Protein AF-0000000079723483 (afdb_homodimer)

Secondary structure (DSSP, 8-state):
--------GGGSHHHHTT----S----S---SS---HHHHHHHHHHHHHHH-HHHH-SSEEEEEETTEEEEEEETTEEEEEESSEEEEEE-S-EEEE-TTS-EEEEEE--HHHHHHHTTS--SSHHHHHTTS---HHHH---SSS-S---GGGGGGS-HHHHHHHHHTS-HHHHHHHHHHHTHHHHHHHHHHS-HHHHHHHHHHHHHHHHS---SS--TT-GGGGGGGHHHHHHHHHHHHHHHHHHHHHHHH-/--------TTSGGGSSTT----S--------SS---HHHHHHHHHHHHHHH-HHHH-SSEEEEEETTEEEEEEETTEEEEEESSEEEEEE-S-EEEE-TTS-EEEEEE--HHHHHHHTTS--SSHHHHHTTS---HHHH---SSS-S---GGGGGGS-HHHHHHHHHTS-HHHHHHHHHHHTHHHHHHHHHHS-HHHHHHHHHHHHHHHHS---S---TT-GGGGGGGHHHHHHHHHHHHHHHHHHHHHHHH-

Structure (mmCIF, N/CA/C/O backbone):
data_AF-0000000079723483-model_v1
#
loop_
_entity.id
_entity.type
_entity.pdbx_description
1 polymer 'Uncharacterized protein'
#
loop_
_atom_site.group_PDB
_atom_site.id
_atom_site.type_symbol
_atom_site.label_atom_id
_atom_site.label_alt_id
_atom_site.label_comp_id
_atom_site.label_asym_id
_atom_site.label_entity_id
_atom_site.label_seq_id
_atom_site.pdbx_PDB_ins_code
_atom_site.Cartn_x
_atom_site.Cartn_y
_atom_site.Cartn_z
_atom_site.occupancy
_atom_site.B_iso_or_equiv
_atom_site.auth_seq_id
_atom_site.auth_comp_id
_atom_site.auth_asym_id
_atom_site.auth_atom_id
_atom_site.pdbx_PDB_model_num
ATOM 1 N N . MET A 1 1 ? -31.719 51.281 62.531 1 18.84 1 MET A N 1
ATOM 2 C CA . MET A 1 1 ? -30.734 51.625 61.5 1 18.84 1 MET A CA 1
ATOM 3 C C . MET A 1 1 ? -30.438 50.438 60.625 1 18.84 1 MET A C 1
ATOM 5 O O . MET A 1 1 ? -29.953 49.406 61.125 1 18.84 1 MET A O 1
ATOM 9 N N . ALA A 1 2 ? -31.172 50.281 59.594 1 23.98 2 ALA A N 1
ATOM 10 C CA . ALA A 1 2 ? -31.516 49.156 58.719 1 23.98 2 ALA A CA 1
ATOM 11 C C . ALA A 1 2 ? -30.297 48.656 57.969 1 23.98 2 ALA A C 1
ATOM 13 O O . ALA A 1 2 ? -29.547 49.438 57.375 1 23.98 2 ALA A O 1
ATOM 14 N N . LYS A 1 3 ? -29.719 47.531 58.562 1 29.3 3 LYS A N 1
ATOM 15 C CA . LYS A 1 3 ? -28.5 46.812 58.188 1 29.3 3 LYS A CA 1
ATOM 16 C C . LYS A 1 3 ? -28.422 46.625 56.656 1 29.3 3 LYS A C 1
ATOM 18 O O . LYS A 1 3 ? -29.344 46.094 56.062 1 29.3 3 LYS A O 1
ATOM 23 N N . LYS A 1 4 ? -27.594 47.5 55.938 1 31.12 4 LYS A N 1
ATOM 24 C CA . LYS A 1 4 ? -27.219 47.688 54.531 1 31.12 4 LYS A CA 1
ATOM 25 C C . LYS A 1 4 ? -26.828 46.344 53.906 1 31.12 4 LYS A C 1
ATOM 27 O O . LYS A 1 4 ? -26.016 45.625 54.438 1 31.12 4 LYS A O 1
ATOM 32 N N . ASN A 1 5 ? -27.75 45.781 53.125 1 28.86 5 ASN A N 1
ATOM 33 C CA . ASN A 1 5 ? -27.859 44.562 52.344 1 28.86 5 ASN A CA 1
ATOM 34 C C . ASN A 1 5 ? -26.688 44.406 51.375 1 28.86 5 ASN A C 1
ATOM 36 O O . ASN A 1 5 ? -26.562 45.219 50.438 1 28.86 5 ASN A O 1
ATOM 40 N N . LYS A 1 6 ? -25.531 44.219 51.906 1 35.59 6 LYS A N 1
ATOM 41 C CA . LYS A 1 6 ? -24.312 44.25 51.125 1 35.59 6 LYS A CA 1
ATOM 42 C C . LYS A 1 6 ? -24.422 43.312 49.906 1 35.59 6 LYS A C 1
ATOM 44 O O . LYS A 1 6 ? -24.797 42.156 50.062 1 35.59 6 LYS A O 1
ATOM 49 N N . PRO A 1 7 ? -24.625 43.906 48.688 1 33.22 7 PRO A N 1
ATOM 50 C CA . PRO A 1 7 ? -24.859 43.219 47.438 1 33.22 7 PRO A CA 1
ATOM 51 C C . PRO A 1 7 ? -23.812 42.125 47.156 1 33.22 7 PRO A C 1
ATOM 53 O O . PRO A 1 7 ? -22.625 42.344 47.438 1 33.22 7 PRO A O 1
ATOM 56 N N . SER A 1 8 ? -24.156 40.875 47.406 1 30.83 8 SER A N 1
ATOM 57 C CA . SER A 1 8 ? -23.391 39.625 47.406 1 30.83 8 SER A CA 1
ATOM 58 C C . SER A 1 8 ? -22.516 39.5 46.156 1 30.83 8 SER A C 1
ATOM 60 O O . SER A 1 8 ? -22.906 39.969 45.062 1 30.83 8 SER A O 1
ATOM 62 N N . LEU A 1 9 ? -21.141 39.281 46.312 1 30.22 9 LEU A N 1
ATOM 63 C CA . LEU A 1 9 ? -19.922 39.062 45.562 1 30.22 9 LEU A CA 1
ATOM 64 C C . LEU A 1 9 ? -20.141 38.094 44.438 1 30.22 9 LEU A C 1
ATOM 66 O O . LEU A 1 9 ? -19.203 37.719 43.719 1 30.22 9 LEU A O 1
ATOM 70 N N . TRP A 1 10 ? -21.344 37.438 44.375 1 31.14 10 TRP A N 1
ATOM 71 C CA . TRP A 1 10 ? -21.594 36.406 43.344 1 31.14 10 TRP A CA 1
ATOM 72 C C . TRP A 1 10 ? -21.516 37 41.938 1 31.14 10 TRP A C 1
ATOM 74 O O . TRP A 1 10 ? -21.328 36.281 40.969 1 31.14 10 TRP A O 1
ATOM 84 N N . ASN A 1 11 ? -21.984 38.25 41.75 1 27.88 11 ASN A N 1
ATOM 85 C CA . ASN A 1 11 ? -22.125 38.812 40.438 1 27.88 11 ASN A CA 1
ATOM 86 C C . ASN A 1 11 ? -20.781 38.875 39.719 1 27.88 11 ASN A C 1
ATOM 88 O O . ASN A 1 11 ? -20.734 39.031 38.469 1 27.88 11 ASN A O 1
ATOM 92 N N . ARG A 1 12 ? -19.703 39.125 40.344 1 28.64 12 ARG A N 1
ATOM 93 C CA . ARG A 1 12 ? -18.469 39.531 39.688 1 28.64 12 ARG A CA 1
ATOM 94 C C . ARG A 1 12 ? -17.875 38.406 38.875 1 28.64 12 ARG A C 1
ATOM 96 O O . ARG A 1 12 ? -17.062 38.625 37.969 1 28.64 12 ARG A O 1
ATOM 103 N N . ILE A 1 13 ? -17.922 37.094 39.438 1 29.98 13 ILE A N 1
ATOM 104 C CA . ILE A 1 13 ? -17.016 36.094 38.875 1 29.98 13 ILE A CA 1
ATOM 105 C C . ILE A 1 13 ? -17.484 35.719 37.438 1 29.98 13 ILE A C 1
ATOM 107 O O . ILE A 1 13 ? -16.719 35.156 36.688 1 29.98 13 ILE A O 1
ATOM 111 N N . LEU A 1 14 ? -18.812 35.875 37.031 1 28.14 14 LEU A N 1
ATOM 112 C CA . LEU A 1 14 ? -19.312 35.531 35.688 1 28.14 14 LEU A CA 1
ATOM 113 C C . LEU A 1 14 ? -18.625 36.375 34.625 1 28.14 14 LEU A C 1
ATOM 115 O O . LEU A 1 14 ? -18.672 36.031 33.438 1 28.14 14 LEU A O 1
ATOM 119 N N . SER A 1 15 ? -18.281 37.625 34.875 1 28.95 15 SER A N 1
ATOM 120 C CA . SER A 1 15 ? -17.875 38.562 33.844 1 28.95 15 SER A CA 1
ATOM 121 C C . SER A 1 15 ? -16.547 38.156 33.188 1 28.95 15 SER A C 1
ATOM 123 O O . SER A 1 15 ? -16.25 38.531 32.062 1 28.95 15 SER A O 1
ATOM 125 N N . PHE A 1 16 ? -15.57 37.812 34 1 28.61 16 PHE A N 1
ATOM 126 C CA . PHE A 1 16 ? -14.195 37.781 33.5 1 28.61 16 PHE A CA 1
ATOM 127 C C . PHE A 1 16 ? -14.023 36.656 32.469 1 28.61 16 PHE A C 1
ATOM 129 O O . PHE A 1 16 ? -13.055 36.688 31.703 1 28.61 16 PHE A O 1
ATOM 136 N N . LEU A 1 17 ? -14.586 35.406 32.656 1 28.12 17 LEU A N 1
ATOM 137 C CA . LEU A 1 17 ? -14.25 34.281 31.844 1 28.12 17 LEU A CA 1
ATOM 138 C C . LEU A 1 17 ? -14.68 34.5 30.391 1 28.12 17 LEU A C 1
ATOM 140 O O . LEU A 1 17 ? -14.391 33.656 29.516 1 28.12 17 LEU A O 1
ATOM 144 N N . PHE A 1 18 ? -15.812 35.219 29.984 1 31.52 18 PHE A N 1
ATOM 145 C CA . PHE A 1 18 ? -16.359 35.656 28.703 1 31.52 18 PHE A CA 1
ATOM 146 C C . PHE A 1 18 ? -15.406 36.594 28 1 31.52 18 PHE A C 1
ATOM 148 O O . PHE A 1 18 ? -15.773 37.219 26.984 1 31.52 18 PHE A O 1
ATOM 155 N N . GLY A 1 19 ? -14.547 37.281 28.656 1 25.88 19 GLY A N 1
ATOM 156 C CA . GLY A 1 19 ? -14.148 38.531 28.031 1 25.88 19 GLY A CA 1
ATOM 157 C C . GLY A 1 19 ? -13.523 38.344 26.656 1 25.88 19 GLY A C 1
ATOM 158 O O . GLY A 1 19 ? -13.852 39.062 25.703 1 25.88 19 GLY A O 1
ATOM 159 N N . SER A 1 20 ? -12.227 37.938 26.578 1 29.53 20 SER A N 1
ATOM 160 C CA . SER A 1 20 ? -11.344 38.406 25.516 1 29.53 20 SER A CA 1
ATOM 161 C C . SER A 1 20 ? -11.672 37.719 24.188 1 29.53 20 SER A C 1
ATOM 163 O O . SER A 1 20 ? -11.867 36.5 24.141 1 29.53 20 SER A O 1
ATOM 165 N N . GLY A 1 21 ? -12.297 38.438 23.156 1 30.94 21 GLY A N 1
ATOM 166 C CA . GLY A 1 21 ? -12.688 38.312 21.75 1 30.94 21 GLY A CA 1
ATOM 167 C C . GLY A 1 21 ? -11.641 37.625 20.906 1 30.94 21 GLY A C 1
ATOM 168 O O . GLY A 1 21 ? -10.703 38.25 20.422 1 30.94 21 GLY A O 1
ATOM 169 N N . SER A 1 22 ? -11.086 36.594 21.219 1 31.42 22 SER A N 1
ATOM 170 C CA . SER A 1 22 ? -9.93 36.062 20.5 1 31.42 22 SER A CA 1
ATOM 171 C C . SER A 1 22 ? -10.148 36.094 19 1 31.42 22 SER A C 1
ATOM 173 O O . SER A 1 22 ? -11.281 36.062 18.531 1 31.42 22 SER A O 1
ATOM 175 N N . GLU A 1 23 ? -9.016 36.406 18.078 1 31.94 23 GLU A N 1
ATOM 176 C CA . GLU A 1 23 ? -8.742 36.688 16.688 1 31.94 23 GLU A CA 1
ATOM 177 C C . GLU A 1 23 ? -9.383 35.656 15.766 1 31.94 23 GLU A C 1
ATOM 179 O O . GLU A 1 23 ? -8.727 34.688 15.359 1 31.94 23 GLU A O 1
ATOM 184 N N . SER A 1 24 ? -10.336 35 16.094 1 33.84 24 SER A N 1
ATOM 185 C CA . SER A 1 24 ? -11.086 34.25 15.102 1 33.84 24 SER A CA 1
ATOM 186 C C . SER A 1 24 ? -11.477 35.125 13.922 1 33.84 24 SER A C 1
ATOM 188 O O . SER A 1 24 ? -12.25 34.719 13.055 1 33.84 24 SER A O 1
ATOM 190 N N . GLU A 1 25 ? -11.5 36.469 14.094 1 35.16 25 GLU A N 1
ATOM 191 C CA . GLU A 1 25 ? -11.984 37.406 13.109 1 35.16 25 GLU A CA 1
ATOM 192 C C . GLU A 1 25 ? -11.25 37.281 11.781 1 35.16 25 GLU A C 1
ATOM 194 O O . GLU A 1 25 ? -11.57 37.938 10.805 1 35.16 25 GLU A O 1
ATOM 199 N N . ILE A 1 26 ? -10.039 36.844 11.898 1 33.84 26 ILE A N 1
ATOM 200 C CA . ILE A 1 26 ? -9.289 37 10.656 1 33.84 26 ILE A CA 1
ATOM 201 C C . ILE A 1 26 ? -9.898 36.125 9.562 1 33.84 26 ILE A C 1
ATOM 203 O O . ILE A 1 26 ? -9.172 35.469 8.805 1 33.84 26 ILE A O 1
ATOM 207 N N . VAL A 1 27 ? -10.875 35.344 9.906 1 36.47 27 VAL A N 1
ATOM 208 C CA . VAL A 1 27 ? -11.375 34.812 8.633 1 36.47 27 VAL A CA 1
ATOM 209 C C . VAL A 1 27 ? -11.859 36 7.77 1 36.47 27 VAL A C 1
ATOM 211 O O . VAL A 1 27 ? -13.039 36.312 7.777 1 36.47 27 VAL A O 1
ATOM 214 N N . LYS A 1 28 ? -11.422 37.188 8.016 1 35.41 28 LYS A N 1
ATOM 215 C CA . LYS A 1 28 ? -11.656 38.219 7.02 1 35.41 28 LYS A CA 1
ATOM 216 C C . LYS A 1 28 ? -11.688 37.656 5.613 1 35.41 28 LYS A C 1
ATOM 218 O O . LYS A 1 28 ? -11.109 36.594 5.363 1 35.41 28 LYS A O 1
ATOM 223 N N . THR A 1 29 ? -12.578 38.094 4.781 1 40.25 29 THR A N 1
ATOM 224 C CA . THR A 1 29 ? -12.602 37.969 3.33 1 40.25 29 THR A CA 1
ATOM 225 C C . THR A 1 29 ? -11.188 37.844 2.777 1 40.25 29 THR A C 1
ATOM 227 O O . THR A 1 29 ? -10.43 38.812 2.758 1 40.25 29 THR A O 1
ATOM 230 N N . ARG A 1 30 ? -10.477 36.781 3.219 1 48.25 30 ARG A N 1
ATOM 231 C CA . ARG A 1 30 ? -9.125 36.688 2.691 1 48.25 30 ARG A CA 1
ATOM 232 C C . ARG A 1 30 ? -9.016 37.375 1.331 1 48.25 30 ARG A C 1
ATOM 234 O O . ARG A 1 30 ? -9.844 37.125 0.446 1 48.25 30 ARG A O 1
ATOM 241 N N . LYS A 1 31 ? -8.266 38.344 1.315 1 55.62 31 LYS A N 1
ATOM 242 C CA . LYS A 1 31 ? -7.902 39.125 0.132 1 55.62 31 LYS A CA 1
ATOM 243 C C . LYS A 1 31 ? -7.613 38.219 -1.056 1 55.62 31 LYS A C 1
ATOM 245 O O . LYS A 1 31 ? -7.203 37.062 -0.875 1 55.62 31 LYS A O 1
ATOM 250 N N . LYS A 1 32 ? -8.117 38.594 -2.262 1 68.06 32 LYS A N 1
ATOM 251 C CA . LYS A 1 32 ? -8.07 38.031 -3.611 1 68.06 32 LYS A CA 1
ATOM 252 C C . LYS A 1 32 ? -6.633 37.75 -4.039 1 68.06 32 LYS A C 1
ATOM 254 O O . LYS A 1 32 ? -6.395 37.188 -5.105 1 68.06 32 LYS A O 1
ATOM 259 N N . GLU A 1 33 ? -5.609 38.156 -3.053 1 81.69 33 GLU A N 1
ATOM 260 C CA . GLU A 1 33 ? -4.25 37.969 -3.543 1 81.69 33 GLU A CA 1
ATOM 261 C C . GLU A 1 33 ? -3.406 37.188 -2.525 1 81.69 33 GLU A C 1
ATOM 263 O O . GLU A 1 33 ? -3.602 37.344 -1.317 1 81.69 33 GLU A O 1
ATOM 268 N N . PRO A 1 34 ? -2.465 36.375 -2.824 1 86.19 34 PRO A N 1
ATOM 269 C CA . PRO A 1 34 ? -1.569 35.656 -1.927 1 86.19 34 PRO A CA 1
ATOM 270 C C . PRO A 1 34 ? -0.72 36.594 -1.057 1 86.19 34 PRO A C 1
ATOM 272 O O . PRO A 1 34 ? -0.29 37.656 -1.514 1 86.19 34 PRO A O 1
ATOM 275 N N . GLN A 1 35 ? -0.58 36.156 0.182 1 90.38 35 GLN A N 1
ATOM 276 C CA . GLN A 1 35 ? 0.289 36.875 1.117 1 90.38 35 GLN A CA 1
ATOM 277 C C . GLN A 1 35 ? 1.699 36.281 1.105 1 90.38 35 GLN A C 1
ATOM 279 O O . GLN A 1 35 ? 2.057 35.531 0.202 1 90.38 35 GLN A O 1
ATOM 284 N N . HIS A 1 36 ? 2.518 36.75 2.053 1 92.38 36 HIS A N 1
ATOM 285 C CA . HIS A 1 36 ? 3.881 36.25 2.123 1 92.38 36 HIS A CA 1
ATOM 286 C C . HIS A 1 36 ? 3.896 34.781 2.486 1 92.38 36 HIS A C 1
ATOM 288 O O . HIS A 1 36 ? 2.957 34.281 3.109 1 92.38 36 HIS A O 1
ATOM 294 N N . PHE A 1 37 ? 4.941 34.125 2.18 1 95.25 37 PHE A N 1
ATOM 295 C CA . PHE A 1 37 ? 5.098 32.688 2.285 1 95.25 37 PHE A CA 1
ATOM 296 C C . PHE A 1 37 ? 4.789 32.219 3.699 1 95.25 37 PHE A C 1
ATOM 298 O O . PHE A 1 37 ? 3.977 31.297 3.893 1 95.25 37 PHE A O 1
ATOM 305 N N . ASN A 1 38 ? 5.402 32.812 4.652 1 93.94 38 ASN A N 1
ATOM 306 C CA . ASN A 1 38 ? 5.277 32.375 6.043 1 93.94 38 ASN A CA 1
ATOM 307 C C . ASN A 1 38 ? 3.838 32.469 6.535 1 93.94 38 ASN A C 1
ATOM 309 O O . ASN A 1 38 ? 3.359 31.609 7.258 1 93.94 38 ASN A O 1
ATOM 313 N N . LEU A 1 39 ? 3.205 33.531 6.164 1 93.75 39 LEU A N 1
ATOM 314 C CA . LEU A 1 39 ? 1.824 33.719 6.598 1 93.75 39 LEU A CA 1
ATOM 315 C C . LEU A 1 39 ? 0.905 32.688 5.949 1 93.75 39 LEU A C 1
ATOM 317 O O . LEU A 1 39 ? 0.051 32.094 6.617 1 93.75 39 LEU A O 1
ATOM 321 N N . GLU A 1 40 ? 1.114 32.5 4.684 1 94.94 40 GLU A N 1
ATOM 322 C CA . GLU A 1 40 ? 0.303 31.516 3.996 1 94.94 40 GLU A CA 1
ATOM 323 C C . GLU A 1 40 ? 0.525 30.125 4.582 1 94.94 40 GLU A C 1
ATOM 325 O O . GLU A 1 40 ? -0.42 29.344 4.727 1 94.94 40 GLU A O 1
ATOM 330 N N . TRP A 1 41 ? 1.728 29.812 4.922 1 96.25 41 TRP A N 1
ATOM 331 C CA . TRP A 1 41 ? 2.059 28.531 5.527 1 96.25 41 TRP A CA 1
ATOM 332 C C . TRP A 1 41 ? 1.377 28.375 6.883 1 96.25 41 TRP A C 1
ATOM 334 O O . TRP A 1 41 ? 0.806 27.328 7.18 1 96.25 41 TRP A O 1
ATOM 344 N N . LYS A 1 42 ? 1.437 29.406 7.664 1 95 42 LYS A N 1
ATOM 345 C CA . LYS A 1 42 ? 0.859 29.344 9.008 1 95 42 LYS A CA 1
ATOM 346 C C . LYS A 1 42 ? -0.642 29.078 8.945 1 95 42 LYS A C 1
ATOM 348 O O . LYS A 1 42 ? -1.159 28.25 9.695 1 95 42 LYS A O 1
ATOM 353 N N . ILE A 1 43 ? -1.323 29.781 8.102 1 93.12 43 ILE A N 1
ATOM 354 C CA . ILE A 1 43 ? -2.764 29.609 7.949 1 93.12 43 ILE A CA 1
ATOM 355 C C . ILE A 1 43 ? -3.064 28.188 7.48 1 93.12 43 ILE A C 1
ATOM 357 O O . ILE A 1 43 ? -3.938 27.516 8.039 1 93.12 43 ILE A O 1
ATOM 361 N N . ALA A 1 44 ? -2.332 27.781 6.543 1 92.06 44 ALA A N 1
ATOM 362 C CA . ALA A 1 44 ? -2.533 26.438 6.004 1 92.06 44 ALA A CA 1
ATOM 363 C C . ALA A 1 44 ? -2.227 25.375 7.059 1 92.06 44 ALA A C 1
ATOM 365 O O . ALA A 1 44 ? -2.91 24.344 7.137 1 92.06 44 ALA A O 1
ATOM 366 N N . ARG A 1 45 ? -1.185 25.609 7.777 1 92.56 45 ARG A N 1
ATOM 367 C CA . ARG A 1 45 ? -0.78 24.656 8.812 1 92.56 45 ARG A CA 1
ATOM 368 C C . ARG A 1 45 ? -1.855 24.531 9.891 1 92.56 45 ARG A C 1
ATOM 370 O O . ARG A 1 45 ? -2.139 23.438 10.359 1 92.56 45 ARG A O 1
ATOM 377 N N . ASP A 1 46 ? -2.418 25.625 10.25 1 89.75 46 ASP A N 1
ATOM 378 C CA . ASP A 1 46 ? -3.502 25.594 11.227 1 89.75 46 ASP A CA 1
ATOM 379 C C . ASP A 1 46 ? -4.695 24.812 10.703 1 89.75 46 ASP A C 1
ATOM 381 O O . ASP A 1 46 ? -5.285 24 11.43 1 89.75 46 ASP A O 1
ATOM 385 N N . LYS A 1 47 ? -4.977 25.047 9.555 1 87.56 47 LYS A N 1
ATOM 386 C CA . LYS A 1 47 ? -6.051 24.297 8.914 1 87.56 47 LYS A CA 1
ATOM 387 C C . LYS A 1 47 ? -5.727 22.797 8.867 1 87.56 47 LYS A C 1
ATOM 389 O O . LYS A 1 47 ? -6.59 21.969 9.133 1 87.56 47 LYS A O 1
ATOM 394 N N . TYR A 1 48 ? -4.547 22.516 8.484 1 87.56 48 TYR A N 1
ATOM 395 C CA . TYR A 1 48 ? -4.031 21.156 8.43 1 87.56 48 TYR A CA 1
ATOM 396 C C . TYR A 1 48 ? -4.18 20.469 9.781 1 87.56 48 TYR A C 1
ATOM 398 O O . TYR A 1 48 ? -4.691 19.344 9.867 1 87.56 48 TYR A O 1
ATOM 406 N N . LYS A 1 49 ? -3.826 21.094 10.734 1 85.31 49 LYS A N 1
ATOM 407 C CA . LYS A 1 49 ? -3.9 20.531 12.078 1 85.31 49 LYS A CA 1
ATOM 408 C C . LYS A 1 49 ? -5.348 20.297 12.492 1 85.31 49 LYS A C 1
ATOM 410 O O . LYS A 1 49 ? -5.656 19.281 13.125 1 85.31 49 LYS A O 1
ATOM 415 N N . ASP A 1 50 ? -6.184 21.172 12.086 1 85.38 50 ASP A N 1
ATOM 416 C CA . ASP A 1 50 ? -7.59 21.078 12.469 1 85.38 50 ASP A CA 1
ATOM 417 C C . ASP A 1 50 ? -8.273 19.922 11.742 1 85.38 50 ASP A C 1
ATOM 419 O O . ASP A 1 50 ? -9.156 19.266 12.305 1 85.38 50 ASP A O 1
ATOM 423 N N . LEU A 1 51 ? -7.844 19.703 10.609 1 84.81 51 LEU A N 1
ATOM 424 C CA . LEU A 1 51 ? -8.539 18.734 9.758 1 84.81 51 LEU A CA 1
ATOM 425 C C . LEU A 1 51 ? -7.996 17.328 9.984 1 84.81 51 LEU A C 1
ATOM 427 O O . LEU A 1 51 ? -8.688 16.344 9.719 1 84.81 51 LEU A O 1
ATOM 431 N N . LEU A 1 52 ? -6.789 17.219 10.43 1 87.69 52 LEU A N 1
ATOM 432 C CA . LEU A 1 52 ? -6.176 15.906 10.609 1 87.69 52 LEU A CA 1
ATOM 433 C C . LEU A 1 52 ? -6.371 15.406 12.039 1 87.69 52 LEU A C 1
ATOM 435 O O . LEU A 1 52 ? -5.441 15.445 12.844 1 87.69 52 LEU A O 1
ATOM 439 N N . LEU A 1 53 ? -7.438 14.836 12.242 1 90.25 53 LEU A N 1
ATOM 440 C CA . LEU A 1 53 ? -7.84 14.391 13.57 1 90.25 53 LEU A CA 1
ATOM 441 C C . LEU A 1 53 ? -6.902 13.305 14.094 1 90.25 53 LEU A C 1
ATOM 443 O O . LEU A 1 53 ? -6.609 13.25 15.289 1 90.25 53 LEU A O 1
ATOM 447 N N . THR A 1 54 ? -6.395 12.477 13.195 1 91.06 54 THR A N 1
ATOM 448 C CA . THR A 1 54 ? -5.551 11.352 13.578 1 91.06 54 THR A CA 1
ATOM 449 C C . THR A 1 54 ? -4.207 11.844 14.109 1 91.06 54 THR A C 1
ATOM 451 O O . THR A 1 54 ? -3.496 11.102 14.789 1 91.06 54 THR A O 1
ATOM 454 N N . LYS A 1 55 ? -3.896 13.062 13.805 1 85.19 55 LYS A N 1
ATOM 455 C CA . LYS A 1 55 ? -2.6 13.586 14.219 1 85.19 55 LYS A CA 1
ATOM 456 C C . LYS A 1 55 ? -2.721 14.398 15.508 1 85.19 55 LYS A C 1
ATOM 458 O O . LYS A 1 55 ? -1.712 14.766 16.109 1 85.19 55 LYS A O 1
ATOM 463 N N . GLN A 1 56 ? -3.9 14.641 15.945 1 86 56 GLN A N 1
ATOM 464 C CA . GLN A 1 56 ? -4.137 15.508 17.094 1 86 56 GLN A CA 1
ATOM 465 C C . GLN A 1 56 ? -3.984 14.734 18.406 1 86 56 GLN A C 1
ATOM 467 O O . GLN A 1 56 ? -3.84 15.336 19.469 1 86 56 GLN A O 1
ATOM 472 N N . ILE A 1 57 ? -4.027 13.469 18.281 1 87.5 57 ILE A N 1
ATOM 473 C CA . ILE A 1 57 ? -3.922 12.648 19.469 1 87.5 57 ILE A CA 1
ATOM 474 C C . ILE A 1 57 ? -2.84 11.586 19.281 1 87.5 57 ILE A C 1
ATOM 476 O O . ILE A 1 57 ? -2.619 11.109 18.156 1 87.5 57 ILE A O 1
ATOM 480 N N . GLU A 1 58 ? -2.221 11.258 20.344 1 85.69 58 GLU A N 1
ATOM 481 C CA . GLU A 1 58 ? -1.201 10.219 20.266 1 85.69 58 GLU A CA 1
ATOM 482 C C . GLU A 1 58 ? -1.825 8.828 20.359 1 85.69 58 GLU A C 1
ATOM 484 O O . GLU A 1 58 ? -1.428 7.914 19.625 1 85.69 58 GLU A O 1
ATOM 489 N N . THR A 1 59 ? -2.756 8.672 21.234 1 91 59 THR A N 1
ATOM 490 C CA . THR A 1 59 ? -3.48 7.418 21.422 1 91 59 THR A CA 1
ATOM 491 C C . THR A 1 59 ? -4.859 7.672 22.016 1 91 59 THR A C 1
ATOM 493 O O . THR A 1 59 ? -5.078 8.688 22.672 1 91 59 THR A O 1
ATOM 496 N N . GLY A 1 60 ? -5.797 6.781 21.609 1 94.81 60 GLY A N 1
ATOM 497 C CA . GLY A 1 60 ? -7.129 6.91 22.188 1 94.81 60 GLY A CA 1
ATOM 498 C C . GLY A 1 60 ? -8.188 7.25 21.156 1 94.81 60 GLY A C 1
ATOM 499 O O . GLY A 1 60 ? -8.055 6.906 19.984 1 94.81 60 GLY A O 1
ATOM 500 N N . LEU A 1 61 ? -9.289 7.82 21.656 1 96.69 61 LEU A N 1
ATOM 501 C CA . LEU A 1 61 ? -10.43 8.125 20.797 1 96.69 61 LEU A CA 1
ATOM 502 C C . LEU A 1 61 ? -10.117 9.297 19.875 1 96.69 61 LEU A C 1
ATOM 504 O O . LEU A 1 61 ? -9.82 10.398 20.328 1 96.69 61 LEU A O 1
ATOM 508 N N . VAL A 1 62 ? -10.18 9 18.609 1 95.94 62 VAL A N 1
ATOM 509 C CA . VAL A 1 62 ? -9.938 10.047 17.625 1 95.94 62 VAL A CA 1
ATOM 510 C C . VAL A 1 62 ? -11.227 10.812 17.344 1 95.94 62 VAL A C 1
ATOM 512 O O . VAL A 1 62 ? -11.242 12.047 17.375 1 95.94 62 VAL A O 1
ATOM 515 N N . VAL A 1 63 ? -12.312 10.086 17.078 1 95.56 63 VAL A N 1
ATOM 516 C CA . VAL A 1 63 ? -13.602 10.703 16.781 1 95.56 63 VAL A CA 1
ATOM 517 C C . VAL A 1 63 ? -14.727 9.703 17.047 1 95.56 63 VAL A C 1
ATOM 519 O O . VAL A 1 63 ? -14.516 8.492 16.953 1 95.56 63 VAL A O 1
ATOM 522 N N . GLU A 1 64 ? -15.781 10.203 17.547 1 95.88 64 GLU A N 1
ATOM 523 C CA . GLU A 1 64 ? -17.031 9.461 17.656 1 95.88 64 GLU A CA 1
ATOM 524 C C . GLU A 1 64 ? -18.125 10.094 16.797 1 95.88 64 GLU A C 1
ATOM 526 O O . GLU A 1 64 ? -18.469 11.266 16.984 1 95.88 64 GLU A O 1
ATOM 531 N N . ARG A 1 65 ? -18.516 9.352 15.773 1 94.12 65 ARG A N 1
ATOM 532 C CA . ARG A 1 65 ? -19.562 9.812 14.867 1 94.12 65 ARG A CA 1
ATOM 533 C C . ARG A 1 65 ? -20.797 8.922 14.969 1 94.12 65 ARG A C 1
ATOM 535 O O . ARG A 1 65 ? -20.812 7.941 15.719 1 94.12 65 ARG A O 1
ATOM 542 N N . LYS A 1 66 ? -21.812 9.43 14.25 1 92.69 66 LYS A N 1
ATOM 543 C CA . LYS A 1 66 ? -22.984 8.562 14.188 1 92.69 66 LYS A CA 1
ATOM 544 C C . LYS A 1 66 ? -22.672 7.262 13.453 1 92.69 66 LYS A C 1
ATOM 546 O O . LYS A 1 66 ? -22.359 7.273 12.258 1 92.69 66 LYS A O 1
ATOM 551 N N . GLY A 1 67 ? -22.594 6.137 14.219 1 94.44 67 GLY A N 1
ATOM 552 C CA . GLY A 1 67 ? -22.453 4.836 13.586 1 94.44 67 GLY A CA 1
ATOM 553 C C . GLY A 1 67 ? -21.109 4.188 13.844 1 94.44 67 GLY A C 1
ATOM 554 O O . GLY A 1 67 ? -20.953 2.977 13.664 1 94.44 67 GLY A O 1
ATOM 555 N N . TYR A 1 68 ? -20.109 5.051 14.242 1 97.19 68 TYR A N 1
ATOM 556 C CA . TYR A 1 68 ? -18.812 4.406 14.43 1 97.19 68 TYR A CA 1
ATOM 557 C C . TYR A 1 68 ? -17.922 5.234 15.344 1 97.19 68 TYR A C 1
ATOM 559 O O . TYR A 1 68 ? -18.219 6.387 15.648 1 97.19 68 TYR A O 1
ATOM 567 N N . LYS A 1 69 ? -16.906 4.625 15.812 1 97.88 69 LYS A N 1
ATOM 568 C CA . LYS A 1 69 ? -15.812 5.246 16.547 1 97.88 69 LYS A CA 1
ATOM 569 C C . LYS A 1 69 ? -14.469 4.875 15.945 1 97.88 69 LYS A C 1
ATOM 571 O O . LYS A 1 69 ? -14.273 3.748 15.477 1 97.88 69 LYS A O 1
ATOM 576 N N . LEU A 1 70 ? -13.578 5.84 15.977 1 97.75 70 LEU A N 1
ATOM 577 C CA . LEU A 1 70 ? -12.195 5.598 15.57 1 97.75 70 LEU A CA 1
ATOM 578 C C . LEU A 1 70 ? -11.242 5.793 16.734 1 97.75 70 LEU A C 1
ATOM 580 O O . LEU A 1 70 ? -11.234 6.855 17.359 1 97.75 70 LEU A O 1
ATOM 584 N N . HIS A 1 71 ? -10.484 4.75 17 1 97.88 71 HIS A N 1
ATOM 585 C CA . HIS A 1 71 ? -9.484 4.801 18.047 1 97.88 71 HIS A CA 1
ATOM 586 C C . HIS A 1 71 ? -8.07 4.676 17.484 1 97.88 71 HIS A C 1
ATOM 588 O O . HIS A 1 71 ? -7.836 3.873 16.578 1 97.88 71 HIS A O 1
ATOM 594 N N . LYS A 1 72 ? -7.277 5.484 18.016 1 94.94 72 LYS A N 1
ATOM 595 C CA . LYS A 1 72 ? -5.859 5.352 17.688 1 94.94 72 LYS A CA 1
ATOM 596 C C . LYS A 1 72 ? -5.141 4.496 18.719 1 94.94 72 LYS A C 1
ATOM 598 O O . LYS A 1 72 ? -5.102 4.844 19.906 1 94.94 72 LYS A O 1
ATOM 603 N N . THR A 1 73 ? -4.598 3.369 18.234 1 88.75 73 THR A N 1
ATOM 604 C CA . THR A 1 73 ? -3.934 2.441 19.141 1 88.75 73 THR A CA 1
ATOM 605 C C . THR A 1 73 ? -2.438 2.734 19.219 1 88.75 73 THR A C 1
ATOM 607 O O . THR A 1 73 ? -1.826 2.604 20.281 1 88.75 73 THR A O 1
ATOM 610 N N . ASN A 1 74 ? -1.828 2.992 18.172 1 83.19 74 ASN A N 1
ATOM 611 C CA . ASN A 1 74 ? -0.428 3.369 18 1 83.19 74 ASN A CA 1
ATOM 612 C C . ASN A 1 74 ? -0.225 4.258 16.781 1 83.19 74 ASN A C 1
ATOM 614 O O . ASN A 1 74 ? -1.182 4.566 16.062 1 83.19 74 ASN A O 1
ATOM 618 N N . ASP A 1 75 ? 1.058 4.574 16.672 1 81.25 75 ASP A N 1
ATOM 619 C CA . ASP A 1 75 ? 1.324 5.406 15.508 1 81.25 75 ASP A CA 1
ATOM 620 C C . ASP A 1 75 ? 0.915 4.695 14.219 1 81.25 75 ASP A C 1
ATOM 622 O O . ASP A 1 75 ? 1.324 3.559 13.969 1 81.25 75 ASP A O 1
ATOM 626 N N . LYS A 1 76 ? 0.01 5.082 13.5 1 89.06 76 LYS A N 1
ATOM 627 C CA . LYS A 1 76 ? -0.423 4.613 12.188 1 89.06 76 LYS A CA 1
ATOM 628 C C . LYS A 1 76 ? -1.391 3.441 12.312 1 89.06 76 LYS A C 1
ATOM 630 O O . LYS A 1 76 ? -1.671 2.754 11.328 1 89.06 76 LYS A O 1
ATOM 635 N N . LEU A 1 77 ? -1.691 3.092 13.578 1 91.81 77 LEU A N 1
ATOM 636 C CA . LEU A 1 77 ? -2.605 1.984 13.836 1 91.81 77 LEU A CA 1
ATOM 637 C C . LEU A 1 77 ? -3.906 2.486 14.453 1 91.81 77 LEU A C 1
ATOM 639 O O . LEU A 1 77 ? -3.887 3.16 15.484 1 91.81 77 LEU A O 1
ATOM 643 N N . PHE A 1 78 ? -5 2.066 13.797 1 95.81 78 PHE A N 1
ATOM 644 C CA . PHE A 1 78 ? -6.305 2.547 14.242 1 95.81 78 PHE A CA 1
ATOM 645 C C . PHE A 1 78 ? -7.312 1.404 14.289 1 95.81 78 PHE A C 1
ATOM 647 O O . PHE A 1 78 ? -7.145 0.388 13.617 1 95.81 78 PHE A O 1
ATOM 654 N N . ARG A 1 79 ? -8.25 1.598 15.102 1 97.06 79 ARG A N 1
ATOM 655 C CA . ARG A 1 79 ? -9.391 0.689 15.164 1 97.06 79 ARG A CA 1
ATOM 656 C C . ARG A 1 79 ? -10.695 1.416 14.836 1 97.06 79 ARG A C 1
ATOM 658 O O . ARG A 1 79 ? -11.039 2.402 15.484 1 97.06 79 ARG A O 1
ATOM 665 N N . LEU A 1 80 ? -11.297 0.978 13.797 1 97.38 80 LEU A N 1
ATOM 666 C CA . LEU A 1 80 ? -12.609 1.479 13.406 1 97.38 80 LEU A CA 1
ATOM 667 C C . LEU A 1 80 ? -13.719 0.542 13.875 1 97.38 80 LEU A C 1
ATOM 669 O O . LEU A 1 80 ? -13.797 -0.605 13.43 1 97.38 80 LEU A O 1
ATOM 673 N N . GLU A 1 81 ? -14.523 1.113 14.734 1 97.25 81 GLU A N 1
ATOM 674 C CA . GLU A 1 81 ? -15.531 0.259 15.359 1 97.25 81 GLU A CA 1
ATOM 675 C C . GLU A 1 81 ? -16.938 0.795 15.117 1 97.25 81 GLU A C 1
ATOM 677 O O . GLU A 1 81 ? -17.203 1.976 15.344 1 97.25 81 GLU A O 1
ATOM 682 N N . GLY A 1 82 ? -17.766 -0.038 14.625 1 95.94 82 GLY A N 1
ATOM 683 C CA . GLY A 1 82 ? -19.188 0.209 14.492 1 95.94 82 GLY A CA 1
ATOM 684 C C . GLY A 1 82 ? -20.047 -0.912 15.055 1 95.94 82 GLY A C 1
ATOM 685 O O . GLY A 1 82 ? -19.547 -1.772 15.781 1 95.94 82 GLY A O 1
ATOM 686 N N . GLU A 1 83 ? -21.312 -0.782 14.781 1 94.31 83 GLU A N 1
ATOM 687 C CA . GLU A 1 83 ? -22.234 -1.787 15.305 1 94.31 83 GLU A CA 1
ATOM 688 C C . GLU A 1 83 ? -21.938 -3.166 14.719 1 94.31 83 GLU A C 1
ATOM 690 O O . GLU A 1 83 ? -21.938 -4.164 15.445 1 94.31 83 GLU A O 1
ATOM 695 N N . SER A 1 84 ? -21.609 -3.244 13.422 1 94.31 84 SER A N 1
ATOM 696 C CA . SER A 1 84 ? -21.484 -4.523 12.734 1 94.31 84 SER A CA 1
ATOM 697 C C . SER A 1 84 ? -20.047 -4.777 12.297 1 94.31 84 SER A C 1
ATOM 699 O O . SER A 1 84 ? -19.766 -5.73 11.562 1 94.31 84 SER A O 1
ATOM 701 N N . PHE A 1 85 ? -19.125 -3.943 12.766 1 94.88 85 PHE A N 1
ATOM 702 C CA . PHE A 1 85 ? -17.766 -4.129 12.305 1 94.88 85 PHE A CA 1
ATOM 703 C C . PHE A 1 85 ? -16.766 -3.611 13.328 1 94.88 85 PHE A C 1
ATOM 705 O O . PHE A 1 85 ? -17.109 -2.764 14.156 1 94.88 85 PHE A O 1
ATOM 712 N N . SER A 1 86 ? -15.656 -4.203 13.398 1 95.62 86 SER A N 1
ATOM 713 C CA . SER A 1 86 ? -14.461 -3.805 14.141 1 95.62 86 SER A CA 1
ATOM 714 C C . SER A 1 86 ? -13.195 -4.137 13.359 1 95.62 86 SER A C 1
ATOM 716 O O . SER A 1 86 ? -12.711 -5.27 13.406 1 95.62 86 SER A O 1
ATOM 718 N N . ILE A 1 87 ? -12.625 -3.098 12.734 1 94.69 87 ILE A N 1
ATOM 719 C CA . ILE A 1 87 ? -11.539 -3.371 11.797 1 94.69 87 ILE A CA 1
ATOM 720 C C . ILE A 1 87 ? -10.297 -2.582 12.203 1 94.69 87 ILE A C 1
ATOM 722 O O . ILE A 1 87 ? -10.406 -1.507 12.797 1 94.69 87 ILE A O 1
ATOM 726 N N . VAL A 1 88 ? -9.188 -3.16 11.914 1 93.38 88 VAL A N 1
ATOM 72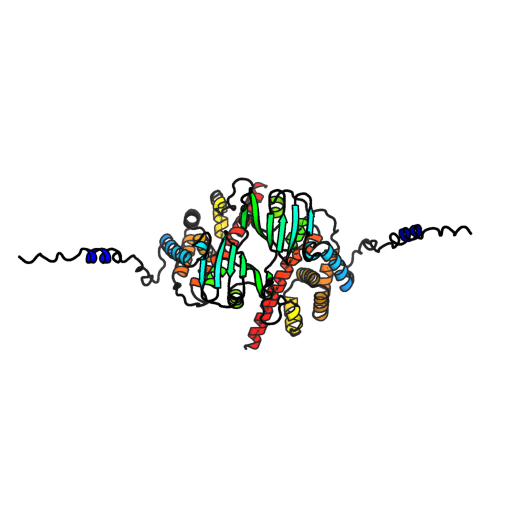7 C CA . VAL A 1 88 ? -7.914 -2.486 12.133 1 93.38 88 VAL A CA 1
ATOM 728 C C . VAL A 1 88 ? -7.504 -1.734 10.875 1 93.38 88 VAL A C 1
ATOM 730 O O . VAL A 1 88 ? -7.516 -2.297 9.773 1 93.38 88 VAL A O 1
ATOM 733 N N . ILE A 1 89 ? -7.223 -0.513 11.078 1 95.44 89 ILE A N 1
ATOM 734 C CA . ILE A 1 89 ? -6.75 0.319 9.977 1 95.44 89 ILE A CA 1
ATOM 735 C C . ILE A 1 89 ? -5.27 0.646 10.172 1 95.44 89 ILE A C 1
ATOM 737 O O . ILE A 1 89 ? -4.871 1.143 11.227 1 95.44 89 ILE A O 1
ATOM 741 N N . VAL A 1 90 ? -4.57 0.307 9.125 1 92 90 VAL A N 1
ATOM 742 C CA . VAL A 1 90 ? -3.141 0.601 9.133 1 92 90 VAL A CA 1
ATOM 743 C C . VAL A 1 90 ? -2.822 1.655 8.078 1 92 90 VAL A C 1
ATOM 745 O O . VAL A 1 90 ? -3.182 1.498 6.906 1 92 90 VAL A O 1
ATOM 748 N N . THR A 1 91 ? -2.152 2.697 8.492 1 91.56 91 THR A N 1
ATOM 749 C CA . THR A 1 91 ? -1.925 3.793 7.555 1 91.56 91 THR A CA 1
ATOM 750 C C . THR A 1 91 ? -0.469 3.818 7.098 1 91.56 91 THR A C 1
ATOM 752 O O . THR A 1 91 ? -0.077 4.684 6.309 1 91.56 91 THR A O 1
ATOM 755 N N . GLY A 1 92 ? 0.276 2.943 7.555 1 88 92 GLY A N 1
ATOM 756 C CA . GLY A 1 92 ? 1.672 2.84 7.16 1 88 92 GLY A CA 1
ATOM 757 C C . GLY A 1 92 ? 2.43 1.774 7.93 1 88 92 GLY A C 1
ATOM 758 O O . GLY A 1 92 ? 1.902 1.19 8.875 1 88 92 GLY A O 1
ATOM 759 N N . ASN A 1 93 ? 3.613 1.524 7.422 1 87.75 93 ASN A N 1
ATOM 760 C CA . ASN A 1 93 ? 4.484 0.588 8.125 1 87.75 93 ASN A CA 1
ATOM 761 C C . ASN A 1 93 ? 4.957 1.153 9.461 1 87.75 93 ASN A C 1
ATOM 763 O O . ASN A 1 93 ? 5.23 2.35 9.57 1 87.75 93 ASN A O 1
ATOM 767 N N . SER A 1 94 ? 4.973 0.297 10.453 1 82.44 94 SER A N 1
ATOM 768 C CA . SER A 1 94 ? 5.391 0.757 11.773 1 82.44 94 SER A CA 1
ATOM 769 C C . SER A 1 94 ? 6.152 -0.332 12.523 1 82.44 94 SER A C 1
ATOM 771 O O . SER A 1 94 ? 5.672 -1.462 12.641 1 82.44 94 SER A O 1
ATOM 773 N N . LEU A 1 95 ? 7.328 0.033 12.93 1 86.81 95 LEU A N 1
ATOM 774 C CA . LEU A 1 95 ? 8.141 -0.828 13.789 1 86.81 95 LEU A CA 1
ATOM 775 C C . LEU A 1 95 ? 8.516 -0.111 15.078 1 86.81 95 LEU A C 1
ATOM 777 O O . LEU A 1 95 ? 8.82 1.082 15.07 1 86.81 95 LEU A O 1
ATOM 781 N N . TYR A 1 96 ? 8.344 -0.785 16.203 1 82 96 TYR A N 1
ATOM 782 C CA . TYR A 1 96 ? 8.68 -0.195 17.5 1 82 96 TYR A CA 1
ATOM 783 C C . TYR A 1 96 ? 9.109 -1.266 18.484 1 82 96 TYR A C 1
ATOM 785 O O . TYR A 1 96 ? 8.766 -2.439 18.328 1 82 96 TYR A O 1
ATOM 793 N N . PRO A 1 97 ? 9.914 -0.88 19.438 1 86.88 97 PRO A N 1
ATOM 794 C CA . PRO A 1 97 ? 10.297 -1.85 20.453 1 86.88 97 PRO A CA 1
ATOM 795 C C . PRO A 1 97 ? 9.172 -2.146 21.453 1 86.88 97 PRO A C 1
ATOM 797 O O . PRO A 1 97 ? 8.438 -1.238 21.844 1 86.88 97 PRO A O 1
ATOM 800 N N . ASN A 1 98 ? 9.023 -3.422 21.75 1 84.81 98 ASN A N 1
ATOM 801 C CA . ASN A 1 98 ? 8.07 -3.764 22.797 1 84.81 98 ASN A CA 1
ATOM 802 C C . ASN A 1 98 ? 8.695 -3.666 24.188 1 84.81 98 ASN A C 1
ATOM 804 O O . ASN A 1 98 ? 9.828 -3.201 24.328 1 84.81 98 ASN A O 1
ATOM 808 N N . LYS A 1 99 ? 7.926 -4.02 25.172 1 84.94 99 LYS A N 1
ATOM 809 C CA . LYS A 1 99 ? 8.367 -3.889 26.547 1 84.94 99 LYS A CA 1
ATOM 810 C C . LYS A 1 99 ? 9.602 -4.738 26.812 1 84.94 99 LYS A C 1
ATOM 812 O O . LYS A 1 99 ? 10.43 -4.395 27.672 1 84.94 99 LYS A O 1
ATOM 817 N N . GLU A 1 100 ? 9.773 -5.828 26.062 1 88.94 100 GLU A N 1
ATOM 818 C CA . GLU A 1 100 ? 10.891 -6.746 26.25 1 88.94 100 GLU A CA 1
ATOM 819 C C . GLU A 1 100 ? 12.078 -6.367 25.375 1 88.94 100 GLU A C 1
ATOM 821 O O . GLU A 1 100 ? 13.094 -7.062 25.359 1 88.94 100 GLU A O 1
ATOM 826 N N . GLY A 1 101 ? 11.945 -5.332 24.594 1 86.19 101 GLY A N 1
ATOM 827 C CA . GLY A 1 101 ? 13.031 -4.879 23.734 1 86.19 101 GLY A CA 1
ATOM 828 C C . GLY A 1 101 ? 13.016 -5.516 22.359 1 86.19 101 GLY A C 1
ATOM 829 O O . GLY A 1 101 ? 13.898 -5.258 21.547 1 86.19 101 GLY A O 1
ATOM 830 N N . LYS A 1 102 ? 12.055 -6.27 22.188 1 89.81 102 LYS A N 1
ATOM 831 C CA . LYS A 1 102 ? 11.922 -6.902 20.875 1 89.81 102 LYS A CA 1
ATOM 832 C C . LYS A 1 102 ? 11.203 -5.98 19.891 1 89.81 102 LYS A C 1
ATOM 834 O O . LYS A 1 102 ? 10.258 -5.281 20.266 1 89.81 102 LYS A O 1
ATOM 839 N N . THR A 1 103 ? 11.734 -6.023 18.609 1 91.25 103 THR A N 1
ATOM 840 C CA . THR A 1 103 ? 11.07 -5.211 17.594 1 91.25 103 THR A CA 1
ATOM 841 C C . THR A 1 103 ? 9.727 -5.812 17.219 1 91.25 103 THR A C 1
ATOM 843 O O . THR A 1 103 ? 9.633 -7.004 16.922 1 91.25 103 THR A O 1
ATOM 846 N N . THR A 1 104 ? 8.758 -4.984 17.359 1 90.5 104 THR A N 1
ATOM 847 C CA . THR A 1 104 ? 7.41 -5.391 16.969 1 90.5 104 THR A CA 1
ATOM 848 C C . THR A 1 104 ? 6.789 -4.355 16.031 1 90.5 104 THR A C 1
ATOM 850 O O . THR A 1 104 ? 7.426 -3.355 15.688 1 90.5 104 THR A O 1
ATOM 853 N N . GLY A 1 105 ? 5.551 -4.695 15.414 1 89.88 105 GLY A N 1
ATOM 854 C CA . GLY A 1 105 ? 4.867 -3.764 14.523 1 89.88 105 GLY A CA 1
ATOM 855 C C . GLY A 1 105 ? 4.25 -4.438 13.312 1 89.88 105 GLY A C 1
ATOM 856 O O . GLY A 1 105 ? 3.986 -5.645 13.336 1 89.88 105 GLY A O 1
ATOM 857 N N . ILE A 1 106 ? 3.879 -3.602 12.391 1 90.25 106 ILE A N 1
ATOM 858 C CA . ILE A 1 106 ? 3.15 -4.098 11.227 1 90.25 106 ILE A CA 1
ATOM 859 C C . ILE A 1 106 ? 3.824 -3.604 9.945 1 90.25 106 ILE A C 1
ATOM 861 O O . ILE A 1 106 ? 4.18 -2.428 9.836 1 90.25 106 ILE A O 1
ATOM 865 N N . LEU A 1 107 ? 4.035 -4.559 9.078 1 92.44 107 LEU A N 1
ATOM 866 C CA . LEU A 1 107 ? 4.578 -4.242 7.766 1 92.44 107 LEU A CA 1
ATOM 867 C C . LEU A 1 107 ? 3.639 -4.711 6.66 1 92.44 107 LEU A C 1
ATOM 869 O O . LEU A 1 107 ? 3.068 -5.801 6.746 1 92.44 107 LEU A O 1
ATOM 873 N N . PHE A 1 108 ? 3.48 -3.846 5.738 1 90.69 108 PHE A N 1
ATOM 874 C CA . PHE A 1 108 ? 2.812 -4.25 4.508 1 90.69 108 PHE A CA 1
ATOM 875 C C . PHE A 1 108 ? 3.828 -4.707 3.467 1 90.69 108 PHE A C 1
ATOM 877 O O . PHE A 1 108 ? 4.707 -3.941 3.068 1 90.69 108 PHE A O 1
ATOM 884 N N . VAL A 1 109 ? 3.66 -5.957 3.098 1 92.25 109 VAL A N 1
ATOM 885 C CA . VAL A 1 109 ? 4.613 -6.543 2.162 1 92.25 109 VAL A CA 1
ATOM 886 C C . VAL A 1 109 ? 3.865 -7.277 1.054 1 92.25 109 VAL A C 1
ATOM 888 O O . VAL A 1 109 ? 2.906 -8.008 1.321 1 92.25 109 VAL A O 1
ATOM 891 N N . ASP A 1 110 ? 4.332 -7.02 -0.142 1 89.69 110 ASP A N 1
ATOM 892 C CA . ASP A 1 110 ? 3.795 -7.816 -1.242 1 89.69 110 ASP A CA 1
ATOM 893 C C . ASP A 1 110 ? 4.004 -9.305 -0.993 1 89.69 110 ASP A C 1
ATOM 895 O O . ASP A 1 110 ? 5.074 -9.727 -0.543 1 89.69 110 ASP A O 1
ATOM 899 N N . GLU A 1 111 ? 2.99 -10.016 -1.343 1 88.75 111 GLU A N 1
ATOM 900 C CA . GLU A 1 111 ? 3.084 -11.438 -1.022 1 88.75 111 GLU A CA 1
ATOM 901 C C . GLU A 1 111 ? 4.188 -12.117 -1.832 1 88.75 111 GLU A C 1
ATOM 903 O O . GLU A 1 111 ? 4.84 -13.047 -1.349 1 88.75 111 GLU A O 1
ATOM 908 N N . GLY A 1 112 ? 4.293 -11.734 -3.086 1 88.38 112 GLY A N 1
ATOM 909 C CA . GLY A 1 112 ? 5.395 -12.258 -3.881 1 88.38 112 GLY A CA 1
ATOM 910 C C . GLY A 1 112 ? 6.754 -11.969 -3.279 1 88.38 112 GLY A C 1
ATOM 911 O O . GLY A 1 112 ? 7.609 -12.852 -3.211 1 88.38 112 GLY A O 1
ATOM 912 N N . GLU A 1 113 ? 6.891 -10.773 -2.795 1 91.12 113 GLU A N 1
ATOM 913 C CA . GLU A 1 113 ? 8.141 -10.375 -2.16 1 91.12 113 GLU A CA 1
ATOM 914 C C . GLU A 1 113 ? 8.383 -11.156 -0.871 1 91.12 113 GLU A C 1
ATOM 916 O O . GLU A 1 113 ? 9.516 -11.516 -0.556 1 91.12 113 GLU A O 1
ATOM 921 N N . LEU A 1 114 ? 7.305 -11.32 -0.179 1 93.94 114 LEU A N 1
ATOM 922 C CA . LEU A 1 114 ? 7.422 -12.117 1.038 1 93.94 114 LEU A CA 1
ATOM 923 C C . LEU A 1 114 ? 7.941 -13.516 0.726 1 93.94 114 LEU A C 1
ATOM 925 O O . LEU A 1 114 ? 8.875 -14 1.374 1 93.94 114 LEU A O 1
ATOM 929 N N . ASN A 1 115 ? 7.379 -14.148 -0.26 1 91.44 115 ASN A N 1
ATOM 930 C CA . ASN A 1 115 ? 7.801 -15.492 -0.649 1 91.44 115 ASN A CA 1
ATOM 931 C C . ASN A 1 115 ? 9.258 -15.508 -1.109 1 91.44 115 ASN A C 1
ATOM 933 O O . ASN A 1 115 ? 9.984 -16.469 -0.843 1 91.44 115 ASN A O 1
ATOM 937 N N . GLN A 1 116 ? 9.617 -14.5 -1.755 1 90.19 116 GLN A N 1
ATOM 938 C CA . GLN A 1 116 ? 11.008 -14.391 -2.18 1 90.19 116 GLN A CA 1
ATOM 939 C C . GLN A 1 116 ? 11.938 -14.203 -0.981 1 90.19 116 GLN A C 1
ATOM 941 O O . GLN A 1 116 ? 12.992 -14.844 -0.896 1 90.19 116 GLN A O 1
ATOM 946 N N . ALA A 1 117 ? 11.555 -13.375 -0.106 1 92 117 ALA A N 1
ATOM 947 C CA . ALA A 1 117 ? 12.383 -13.039 1.052 1 92 117 ALA A CA 1
ATOM 948 C C . ALA A 1 117 ? 12.625 -14.273 1.924 1 92 117 ALA A C 1
ATOM 950 O O . ALA A 1 117 ? 13.719 -14.453 2.463 1 92 117 ALA A O 1
ATOM 951 N N . ILE A 1 118 ? 11.664 -15.141 2.002 1 92.69 118 ILE A N 1
ATOM 952 C CA . ILE A 1 118 ? 11.75 -16.234 2.963 1 92.69 118 ILE A CA 1
ATOM 953 C C . ILE A 1 118 ? 12.453 -17.438 2.328 1 92.69 118 ILE A C 1
ATOM 955 O O . ILE A 1 118 ? 12.516 -18.516 2.918 1 92.69 118 ILE A O 1
ATOM 959 N N . GLN A 1 119 ? 12.953 -17.219 1.073 1 87.69 119 GLN A N 1
ATOM 960 C CA . GLN A 1 119 ? 13.812 -18.234 0.469 1 87.69 119 GLN A CA 1
ATOM 961 C C . GLN A 1 119 ? 15.203 -18.219 1.09 1 87.69 119 GLN A C 1
ATOM 963 O O . GLN A 1 119 ? 15.977 -19.156 0.923 1 87.69 119 GLN A O 1
ATOM 968 N N . ALA A 1 120 ? 15.555 -17.172 1.789 1 88.75 120 ALA A N 1
ATOM 969 C CA . ALA A 1 120 ? 16.891 -16.984 2.35 1 88.75 120 ALA A CA 1
ATOM 970 C C . ALA A 1 120 ? 16.859 -17.047 3.875 1 88.75 120 ALA A C 1
ATOM 972 O O . ALA A 1 120 ? 15.797 -16.906 4.484 1 88.75 120 ALA A O 1
ATOM 973 N N . ASP A 1 121 ? 18.094 -17.234 4.371 1 92.25 121 ASP A N 1
ATOM 974 C CA . ASP A 1 121 ? 18.266 -17.188 5.82 1 92.25 121 ASP A CA 1
ATOM 975 C C . ASP A 1 121 ? 18.688 -15.789 6.281 1 92.25 121 ASP A C 1
ATOM 977 O O . ASP A 1 121 ? 19.422 -15.094 5.57 1 92.25 121 ASP A O 1
ATOM 981 N N . PHE A 1 122 ? 18.141 -15.391 7.441 1 91.88 122 PHE A N 1
ATOM 982 C CA . PHE A 1 122 ? 18.578 -14.18 8.109 1 91.88 122 PHE A CA 1
ATOM 983 C C . PHE A 1 122 ? 18.328 -14.266 9.609 1 91.88 122 PHE A C 1
ATOM 985 O O . PHE A 1 122 ? 17.344 -14.844 10.047 1 91.88 122 PHE A O 1
ATOM 992 N N . SER A 1 123 ? 19.188 -13.648 10.328 1 90.75 123 SER A N 1
ATOM 993 C CA . SER A 1 123 ? 19.094 -13.758 11.773 1 90.75 123 SER A CA 1
ATOM 994 C C . SER A 1 123 ? 18.516 -12.484 12.391 1 90.75 123 SER A C 1
ATOM 996 O O . SER A 1 123 ? 18.047 -12.492 13.531 1 90.75 123 SER A O 1
ATOM 998 N N . GLN A 1 124 ? 18.656 -11.406 11.641 1 91.5 124 GLN A N 1
ATOM 999 C CA . GLN A 1 124 ? 18.156 -10.125 12.125 1 91.5 124 GLN A CA 1
ATOM 1000 C C . GLN A 1 124 ? 17.062 -9.57 11.203 1 91.5 124 GLN A C 1
ATOM 1002 O O . GLN A 1 124 ? 17.031 -9.898 10.016 1 91.5 124 GLN A O 1
ATOM 1007 N N . LEU A 1 125 ? 16.25 -8.742 11.727 1 91.06 125 LEU A N 1
ATOM 1008 C CA . LEU A 1 125 ? 15.141 -8.172 10.969 1 91.06 125 LEU A CA 1
ATOM 1009 C C . LEU A 1 125 ? 15.656 -7.418 9.742 1 91.06 125 LEU A C 1
ATOM 1011 O O . LEU A 1 125 ? 15 -7.402 8.703 1 91.06 125 LEU A O 1
ATOM 1015 N N . GLU A 1 126 ? 16.797 -6.859 9.875 1 87.44 126 GLU A N 1
ATOM 1016 C CA . GLU A 1 126 ? 17.391 -6.102 8.781 1 87.44 126 GLU A CA 1
ATOM 1017 C C . GLU A 1 126 ? 17.578 -6.973 7.543 1 87.44 126 GLU A C 1
ATOM 1019 O O . GLU A 1 126 ? 17.453 -6.492 6.414 1 87.44 126 GLU A O 1
ATOM 1024 N N . GLY A 1 127 ? 17.922 -8.164 7.801 1 88.62 127 GLY A N 1
ATOM 1025 C CA . GLY A 1 127 ? 18.047 -9.086 6.688 1 88.62 127 GLY A CA 1
ATOM 1026 C C . GLY A 1 127 ? 16.766 -9.258 5.895 1 88.62 127 GLY A C 1
ATOM 1027 O O . GLY A 1 127 ? 16.797 -9.391 4.668 1 88.62 127 GLY A O 1
ATOM 1028 N N . PHE A 1 128 ? 15.648 -9.219 6.574 1 92 128 PHE A N 1
ATOM 1029 C CA . PHE A 1 128 ? 14.352 -9.289 5.914 1 92 128 PHE A CA 1
ATOM 1030 C C . PHE A 1 128 ? 14.039 -7.988 5.184 1 92 128 PHE A C 1
ATOM 1032 O O . PHE A 1 128 ? 13.625 -8.008 4.023 1 92 128 PHE A O 1
ATOM 1039 N N . LEU A 1 129 ? 14.281 -6.926 5.848 1 89.75 129 LEU A N 1
ATOM 1040 C CA . LEU A 1 129 ? 13.938 -5.605 5.328 1 89.75 129 LEU A CA 1
ATOM 1041 C C . LEU A 1 129 ? 14.742 -5.293 4.066 1 89.75 129 LEU A C 1
ATOM 1043 O O . LEU A 1 129 ? 14.266 -4.562 3.193 1 89.75 129 LEU A O 1
ATOM 1047 N N . ASP A 1 130 ? 15.852 -5.902 3.918 1 85.19 130 ASP A N 1
ATOM 1048 C CA . ASP A 1 130 ? 16.688 -5.703 2.742 1 85.19 130 ASP A CA 1
ATOM 1049 C C . ASP A 1 130 ? 16.141 -6.453 1.535 1 85.19 130 ASP A C 1
ATOM 1051 O O . ASP A 1 130 ? 16.547 -6.207 0.4 1 85.19 130 ASP A O 1
ATOM 1055 N N . ARG A 1 131 ? 15.188 -7.258 1.826 1 87.81 131 ARG A N 1
ATOM 1056 C CA . ARG A 1 131 ? 14.727 -8.148 0.764 1 87.81 131 ARG A CA 1
ATOM 1057 C C . ARG A 1 131 ? 13.328 -7.762 0.3 1 87.81 131 ARG A C 1
ATOM 1059 O O . ARG A 1 131 ? 12.773 -8.383 -0.605 1 87.81 131 ARG A O 1
ATOM 1066 N N . VAL A 1 132 ? 12.781 -6.789 0.954 1 88.44 132 VAL A N 1
ATOM 1067 C CA . VAL A 1 132 ? 11.453 -6.34 0.57 1 88.44 132 VAL A CA 1
ATOM 1068 C C . VAL A 1 132 ? 11.5 -4.863 0.174 1 88.44 132 VAL A C 1
ATOM 1070 O O . VAL A 1 132 ? 12.43 -4.148 0.537 1 88.44 132 VAL A O 1
ATOM 1073 N N . SER A 1 133 ? 10.469 -4.516 -0.635 1 80.06 133 SER A N 1
ATOM 1074 C CA . SER A 1 133 ? 10.453 -3.17 -1.196 1 80.06 133 SER A CA 1
ATOM 1075 C C . SER A 1 133 ? 9.797 -2.18 -0.241 1 80.06 133 SER A C 1
ATOM 1077 O O . SER A 1 133 ? 8.82 -1.519 -0.599 1 80.06 133 SER A O 1
ATOM 1079 N N . ILE A 1 134 ? 10.203 -2.107 0.926 1 80.38 134 ILE A N 1
ATOM 1080 C CA . ILE A 1 134 ? 9.711 -1.127 1.89 1 80.38 134 ILE A CA 1
ATOM 1081 C C . ILE A 1 134 ? 10.727 0.004 2.037 1 80.38 134 ILE A C 1
ATOM 1083 O O . ILE A 1 134 ? 11.906 -0.243 2.285 1 80.38 134 ILE A O 1
ATOM 1087 N N . PRO A 1 135 ? 10.188 1.202 1.794 1 69.5 135 PRO A N 1
ATOM 1088 C CA . PRO A 1 135 ? 11.133 2.307 1.976 1 69.5 135 PRO A CA 1
ATOM 1089 C C . PRO A 1 135 ? 11.766 2.32 3.365 1 69.5 135 PRO A C 1
ATOM 1091 O O . PRO A 1 135 ? 11.07 2.102 4.363 1 69.5 135 PRO A O 1
ATOM 1094 N N . LYS A 1 136 ? 12.969 2.502 3.359 1 64.25 136 LYS A N 1
ATOM 1095 C CA . LYS A 1 136 ? 13.703 2.512 4.617 1 64.25 136 LYS A CA 1
ATOM 1096 C C . LYS A 1 136 ? 13.172 3.586 5.559 1 64.25 136 LYS A C 1
ATOM 1098 O O . LYS A 1 136 ? 13.242 3.436 6.781 1 64.25 136 LYS A O 1
ATOM 1103 N N . THR A 1 137 ? 12.641 4.602 5.027 1 63.12 137 THR A N 1
ATOM 1104 C CA . THR A 1 137 ? 12.094 5.688 5.824 1 63.12 137 THR A CA 1
ATOM 1105 C C . THR A 1 137 ? 10.891 5.215 6.629 1 63.12 137 THR A C 1
ATOM 1107 O O . THR A 1 137 ? 10.547 5.809 7.656 1 63.12 137 THR A O 1
ATOM 1110 N N . ASP A 1 138 ? 10.336 4.145 6.172 1 63.5 138 ASP A N 1
ATOM 1111 C CA . ASP A 1 138 ? 9.117 3.66 6.816 1 63.5 138 ASP A CA 1
ATOM 1112 C C . ASP A 1 138 ? 9.445 2.766 8.008 1 63.5 138 ASP A C 1
ATOM 1114 O O . ASP A 1 138 ? 8.594 2.52 8.859 1 63.5 138 ASP A O 1
ATOM 1118 N N . THR A 1 139 ? 10.617 2.166 8 1 58.66 139 THR A N 1
ATOM 1119 C CA . THR A 1 139 ? 10.875 1.097 8.961 1 58.66 139 THR A CA 1
ATOM 1120 C C . THR A 1 139 ? 11.734 1.604 10.117 1 58.66 139 THR A C 1
ATOM 1122 O O . THR A 1 139 ? 11.891 0.914 11.133 1 58.66 139 THR A O 1
ATOM 1125 N N . GLY A 1 140 ? 11.961 2.703 10.25 1 52.41 140 GLY A N 1
ATOM 1126 C CA . GLY A 1 140 ? 12.789 3.24 11.32 1 52.41 140 GLY A CA 1
ATOM 1127 C C . GLY A 1 140 ? 14.047 2.432 11.57 1 52.41 140 GLY A C 1
ATOM 1128 O O . GLY A 1 140 ? 14.758 2.66 12.547 1 52.41 140 GLY A O 1
ATOM 1129 N N . VAL A 1 141 ? 14.242 1.113 11.109 1 45.81 141 VAL A N 1
ATOM 1130 C CA . VAL A 1 141 ? 15.297 0.181 11.5 1 45.81 141 VAL A CA 1
ATOM 1131 C C . VAL A 1 141 ? 16.656 0.7 11.023 1 45.81 141 VAL A C 1
ATOM 1133 O O . VAL A 1 141 ? 17.609 -0.069 10.883 1 45.81 141 VAL A O 1
ATOM 1136 N N . LEU A 1 142 ? 17.016 1.716 10.555 1 39.09 142 LEU A N 1
ATOM 1137 C CA . LEU A 1 142 ? 18.484 1.802 10.484 1 39.09 142 LEU A CA 1
ATOM 1138 C C . LEU A 1 142 ? 19.109 1.363 11.797 1 39.09 142 LEU A C 1
ATOM 1140 O O . LEU A 1 142 ? 18.484 1.454 12.859 1 39.09 142 LEU A O 1
ATOM 1144 N N . SER A 1 143 ? 20.203 0.516 11.773 1 34.97 143 SER A N 1
ATOM 1145 C CA . SER A 1 143 ? 21.062 0.05 12.859 1 34.97 143 SER A CA 1
ATOM 1146 C C . SER A 1 143 ? 20.922 0.924 14.102 1 34.97 143 SER A C 1
ATOM 1148 O O . SER A 1 143 ? 20.734 0.413 15.203 1 34.97 143 SER A O 1
ATOM 1150 N N . ASP A 1 144 ? 21.953 1.883 14.273 1 35.19 144 ASP A N 1
ATOM 1151 C CA . ASP A 1 144 ? 22.172 2.49 15.578 1 35.19 144 ASP A CA 1
ATOM 1152 C C . ASP A 1 144 ? 20.891 3.08 16.141 1 35.19 144 ASP A C 1
ATOM 1154 O O . ASP A 1 144 ? 20.5 2.793 17.281 1 35.19 144 ASP A O 1
ATOM 1158 N N . SER A 1 145 ? 20.797 4.484 16.156 1 32.62 145 SER A N 1
ATOM 1159 C CA . SER A 1 145 ? 19.828 5.262 16.922 1 32.62 145 SER A CA 1
ATOM 1160 C C . SER A 1 145 ? 18.406 5.012 16.406 1 32.62 145 SER A C 1
ATOM 1162 O O . SER A 1 145 ? 18.188 4.824 15.211 1 32.62 145 SER A O 1
ATOM 1164 N N . SER A 1 146 ? 17.281 4.512 17.172 1 34.78 146 SER A N 1
ATOM 1165 C CA . SER A 1 146 ? 15.875 4.18 17.344 1 34.78 146 SER A CA 1
ATOM 1166 C C . SER A 1 146 ? 15.008 4.879 16.297 1 34.78 146 SER A C 1
ATOM 1168 O O . SER A 1 146 ? 13.797 4.652 16.234 1 34.78 146 SER A O 1
ATOM 1170 N N . LYS A 1 147 ? 15.125 6.125 15.906 1 39.06 147 LYS A N 1
ATOM 1171 C CA . LYS A 1 147 ? 14.078 6.996 15.375 1 39.06 147 LYS A CA 1
ATOM 1172 C C . LYS A 1 147 ? 13.844 6.73 13.891 1 39.06 147 LYS A C 1
ATOM 1174 O O . LYS A 1 147 ? 14.789 6.461 13.148 1 39.06 147 LYS A O 1
ATOM 1179 N N . PRO A 1 148 ? 12.742 6.113 13.336 1 42.69 148 PRO A N 1
ATOM 1180 C CA . PRO A 1 148 ? 12.328 6.094 11.938 1 42.69 148 PRO A CA 1
ATOM 1181 C C . PRO A 1 148 ? 13.18 7.004 11.055 1 42.69 148 PRO A C 1
ATOM 1183 O O . PRO A 1 148 ? 13.531 8.117 11.469 1 42.69 148 PRO A O 1
ATOM 1186 N N . LYS A 1 149 ? 14.172 6.523 10.266 1 47.28 149 LYS A N 1
ATOM 1187 C CA . LYS A 1 149 ? 14.977 7.379 9.406 1 47.28 149 LYS A CA 1
ATOM 1188 C C . LYS A 1 149 ? 14.172 8.57 8.898 1 47.28 149 LYS A C 1
ATOM 1190 O O . LYS A 1 149 ? 13.289 8.414 8.055 1 47.28 149 LYS A O 1
ATOM 1195 N N . ASP A 1 150 ? 13.969 9.555 9.727 1 61.78 150 ASP A N 1
ATOM 1196 C CA . ASP A 1 150 ? 13.453 10.922 9.82 1 61.78 150 ASP A CA 1
ATOM 1197 C C . ASP A 1 150 ? 13.891 11.758 8.625 1 61.78 150 ASP A C 1
ATOM 1199 O O . ASP A 1 150 ? 14.984 11.562 8.094 1 61.78 150 ASP A O 1
ATOM 1203 N N . TRP A 1 151 ? 13.062 11.977 7.715 1 80.69 151 TRP A N 1
ATOM 1204 C CA . TRP A 1 151 ? 13.383 12.953 6.676 1 80.69 151 TRP A CA 1
ATOM 1205 C C . TRP A 1 151 ? 14.5 13.883 7.125 1 80.69 151 TRP A C 1
ATOM 1207 O O . TRP A 1 151 ? 15.117 14.562 6.305 1 80.69 151 TRP A O 1
ATOM 1217 N N . LYS A 1 152 ? 14.93 13.703 8.312 1 83.94 152 LYS A N 1
ATOM 1218 C CA . LYS A 1 152 ? 15.891 14.641 8.883 1 83.94 152 LYS A CA 1
ATOM 1219 C C . LYS A 1 152 ? 17.312 14.328 8.406 1 83.94 152 LYS A C 1
ATOM 1221 O O . LYS A 1 152 ? 18.203 15.18 8.492 1 83.94 152 LYS A O 1
ATOM 1226 N N . MET A 1 153 ? 17.484 13.109 7.941 1 84.06 153 MET A N 1
ATOM 1227 C CA . MET A 1 153 ? 18.781 12.797 7.355 1 84.06 153 MET A CA 1
ATOM 1228 C C . MET A 1 153 ? 19.094 13.727 6.188 1 84.06 153 MET A C 1
ATOM 1230 O O . MET A 1 153 ? 20.25 13.992 5.895 1 84.06 153 MET A O 1
ATOM 1234 N N . VAL A 1 154 ? 18.078 14.18 5.602 1 90.75 154 VAL A N 1
ATOM 1235 C CA . VAL A 1 154 ? 18.219 15.086 4.465 1 90.75 154 VAL A CA 1
ATOM 1236 C C . VAL A 1 154 ? 18.891 16.375 4.906 1 90.75 154 VAL A C 1
ATOM 1238 O O . VAL A 1 154 ? 19.625 17 4.133 1 90.75 154 VAL A O 1
ATOM 1241 N N . LEU A 1 155 ? 18.703 16.734 6.117 1 91.62 155 LEU A N 1
ATOM 1242 C CA . LEU A 1 155 ? 19.234 17.984 6.641 1 91.62 155 LEU A CA 1
ATOM 1243 C C . LEU A 1 155 ? 20.766 17.953 6.645 1 91.62 155 LEU A C 1
ATOM 1245 O O . LEU A 1 155 ? 21.406 19 6.605 1 91.62 155 LEU A O 1
ATOM 1249 N N . ALA A 1 156 ? 21.281 16.75 6.586 1 90.69 156 ALA A N 1
ATOM 1250 C CA . ALA A 1 156 ? 22.734 16.609 6.648 1 90.69 156 ALA A CA 1
ATOM 1251 C C . ALA A 1 156 ? 23.328 16.531 5.246 1 90.69 156 ALA A C 1
ATOM 1253 O O . ALA A 1 156 ? 24.562 16.516 5.09 1 90.69 156 ALA A O 1
ATOM 1254 N N . TRP A 1 157 ? 22.5 16.469 4.332 1 93.62 157 TRP A N 1
ATOM 1255 C CA . TRP A 1 157 ? 22.984 16.359 2.957 1 93.62 157 TRP A CA 1
ATOM 1256 C C . TRP A 1 157 ? 23.641 17.641 2.49 1 93.62 157 TRP A C 1
ATOM 1258 O O . TRP A 1 157 ? 23.344 18.719 3.02 1 93.62 157 TRP A O 1
ATOM 1268 N N . ASP A 1 158 ? 24.469 17.422 1.502 1 94.62 158 ASP A N 1
ATOM 1269 C CA . ASP A 1 158 ? 24.969 18.609 0.8 1 94.62 158 ASP A CA 1
ATOM 1270 C C . ASP A 1 158 ? 23.844 19.328 0.062 1 94.62 158 ASP A C 1
ATOM 1272 O O . ASP A 1 158 ? 22.859 18.703 -0.337 1 94.62 158 ASP A O 1
ATOM 1276 N N . ARG A 1 159 ? 24.125 20.672 -0.065 1 94.69 159 ARG A N 1
ATOM 1277 C CA . ARG A 1 159 ? 23.109 21.531 -0.66 1 94.69 159 ARG A CA 1
ATOM 1278 C C . ARG A 1 159 ? 22.703 21.016 -2.039 1 94.69 159 ARG A C 1
ATOM 1280 O O . ARG A 1 159 ? 21.531 21.078 -2.402 1 94.69 159 ARG A O 1
ATOM 1287 N N . PHE A 1 160 ? 23.609 20.531 -2.748 1 95.62 160 PHE A N 1
ATOM 1288 C CA . PHE A 1 160 ? 23.328 20.031 -4.094 1 95.62 160 PHE A CA 1
ATOM 1289 C C . PHE A 1 160 ? 22.25 18.969 -4.062 1 95.62 160 PHE A C 1
ATOM 1291 O O . PHE A 1 160 ? 21.297 19.016 -4.848 1 95.62 160 PHE A O 1
ATOM 1298 N N . TRP A 1 161 ? 22.344 18.062 -3.182 1 96.12 161 TRP A N 1
ATOM 1299 C CA . TRP A 1 161 ? 21.406 16.938 -3.104 1 96.12 161 TRP A CA 1
ATOM 1300 C C . TRP A 1 161 ? 20.062 17.391 -2.561 1 96.12 161 TRP A C 1
ATOM 1302 O O . TRP A 1 161 ? 19.016 16.875 -2.965 1 96.12 161 TRP A O 1
ATOM 1312 N N . LYS A 1 162 ? 20.125 18.328 -1.684 1 96.62 162 LYS A N 1
ATOM 1313 C CA . LYS A 1 162 ? 18.875 18.922 -1.187 1 96.62 162 LYS A CA 1
ATOM 1314 C C . LYS A 1 162 ? 18.094 19.578 -2.316 1 96.62 162 LYS A C 1
ATOM 1316 O O . LYS A 1 162 ? 16.875 19.391 -2.418 1 96.62 162 LYS A O 1
ATOM 1321 N N . GLU A 1 163 ? 18.797 20.281 -3.152 1 96.44 163 GLU A N 1
ATOM 1322 C CA . GLU A 1 163 ? 18.156 20.938 -4.281 1 96.44 163 GLU A CA 1
ATOM 1323 C C . GLU A 1 163 ? 17.594 19.938 -5.281 1 96.44 163 GLU A C 1
ATOM 1325 O O . GLU A 1 163 ? 16.516 20.141 -5.84 1 96.44 163 GLU A O 1
ATOM 1330 N N . GLN A 1 164 ? 18.344 18.828 -5.488 1 96.31 164 GLN A N 1
ATOM 1331 C CA . GLN A 1 164 ? 17.875 17.781 -6.379 1 96.31 164 GLN A CA 1
ATOM 1332 C C . GLN A 1 164 ? 16.578 17.156 -5.867 1 96.31 164 GLN A C 1
ATOM 1334 O O . GLN A 1 164 ? 15.68 16.844 -6.656 1 96.31 164 GLN A O 1
ATOM 1339 N N . LEU A 1 165 ? 16.484 17.031 -4.621 1 96.12 165 LEU A N 1
ATOM 1340 C CA . LEU A 1 165 ? 15.273 16.484 -4 1 96.12 165 LEU A CA 1
ATOM 1341 C C . LEU A 1 165 ? 14.078 17.406 -4.242 1 96.12 165 LEU A C 1
ATOM 1343 O O . LEU A 1 165 ? 13.016 16.938 -4.668 1 96.12 165 LEU A O 1
ATOM 1347 N N . LEU A 1 166 ? 14.258 18.688 -4.043 1 96.75 166 LEU A N 1
ATOM 1348 C CA . LEU A 1 166 ? 13.164 19.641 -4.191 1 96.75 166 LEU A CA 1
ATOM 1349 C C . LEU A 1 166 ? 12.688 19.703 -5.641 1 96.75 166 LEU A C 1
ATOM 1351 O O . LEU A 1 166 ? 11.5 19.891 -5.898 1 96.75 166 LEU A O 1
ATOM 1355 N N . LEU A 1 167 ? 13.57 19.484 -6.539 1 95.88 167 LEU A N 1
ATOM 1356 C CA . LEU A 1 167 ? 13.258 19.578 -7.961 1 95.88 167 LEU A CA 1
ATOM 1357 C C . LEU A 1 167 ? 12.367 18.422 -8.398 1 95.88 167 LEU A C 1
ATOM 1359 O O . LEU A 1 167 ? 11.68 18.516 -9.422 1 95.88 167 LEU A O 1
ATOM 1363 N N . GLN A 1 168 ? 12.391 17.406 -7.625 1 95.38 168 GLN A N 1
ATOM 1364 C CA . GLN A 1 168 ? 11.672 16.203 -8.008 1 95.38 168 GLN A CA 1
ATOM 1365 C C . GLN A 1 168 ? 10.227 16.234 -7.512 1 95.38 168 GLN A C 1
ATOM 1367 O O . GLN A 1 168 ? 9.422 15.367 -7.852 1 95.38 168 GLN A O 1
ATOM 1372 N N . ILE A 1 169 ? 9.906 17.219 -6.781 1 96.31 169 ILE A N 1
ATOM 1373 C CA . ILE A 1 169 ? 8.594 17.25 -6.133 1 96.31 169 ILE A CA 1
ATOM 1374 C C . ILE A 1 169 ? 7.77 18.391 -6.699 1 96.31 169 ILE A C 1
ATOM 1376 O O . ILE A 1 169 ? 8.25 19.531 -6.793 1 96.31 169 ILE A O 1
ATOM 1380 N N . SER A 1 170 ? 6.574 18.094 -7.086 1 95.81 170 SER A N 1
ATOM 1381 C CA . SER A 1 170 ? 5.691 19.141 -7.586 1 95.81 170 SER A CA 1
ATOM 1382 C C . SER A 1 170 ? 5.344 20.141 -6.488 1 95.81 170 SER A C 1
ATOM 1384 O O . SER A 1 170 ? 5.344 19.797 -5.305 1 95.81 170 SER A O 1
ATOM 1386 N N . PRO A 1 171 ? 5.004 21.359 -6.902 1 95.69 171 PRO A N 1
ATOM 1387 C CA . PRO A 1 171 ? 4.688 22.391 -5.902 1 95.69 171 PRO A CA 1
ATOM 1388 C C . PRO A 1 171 ? 3.523 21.984 -5 1 95.69 171 PRO A C 1
ATOM 1390 O O . PRO A 1 171 ? 3.553 22.266 -3.795 1 95.69 171 PRO A O 1
ATOM 1393 N N . ASN A 1 172 ? 2.562 21.438 -5.559 1 94.44 172 ASN A N 1
ATOM 1394 C CA . ASN A 1 172 ? 1.407 21.031 -4.766 1 94.44 172 ASN A CA 1
ATOM 1395 C C . ASN A 1 172 ? 1.784 20 -3.717 1 94.44 172 ASN A C 1
ATOM 1397 O O . ASN A 1 172 ? 1.404 20.109 -2.551 1 94.44 172 ASN A O 1
ATOM 1401 N N . ASN A 1 173 ? 2.525 19.031 -4.184 1 95.12 173 ASN A N 1
ATOM 1402 C CA . ASN A 1 173 ? 2.982 18.016 -3.23 1 95.12 173 ASN A CA 1
ATOM 1403 C C . ASN A 1 173 ? 3.939 18.609 -2.201 1 95.12 173 ASN A C 1
ATOM 1405 O O . ASN A 1 173 ? 3.896 18.25 -1.024 1 95.12 173 ASN A O 1
ATOM 1409 N N . MET A 1 174 ? 4.758 19.5 -2.643 1 96.44 174 MET A N 1
ATOM 1410 C CA . MET A 1 174 ? 5.695 20.141 -1.723 1 96.44 174 MET A CA 1
ATOM 1411 C C . MET A 1 174 ? 4.953 20.891 -0.625 1 96.44 174 MET A C 1
ATOM 1413 O O . MET A 1 174 ? 5.336 20.828 0.545 1 96.44 174 MET A O 1
ATOM 1417 N N . ALA A 1 175 ? 3.912 21.547 -1.032 1 96 175 ALA A N 1
ATOM 1418 C CA . ALA A 1 175 ? 3.109 22.266 -0.043 1 96 175 ALA A CA 1
ATOM 1419 C C . ALA A 1 175 ? 2.574 21.312 1.022 1 96 175 ALA A C 1
ATOM 1421 O O . ALA A 1 175 ? 2.688 21.578 2.221 1 96 175 ALA A O 1
ATOM 1422 N N . LEU A 1 176 ? 2.053 20.234 0.601 1 93.75 176 LEU A N 1
ATOM 1423 C CA . LEU A 1 176 ? 1.488 19.25 1.517 1 93.75 176 LEU A CA 1
ATOM 1424 C C . LEU A 1 176 ? 2.572 18.656 2.408 1 93.75 176 LEU A C 1
ATOM 1426 O O . LEU A 1 176 ? 2.357 18.453 3.607 1 93.75 176 LEU A O 1
ATOM 1430 N N . ILE A 1 177 ? 3.689 18.359 1.856 1 93.69 177 ILE A N 1
ATOM 1431 C CA . ILE A 1 177 ? 4.82 17.797 2.59 1 93.69 177 ILE A CA 1
ATOM 1432 C C . ILE A 1 177 ? 5.266 18.781 3.676 1 93.69 177 ILE A C 1
ATOM 1434 O O . ILE A 1 177 ? 5.48 18.391 4.824 1 93.69 177 ILE A O 1
ATOM 1438 N N . LEU A 1 178 ? 5.344 20.047 3.346 1 94.81 178 LEU A N 1
ATOM 1439 C CA . LEU A 1 178 ? 5.789 21.047 4.305 1 94.81 178 LEU A CA 1
ATOM 1440 C C . LEU A 1 178 ? 4.805 21.172 5.461 1 94.81 178 LEU A C 1
ATOM 1442 O O . LEU A 1 178 ? 5.207 21.391 6.605 1 94.81 178 LEU A O 1
ATOM 1446 N N . LEU A 1 179 ? 3.604 21.047 5.121 1 92.81 179 LEU A N 1
ATOM 1447 C CA . LEU A 1 179 ? 2.604 21.078 6.184 1 92.81 179 LEU A CA 1
ATOM 1448 C C . LEU A 1 179 ? 2.764 19.875 7.113 1 92.81 179 LEU A C 1
ATOM 1450 O O . LEU A 1 179 ? 2.637 20.016 8.336 1 92.81 179 LEU A O 1
ATOM 1454 N N . ALA A 1 180 ? 3.045 18.781 6.551 1 89.06 180 ALA A N 1
ATOM 1455 C CA . ALA A 1 180 ? 3.201 17.562 7.324 1 89.06 180 ALA A CA 1
ATOM 1456 C C . ALA A 1 180 ? 4.473 17.609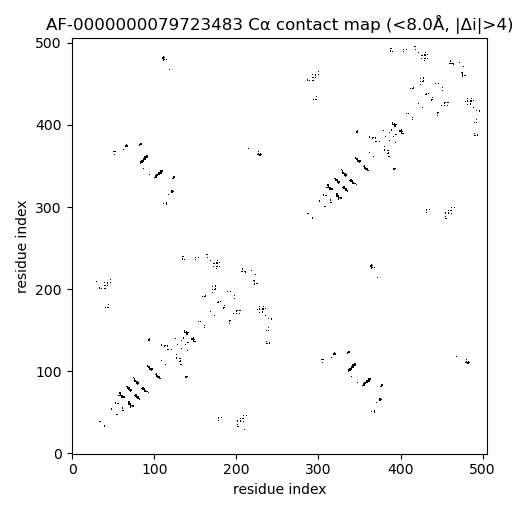 8.172 1 89.06 180 ALA A C 1
ATOM 1458 O O . ALA A 1 180 ? 4.496 17.109 9.297 1 89.06 180 ALA A O 1
ATOM 1459 N N . LEU A 1 181 ? 5.5 18.203 7.703 1 89.94 181 LEU A N 1
ATOM 1460 C CA . LEU A 1 181 ? 6.793 18.234 8.391 1 89.94 181 LEU A CA 1
ATOM 1461 C C . LEU A 1 181 ? 6.812 19.297 9.477 1 89.94 181 LEU A C 1
ATOM 1463 O O . LEU A 1 181 ? 7.633 19.25 10.391 1 89.94 181 LEU A O 1
ATOM 1467 N N . GLY A 1 182 ? 6.047 20.297 9.297 1 91.25 182 GLY A N 1
ATOM 1468 C CA . GLY A 1 182 ? 5.973 21.344 10.305 1 91.25 182 GLY A CA 1
ATOM 1469 C C . GLY A 1 182 ? 7.066 22.391 10.164 1 91.25 182 GLY A C 1
ATOM 1470 O O . GLY A 1 182 ? 7.512 22.688 9.047 1 91.25 182 GLY A O 1
ATOM 1471 N N . GLU A 1 183 ? 7.398 22.953 11.219 1 92.69 183 GLU A N 1
ATOM 1472 C CA . GLU A 1 183 ? 8.305 24.109 11.25 1 92.69 183 GLU A CA 1
ATOM 1473 C C . GLU A 1 183 ? 9.68 23.734 10.711 1 92.69 183 GLU A C 1
ATOM 1475 O O . GLU A 1 183 ? 10.289 24.5 9.961 1 92.69 183 GLU A O 1
ATOM 1480 N N . GLU A 1 184 ? 10.078 22.547 11.023 1 91.31 184 GLU A N 1
ATOM 1481 C CA . GLU A 1 184 ? 11.398 22.125 10.562 1 91.31 184 GLU A CA 1
ATOM 1482 C C . GLU A 1 184 ? 11.422 21.969 9.039 1 91.31 184 GLU A C 1
ATOM 1484 O O . GLU A 1 184 ? 12.406 22.328 8.391 1 91.31 184 GLU A O 1
ATOM 1489 N N . GLY A 1 185 ? 10.383 21.453 8.531 1 93.81 185 GLY A N 1
ATOM 1490 C CA . GLY A 1 185 ? 10.281 21.328 7.086 1 93.81 185 GLY A CA 1
ATOM 1491 C C . GLY A 1 185 ? 10.211 22.656 6.371 1 93.81 185 GLY A C 1
ATOM 1492 O O . GLY A 1 185 ? 10.852 22.844 5.336 1 93.81 185 GLY A O 1
ATOM 1493 N N . ARG A 1 186 ? 9.461 23.5 6.98 1 95.62 186 ARG A N 1
ATOM 1494 C CA . ARG A 1 186 ? 9.344 24.828 6.41 1 95.62 186 ARG A CA 1
ATOM 1495 C C . ARG A 1 186 ? 10.695 25.531 6.34 1 95.62 186 ARG A C 1
ATOM 1497 O O . ARG A 1 186 ? 11.062 26.094 5.309 1 95.62 186 ARG A O 1
ATOM 1504 N N . GLN A 1 187 ? 11.422 25.484 7.387 1 95.12 187 GLN A N 1
ATOM 1505 C CA . GLN A 1 187 ? 12.727 26.125 7.449 1 95.12 187 GLN A CA 1
ATOM 1506 C C . GLN A 1 187 ? 13.695 25.516 6.441 1 95.12 187 GLN A C 1
ATOM 1508 O O . GLN A 1 187 ? 14.43 26.219 5.758 1 95.12 187 GLN A O 1
ATOM 1513 N N . PHE A 1 188 ? 13.641 24.25 6.41 1 96.12 188 PHE A N 1
ATOM 1514 C CA . PHE A 1 188 ? 14.453 23.531 5.434 1 96.12 188 PHE A CA 1
ATOM 1515 C C . PHE A 1 188 ? 14.156 24.031 4.02 1 96.12 188 PHE A C 1
ATOM 1517 O O . PHE A 1 188 ? 15.07 24.406 3.283 1 96.12 188 PHE A O 1
ATOM 1524 N N . PHE A 1 189 ? 12.945 24.047 3.691 1 97.69 189 PHE A N 1
ATOM 1525 C CA . PHE A 1 189 ? 12.531 24.453 2.352 1 97.69 189 PHE A CA 1
ATOM 1526 C C . PHE A 1 189 ? 12.945 25.891 2.064 1 97.69 189 PHE A C 1
ATOM 1528 O O . PHE A 1 189 ? 13.492 26.188 0.996 1 97.69 189 PHE A O 1
ATOM 1535 N N . GLU A 1 190 ? 12.734 26.766 3.008 1 96.25 190 GLU A N 1
ATOM 1536 C CA . GLU A 1 190 ? 13.047 28.188 2.824 1 96.25 190 GLU A CA 1
ATOM 1537 C C . GLU A 1 190 ? 14.547 28.391 2.625 1 96.25 190 GLU A C 1
ATOM 1539 O O . GLU A 1 190 ? 14.961 29.312 1.91 1 96.25 190 GLU A O 1
ATOM 1544 N N . THR A 1 191 ? 15.305 27.531 3.172 1 95.31 191 THR A N 1
ATOM 1545 C CA . THR A 1 191 ? 16.75 27.688 3.109 1 95.31 191 THR A CA 1
ATOM 1546 C C . THR A 1 191 ? 17.297 27.156 1.785 1 95.31 191 THR A C 1
ATOM 1548 O O . THR A 1 191 ? 18.281 27.688 1.256 1 95.31 191 THR A O 1
ATOM 1551 N N . VAL A 1 192 ? 16.625 26.234 1.254 1 96.75 192 VAL A N 1
ATOM 1552 C CA . VAL A 1 192 ? 17.203 25.5 0.13 1 96.75 192 VAL A CA 1
ATOM 1553 C C . VAL A 1 192 ? 16.531 25.938 -1.169 1 96.75 192 VAL A C 1
ATOM 1555 O O . VAL A 1 192 ? 17.172 26 -2.219 1 96.75 192 VAL A O 1
ATOM 1558 N N . ALA A 1 193 ? 15.305 26.219 -1.157 1 97.25 193 ALA A N 1
ATOM 1559 C CA . ALA A 1 193 ? 14.5 26.438 -2.352 1 97.25 193 ALA A CA 1
ATOM 1560 C C . ALA A 1 193 ? 14.875 27.75 -3.037 1 97.25 193 ALA A C 1
ATOM 1562 O O . ALA A 1 193 ? 15.281 28.703 -2.379 1 97.25 193 ALA A O 1
ATOM 1563 N N . THR A 1 194 ? 14.695 27.797 -4.309 1 95.94 194 THR A N 1
ATOM 1564 C CA . THR A 1 194 ? 14.82 29.047 -5.066 1 95.94 194 THR A CA 1
ATOM 1565 C C . THR A 1 194 ? 13.617 29.953 -4.832 1 95.94 194 THR A C 1
ATOM 1567 O O . THR A 1 194 ? 12.594 29.5 -4.316 1 95.94 194 THR A O 1
ATOM 1570 N N . ASP A 1 195 ? 13.812 31.203 -5.254 1 95.19 195 ASP A N 1
ATOM 1571 C CA . ASP A 1 195 ? 12.719 32.156 -5.113 1 95.19 195 ASP A CA 1
ATOM 1572 C C . ASP A 1 195 ? 11.5 31.719 -5.914 1 95.19 195 ASP A C 1
ATOM 1574 O O . ASP A 1 195 ? 10.359 31.875 -5.465 1 95.19 195 ASP A O 1
ATOM 1578 N N . ARG A 1 196 ? 11.75 31.203 -7 1 95.81 196 ARG A N 1
ATOM 1579 C CA . ARG A 1 196 ? 10.648 30.734 -7.832 1 95.81 196 ARG A CA 1
ATOM 1580 C C . ARG A 1 196 ? 9.898 29.578 -7.164 1 95.81 196 ARG A C 1
ATOM 1582 O O . ARG A 1 196 ? 8.664 29.562 -7.156 1 95.81 196 ARG A O 1
ATOM 1589 N N . GLN A 1 197 ? 10.602 28.641 -6.57 1 96.62 197 GLN A N 1
ATOM 1590 C CA . GLN A 1 197 ? 9.992 27.516 -5.867 1 96.62 197 GLN A CA 1
ATOM 1591 C C . GLN A 1 197 ? 9.164 28 -4.676 1 96.62 197 GLN A C 1
ATOM 1593 O O . GLN A 1 197 ? 8.055 27.516 -4.445 1 96.62 197 GLN A O 1
ATOM 1598 N N . LYS A 1 198 ? 9.688 28.938 -4.004 1 97.19 198 LYS A N 1
ATOM 1599 C CA . LYS A 1 198 ? 8.977 29.5 -2.854 1 97.19 198 LYS A CA 1
ATOM 1600 C C . LYS A 1 198 ? 7.664 30.141 -3.277 1 97.19 198 LYS A C 1
ATOM 1602 O O . LYS A 1 198 ? 6.641 29.984 -2.607 1 97.19 198 LYS A O 1
ATOM 1607 N N . LYS A 1 199 ? 7.742 30.797 -4.371 1 96.12 199 LYS A N 1
ATOM 1608 C CA . LYS A 1 199 ? 6.543 31.453 -4.879 1 96.12 199 LYS A CA 1
ATOM 1609 C C . LYS A 1 199 ? 5.48 30.422 -5.273 1 96.12 199 LYS A C 1
ATOM 1611 O O . LYS A 1 199 ? 4.301 30.594 -4.969 1 96.12 199 LYS A O 1
ATOM 1616 N N . LEU A 1 200 ? 5.879 29.438 -5.914 1 96.88 200 LEU A N 1
ATOM 1617 C CA . LEU A 1 200 ? 4.949 28.406 -6.359 1 96.88 200 LEU A CA 1
ATOM 1618 C C . LEU A 1 200 ? 4.297 27.703 -5.172 1 96.88 200 LEU A C 1
ATOM 1620 O O . LEU A 1 200 ? 3.084 27.484 -5.168 1 96.88 200 LEU A O 1
ATOM 1624 N N . VAL A 1 201 ? 5.082 27.391 -4.223 1 97.25 201 VAL A N 1
ATOM 1625 C CA . VAL A 1 201 ? 4.562 26.672 -3.055 1 97.25 201 VAL A CA 1
ATOM 1626 C C . VAL A 1 201 ? 3.672 27.609 -2.238 1 97.25 201 VAL A C 1
ATOM 1628 O O . VAL A 1 201 ? 2.646 27.188 -1.7 1 97.25 201 VAL A O 1
ATOM 1631 N N . ARG A 1 202 ? 4.035 28.875 -2.176 1 96.31 202 ARG A N 1
ATOM 1632 C CA . ARG A 1 202 ? 3.188 29.875 -1.535 1 96.31 202 ARG A CA 1
ATOM 1633 C C . ARG A 1 202 ? 1.811 29.922 -2.189 1 96.31 202 ARG A C 1
ATOM 1635 O O . ARG A 1 202 ? 0.791 29.984 -1.499 1 96.31 202 ARG A O 1
ATOM 1642 N N . ASP A 1 203 ? 1.852 29.906 -3.434 1 94.88 203 ASP A N 1
ATOM 1643 C CA . ASP A 1 203 ? 0.586 29.938 -4.16 1 94.88 203 ASP A CA 1
ATOM 1644 C C . ASP A 1 203 ? -0.253 28.703 -3.865 1 94.88 203 ASP A C 1
ATOM 1646 O O . ASP A 1 203 ? -1.481 28.781 -3.789 1 94.88 203 ASP A O 1
ATOM 1650 N N . GLU A 1 204 ? 0.411 27.578 -3.736 1 94.44 204 GLU A N 1
ATOM 1651 C CA . GLU A 1 204 ? -0.305 26.359 -3.357 1 94.44 204 GLU A CA 1
ATOM 1652 C C . GLU A 1 204 ? -0.928 26.5 -1.972 1 94.44 204 GLU A C 1
ATOM 1654 O O . GLU A 1 204 ? -2.061 26.062 -1.749 1 94.44 204 GLU A O 1
ATOM 1659 N N . PHE A 1 205 ? -0.202 27.109 -1.065 1 94.25 205 PHE A N 1
ATOM 1660 C CA . PHE A 1 205 ? -0.771 27.375 0.252 1 94.25 205 PHE A CA 1
ATOM 1661 C C . PHE A 1 205 ? -2.008 28.25 0.144 1 94.25 205 PHE A C 1
ATOM 1663 O O . PHE A 1 205 ? -3.031 27.984 0.774 1 94.25 205 PHE A O 1
ATOM 1670 N N . PHE A 1 206 ? -1.822 29.25 -0.637 1 93.06 206 PHE A N 1
ATOM 1671 C CA . PHE A 1 206 ? -2.924 30.188 -0.834 1 93.06 206 PHE A CA 1
ATOM 1672 C C . PHE A 1 206 ? -4.164 29.469 -1.337 1 93.06 206 PHE A C 1
ATOM 1674 O O . PHE A 1 206 ? -5.273 29.719 -0.856 1 93.06 206 PHE A O 1
ATOM 1681 N N . PHE A 1 207 ? -3.99 28.609 -2.24 1 90.25 207 PHE A N 1
ATOM 1682 C CA . PHE A 1 207 ? -5.094 27.828 -2.785 1 90.25 207 PHE A CA 1
ATOM 1683 C C . PHE A 1 207 ? -5.719 26.953 -1.707 1 90.25 207 PHE A C 1
ATOM 1685 O O . PHE A 1 207 ? -6.941 26.891 -1.588 1 90.25 207 PHE A O 1
ATOM 1692 N N . LEU A 1 208 ? -4.918 26.297 -0.935 1 88.81 208 LEU A N 1
ATOM 1693 C CA . LEU A 1 208 ? -5.395 25.422 0.133 1 88.81 208 LEU A CA 1
ATOM 1694 C C . LEU A 1 208 ? -6.184 26.219 1.171 1 88.81 208 LEU A C 1
ATOM 1696 O O . LEU A 1 208 ? -7.113 25.688 1.784 1 88.81 208 LEU A O 1
ATOM 1700 N N . ASN A 1 209 ? -5.836 27.438 1.344 1 88.62 209 ASN A N 1
ATOM 1701 C CA . ASN A 1 209 ? -6.438 28.297 2.359 1 88.62 209 ASN A CA 1
ATOM 1702 C C . ASN A 1 209 ? -7.824 28.781 1.941 1 88.62 209 ASN A C 1
ATOM 1704 O O . ASN A 1 209 ? -8.609 29.234 2.777 1 88.62 209 ASN A O 1
ATOM 1708 N N . GLN A 1 210 ? -8.141 28.703 0.644 1 82.31 210 GLN A N 1
ATOM 1709 C CA . GLN A 1 210 ? -9.414 29.203 0.144 1 82.31 210 GLN A CA 1
ATOM 1710 C C . GLN A 1 210 ? -10.539 28.203 0.434 1 82.31 210 GLN A C 1
ATOM 1712 O O . GLN A 1 210 ? -11.711 28.578 0.443 1 82.31 210 GLN A O 1
ATOM 1717 N N . GLY A 1 211 ? -10.266 27.031 0.63 1 68.75 211 GLY A N 1
ATOM 1718 C CA . GLY A 1 211 ? -11.32 26.062 0.898 1 68.75 211 GLY A CA 1
ATOM 1719 C C . GLY A 1 211 ? -11.961 26.25 2.258 1 68.75 211 GLY A C 1
ATOM 1720 O O . GLY A 1 211 ? -11.281 26.578 3.234 1 68.75 211 GLY A O 1
ATOM 1721 N N . LYS A 1 212 ? -13.305 26.562 2.281 1 57.41 212 LYS A N 1
ATOM 1722 C CA . LYS A 1 212 ? -14.008 26.641 3.557 1 57.41 212 LYS A CA 1
ATOM 1723 C C . LYS A 1 212 ? -13.977 25.312 4.301 1 57.41 212 LYS A C 1
ATOM 1725 O O . LYS A 1 212 ? -14.094 24.25 3.688 1 57.41 212 LYS A O 1
ATOM 1730 N N . ILE A 1 213 ? -13.383 25.344 5.555 1 52.34 213 ILE A N 1
ATOM 1731 C CA . ILE A 1 213 ? -13.422 24.156 6.41 1 52.34 213 ILE A CA 1
ATOM 1732 C C . ILE A 1 213 ? -14.859 23.672 6.555 1 52.34 213 ILE A C 1
ATOM 1734 O O . ILE A 1 213 ? -15.148 22.812 7.387 1 52.34 213 ILE A O 1
ATOM 1738 N N . SER A 1 214 ? -15.789 24.141 5.703 1 46.97 214 SER A N 1
ATOM 1739 C CA . SER A 1 214 ? -17.172 23.781 6.027 1 46.97 214 SER A CA 1
ATOM 1740 C C . SER A 1 214 ? -17.375 22.281 5.953 1 46.97 214 SER A C 1
ATOM 1742 O O . SER A 1 214 ? -16.656 21.578 5.246 1 46.97 214 SER A O 1
ATOM 1744 N N . SER A 1 215 ? -18.109 21.812 6.922 1 44 215 SER A N 1
ATOM 1745 C CA . SER A 1 215 ? -18.594 20.469 7.207 1 44 215 SER A CA 1
ATOM 1746 C C . SER A 1 215 ? -19.125 19.797 5.945 1 44 215 SER A C 1
ATOM 1748 O O . SER A 1 215 ? -19.578 18.641 5.992 1 44 215 SER A O 1
ATOM 1750 N N . THR A 1 216 ? -19.391 20.609 4.926 1 42.78 216 THR A N 1
ATOM 1751 C CA . THR A 1 216 ? -20.203 19.953 3.904 1 42.78 216 THR A CA 1
ATOM 1752 C C . THR A 1 216 ? -19.328 19.172 2.938 1 42.78 216 THR A C 1
ATOM 1754 O O . THR A 1 216 ? -18.219 19.594 2.596 1 42.78 216 THR A O 1
ATOM 1757 N N . ASP A 1 217 ? -19.469 17.906 2.764 1 45.38 217 ASP A N 1
ATOM 1758 C CA . ASP A 1 217 ? -19 16.797 1.949 1 45.38 217 ASP A CA 1
ATOM 1759 C C . ASP A 1 217 ? -18.812 17.219 0.494 1 45.38 217 ASP A C 1
ATOM 1761 O O . ASP A 1 217 ? -19.281 16.531 -0.421 1 45.38 217 ASP A O 1
ATOM 1765 N N . ASN A 1 218 ? -18.531 18.453 0.205 1 43.25 218 ASN A N 1
ATOM 1766 C CA . ASN A 1 218 ? -18.406 18.734 -1.223 1 43.25 218 ASN A CA 1
ATOM 1767 C C . ASN A 1 218 ? -17.156 18.094 -1.812 1 43.25 218 ASN A C 1
ATOM 1769 O O . ASN A 1 218 ? -16.031 18.438 -1.423 1 43.25 218 ASN A O 1
ATOM 1773 N N . PRO A 1 219 ? -17.266 17.078 -2.488 1 45.06 219 PRO A N 1
ATOM 1774 C CA . PRO A 1 219 ? -16.188 16.312 -3.109 1 45.06 219 PRO A CA 1
ATOM 1775 C C . PRO A 1 219 ? -15.188 17.188 -3.857 1 45.06 219 PRO A C 1
ATOM 1777 O O . PRO A 1 219 ? -14.039 16.781 -4.066 1 45.06 219 PRO A O 1
ATOM 1780 N N . HIS A 1 220 ? -15.672 18.359 -4.312 1 43.34 220 HIS A N 1
ATOM 1781 C CA . HIS A 1 220 ? -14.852 19.281 -5.078 1 43.34 220 HIS A CA 1
ATOM 1782 C C . HIS A 1 220 ? -14.297 20.391 -4.191 1 43.34 220 HIS A C 1
ATOM 1784 O O . HIS A 1 220 ? -13.805 21.406 -4.691 1 43.34 220 HIS A O 1
ATOM 1790 N N . GLY A 1 221 ? -14.398 20.25 -2.992 1 51.16 221 GLY A N 1
ATOM 1791 C CA . GLY A 1 221 ? -13.977 21.344 -2.121 1 51.16 221 GLY A CA 1
ATOM 1792 C C . GLY A 1 221 ? -12.469 21.516 -2.064 1 51.16 221 GLY A C 1
ATOM 1793 O O . GLY A 1 221 ? -11.727 20.562 -2.334 1 51.16 221 GLY A O 1
ATOM 1794 N N . LYS A 1 222 ? -12.008 22.719 -2.172 1 56.19 222 LYS A N 1
ATOM 1795 C CA . LYS A 1 222 ? -10.602 23.125 -2.111 1 56.19 222 LYS A CA 1
ATOM 1796 C C . LYS A 1 222 ? -9.883 22.453 -0.945 1 56.19 222 LYS A C 1
ATOM 1798 O O . LYS A 1 222 ? -8.672 22.25 -0.991 1 56.19 222 LYS A O 1
ATOM 1803 N N . ASN A 1 223 ? -10.633 21.906 0.005 1 56.47 223 ASN A N 1
ATOM 1804 C CA . ASN A 1 223 ? -10.039 21.234 1.152 1 56.47 223 ASN A CA 1
ATOM 1805 C C . ASN A 1 223 ? -9.625 19.797 0.81 1 56.47 223 ASN A C 1
ATOM 1807 O O . ASN A 1 223 ? -8.789 19.219 1.492 1 56.47 223 ASN A O 1
ATOM 1811 N N . LYS A 1 224 ? -10.148 19.281 -0.206 1 62.81 224 LYS A N 1
ATOM 1812 C CA . LYS A 1 224 ? -9.867 17.906 -0.606 1 62.81 224 LYS A CA 1
ATOM 1813 C C . LYS A 1 224 ? -8.383 17.719 -0.926 1 62.81 224 LYS A C 1
ATOM 1815 O O . LYS A 1 224 ? -7.816 16.656 -0.659 1 62.81 224 LYS A O 1
ATOM 1820 N N . ASN A 1 225 ? -7.785 18.766 -1.158 1 78.19 225 ASN A N 1
ATOM 1821 C CA . ASN A 1 225 ? -6.379 18.688 -1.538 1 78.19 225 ASN A CA 1
ATOM 1822 C C . ASN A 1 225 ? -5.484 18.469 -0.322 1 78.19 225 ASN A C 1
ATOM 1824 O O . ASN A 1 225 ? -4.438 17.828 -0.42 1 78.19 225 ASN A O 1
ATOM 1828 N N . LEU A 1 226 ? -6.051 18.859 0.844 1 84.56 226 LEU A N 1
ATOM 1829 C CA . LEU A 1 226 ? -5.238 18.75 2.051 1 84.56 226 LEU A CA 1
ATOM 1830 C C . LEU A 1 226 ? -5.082 17.281 2.469 1 84.56 226 LEU A C 1
ATOM 1832 O O . LEU A 1 226 ? -4.059 16.906 3.043 1 84.56 226 LEU A O 1
ATOM 1836 N N . PHE A 1 227 ? -6.027 16.547 2.051 1 85.06 227 PHE A N 1
ATOM 1837 C CA . PHE A 1 227 ? -6.031 15.148 2.482 1 85.06 227 PHE A CA 1
ATOM 1838 C C . PHE A 1 227 ? -5.086 14.312 1.627 1 85.06 227 PHE A C 1
ATOM 1840 O O . PHE A 1 227 ? -4.855 13.141 1.917 1 85.06 227 PHE A O 1
ATOM 1847 N N . GLY A 1 228 ? -4.512 14.945 0.707 1 87.06 228 GLY A N 1
ATOM 1848 C CA . GLY A 1 228 ? -3.537 14.266 -0.134 1 87.06 228 GLY A CA 1
ATOM 1849 C C . GLY A 1 228 ? -2.16 14.188 0.498 1 87.06 228 GLY A C 1
ATOM 1850 O O . GLY A 1 228 ? -1.201 13.75 -0.145 1 87.06 228 GLY A O 1
ATOM 1851 N N . PHE A 1 229 ? -2.029 14.539 1.751 1 85.56 229 PHE A N 1
ATOM 1852 C CA . PHE A 1 229 ? -0.718 14.625 2.383 1 85.56 229 PHE A CA 1
ATOM 1853 C C . PHE A 1 229 ? -0.076 13.25 2.488 1 85.56 229 PHE A C 1
ATOM 1855 O O . PHE A 1 229 ? 1.146 13.117 2.395 1 85.56 229 PHE A O 1
ATOM 1862 N N . GLY A 1 230 ? -0.891 12.227 2.67 1 82.75 230 GLY A N 1
ATOM 1863 C CA . GLY A 1 230 ? -0.335 10.891 2.758 1 82.75 230 GLY A CA 1
ATOM 1864 C C . GLY A 1 230 ? 0.406 10.469 1.503 1 82.75 230 GLY A C 1
ATOM 1865 O O . GLY A 1 230 ? 1.546 10 1.576 1 82.75 230 GLY A O 1
ATOM 1866 N N . ALA A 1 231 ? -0.252 10.633 0.477 1 83.94 231 ALA A N 1
ATOM 1867 C CA . ALA A 1 231 ? 0.365 10.312 -0.808 1 83.94 231 ALA A CA 1
ATOM 1868 C C . ALA A 1 231 ? 1.598 11.18 -1.056 1 83.94 231 ALA A C 1
ATOM 1870 O O . ALA A 1 231 ? 2.613 10.695 -1.559 1 83.94 231 ALA A O 1
ATOM 1871 N N . ALA A 1 232 ? 1.489 12.391 -0.711 1 89.62 232 ALA A N 1
ATOM 1872 C CA . ALA A 1 232 ? 2.615 13.305 -0.875 1 89.62 232 ALA A CA 1
ATOM 1873 C C . ALA A 1 232 ? 3.814 12.859 -0.044 1 89.62 232 ALA A C 1
ATOM 1875 O O . ALA A 1 232 ? 4.953 12.883 -0.518 1 89.62 232 ALA A O 1
ATOM 1876 N N . MET A 1 233 ? 3.52 12.438 1.115 1 87 233 MET A N 1
ATOM 1877 C CA . MET A 1 233 ? 4.59 11.992 2.004 1 87 233 MET A CA 1
ATOM 1878 C C . MET A 1 233 ? 5.242 10.719 1.483 1 87 233 MET A C 1
ATOM 1880 O O . MET A 1 233 ? 6.449 10.531 1.628 1 87 233 MET A O 1
ATOM 1884 N N . ARG A 1 234 ? 4.457 9.883 0.94 1 83.38 234 ARG A N 1
ATOM 1885 C CA . ARG A 1 234 ? 5.016 8.68 0.333 1 83.38 234 ARG A CA 1
ATOM 1886 C C . ARG A 1 234 ? 5.926 9.023 -0.839 1 83.38 234 ARG A C 1
ATOM 1888 O O . ARG A 1 234 ? 7.004 8.445 -0.985 1 83.38 234 ARG A O 1
ATOM 1895 N N . GLU A 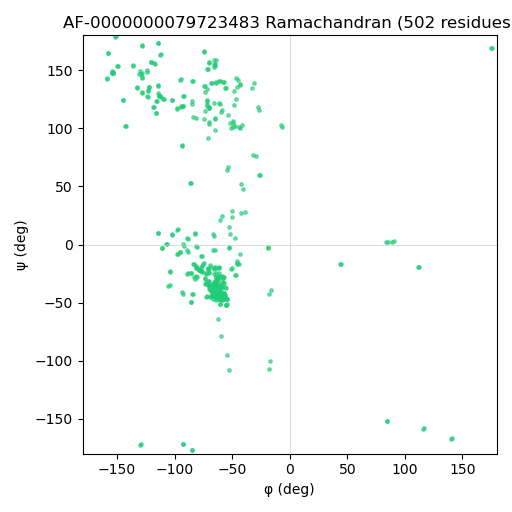1 235 ? 5.457 9.906 -1.601 1 87.25 235 GLU A N 1
ATOM 1896 C CA . GLU A 1 235 ? 6.297 10.383 -2.695 1 87.25 235 GLU A CA 1
ATOM 1897 C C . GLU A 1 235 ? 7.609 10.961 -2.174 1 87.25 235 GLU A C 1
ATOM 1899 O O . GLU A 1 235 ? 8.672 10.695 -2.73 1 87.25 235 GLU A O 1
ATOM 1904 N N . PHE A 1 236 ? 7.508 11.727 -1.163 1 91.31 236 PHE A N 1
ATOM 1905 C CA . PHE A 1 236 ? 8.68 12.336 -0.548 1 91.31 236 PHE A CA 1
ATOM 1906 C C . PHE A 1 236 ? 9.68 11.266 -0.119 1 91.31 236 PHE A C 1
ATOM 1908 O O . PHE A 1 236 ? 10.867 11.359 -0.429 1 91.31 236 PHE A O 1
ATOM 1915 N N . SER A 1 237 ? 9.148 10.258 0.503 1 85.56 237 SER A N 1
ATOM 1916 C CA . SER A 1 237 ? 9.984 9.164 0.977 1 85.56 237 SER A CA 1
ATOM 1917 C C . SER A 1 237 ? 10.656 8.438 -0.185 1 85.56 237 SER A C 1
ATOM 1919 O O . SER A 1 237 ? 11.844 8.102 -0.117 1 85.56 237 SER A O 1
ATOM 1921 N N . ASN A 1 238 ? 9.961 8.234 -1.177 1 85.12 238 ASN A N 1
ATOM 1922 C CA . ASN A 1 238 ? 10.492 7.57 -2.357 1 85.12 238 ASN A CA 1
ATOM 1923 C C . ASN A 1 238 ? 11.594 8.398 -3.021 1 85.12 238 ASN A C 1
ATOM 1925 O O . ASN A 1 238 ? 12.602 7.848 -3.467 1 85.12 238 ASN A O 1
ATOM 1929 N N . LYS A 1 239 ? 11.328 9.68 -3.072 1 90.62 239 LYS A N 1
ATOM 1930 C CA . LYS A 1 239 ? 12.312 10.562 -3.695 1 90.62 239 LYS A CA 1
ATOM 1931 C C . LYS A 1 239 ? 13.594 10.625 -2.869 1 90.62 239 LYS A C 1
ATOM 1933 O O . LYS A 1 239 ? 14.695 10.688 -3.424 1 90.62 239 LYS A O 1
ATOM 1938 N N . ILE A 1 240 ? 13.469 10.625 -1.585 1 89.56 240 ILE A N 1
ATOM 1939 C CA . ILE A 1 240 ? 14.633 10.602 -0.715 1 89.56 240 ILE A CA 1
ATOM 1940 C C . ILE A 1 240 ? 15.461 9.352 -1.002 1 89.56 240 ILE A C 1
ATOM 1942 O O . ILE A 1 240 ? 16.688 9.422 -1.146 1 89.56 240 ILE A O 1
ATOM 1946 N N . THR A 1 241 ? 14.75 8.266 -1.098 1 83.5 241 THR A N 1
ATOM 1947 C CA . THR A 1 241 ? 15.43 7.008 -1.368 1 83.5 241 THR A CA 1
ATOM 1948 C C . THR A 1 241 ? 16.141 7.051 -2.723 1 83.5 241 THR A C 1
ATOM 1950 O O . THR A 1 241 ? 17.266 6.574 -2.857 1 83.5 241 THR A O 1
ATOM 1953 N N . LEU A 1 242 ? 15.508 7.609 -3.654 1 87.38 242 LEU A N 1
ATOM 1954 C CA . LEU A 1 242 ? 16.078 7.742 -4.996 1 87.38 242 LEU A CA 1
ATOM 1955 C C . LEU A 1 242 ? 17.359 8.555 -4.965 1 87.38 242 LEU A C 1
ATOM 1957 O O . LEU A 1 242 ? 18.359 8.172 -5.574 1 87.38 242 LEU A O 1
ATOM 1961 N N . ILE A 1 243 ? 17.312 9.633 -4.281 1 91.25 243 ILE A N 1
ATOM 1962 C CA . ILE A 1 243 ? 18.469 10.516 -4.215 1 91.25 243 ILE A CA 1
ATOM 1963 C C . ILE A 1 243 ? 19.594 9.844 -3.434 1 91.25 243 ILE A C 1
ATOM 1965 O O . ILE A 1 243 ? 20.766 9.953 -3.797 1 91.25 243 ILE A O 1
ATOM 1969 N N . GLN A 1 244 ? 19.219 9.18 -2.451 1 85.88 244 GLN A N 1
ATOM 1970 C CA . GLN A 1 244 ? 20.219 8.453 -1.673 1 85.88 244 GLN A CA 1
ATOM 1971 C C . GLN A 1 244 ? 20.938 7.426 -2.537 1 85.88 244 GLN A C 1
ATOM 1973 O O . GLN A 1 244 ? 22.156 7.262 -2.426 1 85.88 244 GLN A O 1
ATOM 1978 N N . ASN A 1 245 ? 20.219 6.801 -3.275 1 84.06 245 ASN A N 1
ATOM 1979 C CA . ASN A 1 245 ? 20.812 5.82 -4.172 1 84.06 245 ASN A CA 1
ATOM 1980 C C . ASN A 1 245 ? 21.781 6.477 -5.156 1 84.06 245 ASN A C 1
ATOM 1982 O O . ASN A 1 245 ? 22.844 5.922 -5.461 1 84.06 245 ASN A O 1
ATOM 1986 N N . LYS A 1 246 ? 21.391 7.551 -5.609 1 89.56 246 LYS A N 1
ATOM 1987 C CA . LYS A 1 246 ? 22.266 8.289 -6.523 1 89.56 246 LYS A CA 1
ATOM 1988 C C . LYS A 1 246 ? 23.531 8.75 -5.82 1 89.56 246 LYS A C 1
ATOM 1990 O O . LYS A 1 246 ? 24.625 8.703 -6.406 1 89.56 246 LYS A O 1
ATOM 1995 N N . MET A 1 247 ? 23.344 9.195 -4.641 1 89.75 247 MET A N 1
ATOM 1996 C CA . MET A 1 247 ? 24.5 9.625 -3.846 1 89.75 247 MET A CA 1
ATOM 1997 C C . MET A 1 247 ? 25.5 8.477 -3.674 1 89.75 247 MET A C 1
ATOM 1999 O O . MET A 1 247 ? 26.703 8.68 -3.785 1 89.75 247 MET A O 1
ATOM 2003 N N . GLU A 1 248 ? 25 7.355 -3.41 1 83.81 248 GLU A N 1
ATOM 2004 C CA . GLU A 1 248 ? 25.844 6.188 -3.172 1 83.81 248 GLU A CA 1
ATOM 2005 C C . GLU A 1 248 ? 26.562 5.758 -4.445 1 83.81 248 GLU A C 1
ATOM 2007 O O . GLU A 1 248 ? 27.734 5.348 -4.402 1 83.81 248 GLU A O 1
ATOM 2012 N N . LYS A 1 249 ? 26 5.863 -5.496 1 85.69 249 LYS A N 1
ATOM 2013 C CA . LYS A 1 249 ? 26.609 5.5 -6.773 1 85.69 249 LYS A CA 1
ATOM 2014 C C . LYS A 1 249 ? 27.719 6.473 -7.152 1 85.69 249 LYS A C 1
ATOM 2016 O O . LYS A 1 249 ? 28.734 6.07 -7.719 1 85.69 249 LYS A O 1
ATOM 2021 N N . GLU A 1 250 ? 27.484 7.617 -6.875 1 81.94 250 GLU A N 1
ATOM 2022 C CA . GLU A 1 250 ? 28.5 8.633 -7.168 1 81.94 250 GLU A CA 1
ATOM 2023 C C . GLU A 1 250 ? 29.719 8.477 -6.262 1 81.94 250 GLU A C 1
ATOM 2025 O O . GLU A 1 250 ? 30.844 8.75 -6.676 1 81.94 250 GLU A O 1
ATOM 2030 N N . ASN A 1 251 ? 29.484 8.078 -5.078 1 76.81 251 ASN A N 1
ATOM 2031 C CA . ASN A 1 251 ? 30.594 7.867 -4.164 1 76.81 251 ASN A CA 1
ATOM 2032 C C . ASN A 1 251 ? 31.375 6.602 -4.512 1 76.81 251 ASN A C 1
ATOM 2034 O O . ASN A 1 251 ? 32.562 6.469 -4.145 1 76.81 251 ASN A O 1
ATOM 2038 N N . GLU A 1 252 ? 30.75 5.645 -5.078 1 70.62 252 GLU A N 1
ATOM 2039 C CA . GLU A 1 252 ? 31.422 4.426 -5.508 1 70.62 252 GLU A CA 1
ATOM 2040 C C . GLU A 1 252 ? 32.219 4.656 -6.797 1 70.62 252 GLU A C 1
ATOM 2042 O O . GLU A 1 252 ? 33.156 3.914 -7.105 1 70.62 252 GLU A O 1
ATOM 2047 N N . SER A 1 253 ? 31.891 5.578 -7.543 1 58.44 253 SER A N 1
ATOM 2048 C CA . SER A 1 253 ? 32.688 5.879 -8.727 1 58.44 253 SER A CA 1
ATOM 2049 C C . SER A 1 253 ? 33.844 6.824 -8.383 1 58.44 253 SER A C 1
ATOM 2051 O O . SER A 1 253 ? 33.688 7.723 -7.551 1 58.44 253 SER A O 1
ATOM 2053 N N . MET B 1 1 ? -1.647 -81.562 20.438 1 20.77 1 MET B N 1
ATOM 2054 C CA . MET B 1 1 ? -1.736 -81.25 19.016 1 20.77 1 MET B CA 1
ATOM 2055 C C . MET B 1 1 ? -1.282 -79.812 18.781 1 20.77 1 MET B C 1
ATOM 2057 O O . MET B 1 1 ? -1.93 -78.875 19.234 1 20.77 1 MET B O 1
ATOM 2061 N N . ALA B 1 2 ? -0.074 -79.625 18.656 1 27.2 2 ALA B N 1
ATOM 2062 C CA . ALA B 1 2 ? 0.847 -78.5 18.844 1 27.2 2 ALA B CA 1
ATOM 2063 C C . ALA B 1 2 ? 0.638 -77.438 17.766 1 27.2 2 ALA B C 1
ATOM 2065 O O . ALA B 1 2 ? 0.799 -77.688 16.578 1 27.2 2 ALA B O 1
ATOM 2066 N N . LYS B 1 3 ? -0.275 -76.438 18.125 1 31.25 3 LYS B N 1
ATOM 2067 C CA . LYS B 1 3 ? -0.858 -75.438 17.266 1 31.25 3 LYS B CA 1
ATOM 2068 C C . LYS B 1 3 ? 0.225 -74.625 16.5 1 31.25 3 LYS B C 1
ATOM 2070 O O . LYS B 1 3 ? 1.234 -74.25 17.094 1 31.25 3 LYS B O 1
ATOM 2075 N N . LYS B 1 4 ? 0.303 -74.812 15.172 1 34.91 4 LYS B N 1
ATOM 2076 C CA . LYS B 1 4 ? 1.135 -74.375 14.078 1 34.91 4 LYS B CA 1
ATOM 2077 C C . LYS B 1 4 ? 1.294 -72.812 14.133 1 34.91 4 LYS B C 1
ATOM 2079 O O . LYS B 1 4 ? 0.31 -72.125 14.281 1 34.91 4 LYS B O 1
ATOM 2084 N N . ASN B 1 5 ? 2.414 -72.375 14.547 1 28.69 5 ASN B N 1
ATOM 2085 C CA . ASN B 1 5 ? 3.033 -71.062 14.773 1 28.69 5 ASN B CA 1
ATOM 2086 C C . ASN B 1 5 ? 2.98 -70.188 13.516 1 28.69 5 ASN B C 1
ATOM 2088 O O . ASN B 1 5 ? 3.633 -70.5 12.516 1 28.69 5 ASN B O 1
ATOM 2092 N N . LYS B 1 6 ? 1.756 -69.812 13.055 1 33 6 LYS B N 1
ATOM 2093 C CA . LYS B 1 6 ? 1.553 -69.125 11.773 1 33 6 LYS B CA 1
ATOM 2094 C C . LYS B 1 6 ? 2.492 -67.938 11.625 1 33 6 LYS B C 1
ATOM 2096 O O . LYS B 1 6 ? 2.613 -67.125 12.531 1 33 6 LYS B O 1
ATOM 2101 N N . PRO B 1 7 ? 3.551 -68.062 10.758 1 33.53 7 PRO B N 1
ATOM 2102 C CA . PRO B 1 7 ? 4.605 -67.062 10.508 1 33.53 7 PRO B CA 1
ATOM 2103 C C . PRO B 1 7 ? 4.059 -65.688 10.227 1 33.53 7 PRO B C 1
ATOM 2105 O O . PRO B 1 7 ? 3.061 -65.5 9.516 1 33.53 7 PRO B O 1
ATOM 2108 N N . SER B 1 8 ? 4.066 -64.75 11.242 1 29.28 8 SER B N 1
ATOM 2109 C CA . SER B 1 8 ? 3.502 -63.406 11.344 1 29.28 8 SER B CA 1
ATOM 2110 C C . SER B 1 8 ? 3.854 -62.562 10.125 1 29.28 8 SER B C 1
ATOM 2112 O O . SER B 1 8 ? 4.988 -62.594 9.648 1 29.28 8 SER B O 1
ATOM 2114 N N . LEU B 1 9 ? 2.775 -62.031 9.32 1 29.14 9 LEU B N 1
ATOM 2115 C CA . LEU B 1 9 ? 2.49 -61.219 8.148 1 29.14 9 LEU B CA 1
ATOM 2116 C C . LEU B 1 9 ? 3.297 -59.938 8.18 1 29.14 9 LEU B C 1
ATOM 2118 O O . LEU B 1 9 ? 3.049 -59 7.387 1 29.14 9 LEU B O 1
ATOM 2122 N N . TRP B 1 10 ? 4.219 -59.75 9.164 1 30.27 10 TRP B N 1
ATOM 2123 C CA . TRP B 1 10 ? 4.957 -58.5 9.328 1 30.27 10 TRP B CA 1
ATOM 2124 C C . TRP B 1 10 ? 5.855 -58.219 8.117 1 30.27 10 TRP B C 1
ATOM 2126 O O . TRP B 1 10 ? 6.352 -57.125 7.938 1 30.27 10 TRP B O 1
ATOM 2136 N N . ASN B 1 11 ? 6.512 -59.281 7.652 1 26.52 11 ASN B N 1
ATOM 2137 C CA . ASN B 1 11 ? 7.578 -59.062 6.68 1 26.52 11 ASN B CA 1
ATOM 2138 C C . ASN B 1 11 ? 7.074 -58.312 5.445 1 26.52 11 ASN B C 1
ATOM 2140 O O . ASN B 1 11 ? 7.855 -57.688 4.742 1 26.52 11 ASN B O 1
ATOM 2144 N N . ARG B 1 12 ? 5.938 -58.625 4.918 1 27.75 12 ARG B N 1
ATOM 2145 C CA . ARG B 1 12 ? 5.609 -58.281 3.543 1 27.75 12 ARG B CA 1
ATOM 2146 C C . ARG B 1 12 ? 5.398 -56.781 3.398 1 27.75 12 ARG B C 1
ATOM 2148 O O . ARG B 1 12 ? 5.312 -56.25 2.283 1 27.75 12 ARG B O 1
ATOM 2155 N N . ILE B 1 13 ? 4.875 -56.062 4.477 1 29.03 13 ILE B N 1
ATOM 2156 C CA . ILE B 1 13 ? 4.32 -54.75 4.188 1 29.03 13 ILE B CA 1
ATOM 2157 C C . ILE B 1 13 ? 5.449 -53.781 3.84 1 29.03 13 ILE B C 1
ATOM 2159 O O . ILE B 1 13 ? 5.199 -52.656 3.379 1 29.03 13 ILE B O 1
ATOM 2163 N N . LEU B 1 14 ? 6.77 -53.969 4.191 1 27.77 14 LEU B N 1
ATOM 2164 C CA . LEU B 1 14 ? 7.891 -53.062 3.939 1 27.77 14 LEU B CA 1
ATOM 2165 C C . LEU B 1 14 ? 8.109 -52.875 2.443 1 27.77 14 LEU B C 1
ATOM 2167 O O . LEU B 1 14 ? 8.773 -51.938 2.023 1 27.77 14 LEU B O 1
ATOM 2171 N N . SER B 1 15 ? 7.977 -53.875 1.627 1 27.98 15 SER B N 1
ATOM 2172 C CA . SER B 1 15 ? 8.461 -53.844 0.251 1 27.98 15 SER B CA 1
ATOM 2173 C C . SER B 1 15 ? 7.707 -52.781 -0.566 1 27.98 15 SER B C 1
ATOM 2175 O O . SER B 1 15 ? 8.188 -52.344 -1.612 1 27.98 15 SER B O 1
ATOM 2177 N N . PHE B 1 16 ? 6.406 -52.75 -0.485 1 28.28 16 PHE B N 1
ATOM 2178 C CA . PHE B 1 16 ? 5.586 -52.094 -1.493 1 28.28 16 PHE B CA 1
ATOM 2179 C C . PHE B 1 16 ? 5.832 -50.594 -1.499 1 28.28 16 PHE B C 1
ATOM 2181 O O . PHE B 1 16 ? 5.379 -49.906 -2.402 1 28.28 16 PHE B O 1
ATOM 2188 N N . LEU B 1 17 ? 6.055 -49.938 -0.332 1 28.05 17 LEU B N 1
ATOM 2189 C CA . LEU B 1 17 ? 6 -48.469 -0.235 1 28.05 17 LEU B CA 1
ATOM 2190 C C . LEU B 1 17 ? 7.113 -47.844 -1.055 1 28.05 17 LEU B C 1
ATOM 2192 O O . LEU B 1 17 ? 7.137 -46.625 -1.229 1 28.05 17 LEU B O 1
ATOM 2196 N N . PHE B 1 18 ? 8.414 -48.375 -1.211 1 31.7 18 PHE B N 1
ATOM 2197 C CA . PHE B 1 18 ? 9.617 -47.906 -1.899 1 31.7 18 PHE B CA 1
ATOM 2198 C C . PHE B 1 18 ? 9.43 -47.969 -3.41 1 31.7 18 PHE B C 1
ATOM 2200 O O . PHE B 1 18 ? 10.383 -47.75 -4.168 1 31.7 18 PHE B O 1
ATOM 2207 N N . GLY B 1 19 ? 8.602 -48.75 -3.965 1 26.69 19 GLY B N 1
ATOM 2208 C CA . GLY B 1 19 ? 8.859 -49.094 -5.348 1 26.69 19 GLY B CA 1
ATOM 2209 C C . GLY B 1 19 ? 8.828 -47.906 -6.297 1 26.69 19 GLY B C 1
ATOM 2210 O O . GLY B 1 19 ? 9.531 -47.906 -7.305 1 26.69 19 GLY B O 1
ATOM 2211 N N . SER B 1 20 ? 7.676 -47.219 -6.469 1 29.88 20 SER B N 1
ATOM 2212 C CA . SER B 1 20 ? 7.359 -46.688 -7.781 1 29.88 20 SER B CA 1
ATOM 2213 C C . SER B 1 20 ? 8.227 -45.469 -8.094 1 29.88 20 SER B C 1
ATOM 2215 O O . SER B 1 20 ? 8.438 -44.625 -7.23 1 29.88 20 SER B O 1
ATOM 2217 N N . GLY B 1 21 ? 9.203 -45.469 -9.164 1 31.67 21 GLY B N 1
ATOM 2218 C CA . GLY B 1 21 ? 10.125 -44.594 -9.883 1 31.67 21 GLY B CA 1
ATOM 2219 C C . GLY B 1 21 ? 9.539 -43.25 -10.211 1 31.67 21 GLY B C 1
ATOM 2220 O O . GLY B 1 21 ? 8.812 -43.094 -11.195 1 31.67 21 GLY B O 1
ATOM 2221 N N . SER B 1 22 ? 9.023 -42.531 -9.406 1 31.44 22 SER B N 1
ATOM 2222 C CA . SER B 1 22 ? 8.273 -41.312 -9.711 1 31.44 22 SER B CA 1
ATOM 2223 C C . SER B 1 22 ? 9.047 -40.438 -10.672 1 31.44 22 SER B C 1
ATOM 2225 O O . SER B 1 22 ? 10.281 -40.375 -10.633 1 31.44 22 SER B O 1
ATOM 2227 N N . GLU B 1 23 ? 8.391 -39.875 -11.867 1 32.03 23 GLU B N 1
ATOM 2228 C CA . GLU B 1 23 ? 8.688 -39.094 -13.047 1 32.03 23 GLU B CA 1
ATOM 2229 C C . GLU B 1 23 ? 9.461 -37.812 -12.68 1 32.03 23 GLU B C 1
ATOM 2231 O O . GLU B 1 23 ? 8.867 -36.781 -12.414 1 32.03 23 GLU B O 1
ATOM 2236 N N . SER B 1 24 ? 10.188 -37.75 -11.719 1 34.16 24 SER B N 1
ATOM 2237 C CA . SER B 1 24 ? 11.164 -36.688 -11.539 1 34.16 24 SER B CA 1
ATOM 2238 C C . SER B 1 24 ? 12.023 -36.5 -12.789 1 34.16 24 SER B C 1
ATOM 2240 O O . SER B 1 24 ? 13.008 -35.75 -12.766 1 34.16 24 SER B O 1
ATOM 2242 N N . GLU B 1 25 ? 12.102 -37.5 -13.672 1 35.12 25 GLU B N 1
ATOM 2243 C CA . GLU B 1 25 ? 13.023 -37.531 -14.805 1 35.12 25 GLU B CA 1
ATOM 2244 C C . GLU B 1 25 ? 12.828 -36.312 -15.703 1 35.12 25 GLU B C 1
ATOM 2246 O O . GLU B 1 25 ? 13.609 -36.094 -16.625 1 35.12 25 GLU B O 1
ATOM 2251 N N . ILE B 1 26 ? 11.602 -35.906 -15.742 1 33.91 26 ILE B N 1
ATOM 2252 C CA . ILE B 1 26 ? 11.375 -35.031 -16.875 1 33.91 26 ILE B CA 1
ATOM 2253 C C . ILE B 1 26 ? 12.164 -33.719 -16.688 1 33.91 26 ILE B C 1
ATOM 2255 O O . ILE B 1 26 ? 11.578 -32.656 -16.594 1 33.91 26 ILE B O 1
ATOM 2259 N N . VAL B 1 27 ? 12.805 -33.562 -15.562 1 36.56 27 VAL B N 1
ATOM 2260 C CA . VAL B 1 27 ? 13.625 -32.375 -15.812 1 36.56 27 VAL B CA 1
ATOM 2261 C C . VAL B 1 27 ? 14.539 -32.625 -17 1 36.56 27 VAL B C 1
ATOM 2263 O O . VAL B 1 27 ? 15.688 -33.031 -16.844 1 36.56 27 VAL B O 1
ATOM 2266 N N . LYS B 1 28 ? 14.211 -33.5 -17.891 1 35.88 28 LYS B N 1
ATOM 2267 C CA . LYS B 1 28 ? 14.922 -33.5 -19.156 1 35.88 28 LYS B CA 1
ATOM 2268 C C . LYS B 1 28 ? 15.344 -32.094 -19.562 1 35.88 28 LYS B C 1
ATOM 2270 O O . LYS B 1 28 ? 14.727 -31.125 -19.141 1 35.88 28 LYS B O 1
ATOM 2275 N N . THR B 1 29 ? 16.547 -31.922 -20 1 41 29 THR B N 1
ATOM 2276 C CA . THR B 1 29 ? 17.078 -30.781 -20.75 1 41 29 THR B CA 1
ATOM 2277 C C . THR B 1 29 ? 15.953 -30.094 -21.516 1 41 29 THR B C 1
ATOM 2279 O O . THR B 1 29 ? 15.469 -30.625 -22.516 1 41 29 THR B O 1
ATOM 2282 N N . ARG B 1 30 ? 14.961 -29.625 -20.766 1 48.66 30 ARG B N 1
ATOM 2283 C CA . ARG B 1 30 ? 13.867 -29.016 -21.516 1 48.66 30 ARG B CA 1
ATOM 2284 C C . ARG B 1 30 ? 14.359 -28.453 -22.844 1 48.66 30 ARG B C 1
ATOM 2286 O O . ARG B 1 30 ? 15.383 -27.75 -22.875 1 48.66 30 ARG B O 1
ATOM 2293 N N . LYS B 1 31 ? 13.844 -28.969 -23.844 1 55.97 31 LYS B N 1
ATOM 2294 C CA . LYS B 1 31 ? 14.07 -28.562 -25.219 1 55.97 31 LYS B CA 1
ATOM 2295 C C . LYS B 1 31 ? 14.055 -27.047 -25.375 1 55.97 31 LYS B C 1
ATOM 2297 O O . LYS B 1 31 ? 13.414 -26.344 -24.594 1 55.97 31 LYS B O 1
ATOM 2302 N N . LYS B 1 32 ? 14.984 -26.453 -26.172 1 68.19 32 LYS B N 1
ATOM 2303 C CA . LYS B 1 32 ? 15.328 -25.094 -26.594 1 68.19 32 LYS B CA 1
ATOM 2304 C C . LYS B 1 32 ? 14.109 -24.375 -27.172 1 68.19 32 LYS B C 1
ATOM 2306 O O . LYS B 1 32 ? 14.188 -23.203 -27.516 1 68.19 32 LYS B O 1
ATOM 2311 N N . GLU B 1 33 ? 12.859 -25.219 -27.219 1 81.38 33 GLU B N 1
ATOM 2312 C CA . GLU B 1 33 ? 11.75 -24.516 -27.859 1 81.38 33 GLU B CA 1
ATOM 2313 C C . GLU B 1 33 ? 10.484 -24.594 -27.016 1 81.38 33 GLU B C 1
ATOM 2315 O O . GLU B 1 33 ? 10.258 -25.594 -26.328 1 81.38 33 GLU B O 1
ATOM 2320 N N . PRO B 1 34 ? 9.594 -23.688 -26.938 1 85.88 34 PRO B N 1
ATOM 2321 C CA . PRO B 1 34 ? 8.328 -23.688 -26.188 1 85.88 34 PRO B CA 1
ATOM 2322 C C . PRO B 1 34 ? 7.387 -24.797 -26.641 1 85.88 34 PRO B C 1
ATOM 2324 O O . PRO B 1 34 ? 7.332 -25.125 -27.828 1 85.88 34 PRO B O 1
ATOM 2327 N N . GLN B 1 35 ? 6.75 -25.359 -25.656 1 90.12 35 GLN B N 1
ATOM 2328 C CA . GLN B 1 35 ? 5.73 -26.375 -25.922 1 90.12 35 GLN B CA 1
ATOM 2329 C C . GLN B 1 35 ? 4.344 -25.75 -26.016 1 90.12 35 GLN B C 1
ATOM 2331 O O . GLN B 1 35 ? 4.219 -24.531 -26.141 1 90.12 35 GLN B O 1
ATOM 2336 N N . HIS B 1 36 ? 3.32 -26.625 -26.078 1 92.25 36 HIS B N 1
ATOM 2337 C CA . HIS B 1 36 ? 1.956 -26.109 -26.156 1 92.25 36 HIS B CA 1
ATOM 2338 C C . HIS B 1 36 ? 1.579 -25.344 -24.891 1 92.25 36 HIS B C 1
ATOM 2340 O O . HIS B 1 36 ? 2.135 -25.609 -23.812 1 92.25 36 HIS B O 1
ATOM 2346 N N . PHE B 1 37 ? 0.629 -24.516 -24.984 1 95.25 37 PHE B N 1
ATOM 2347 C CA . PHE B 1 37 ? 0.219 -23.578 -23.953 1 95.25 37 PHE B CA 1
ATOM 2348 C C . PHE B 1 37 ? -0.093 -24.312 -22.656 1 95.25 37 PHE B C 1
ATOM 2350 O O . PHE B 1 37 ? 0.44 -23.969 -21.594 1 95.25 37 PHE B O 1
ATOM 2357 N N . ASN B 1 38 ? -0.917 -25.297 -22.734 1 93.88 38 ASN B N 1
ATOM 2358 C CA . ASN B 1 38 ? -1.375 -26 -21.547 1 93.88 38 ASN B CA 1
ATOM 2359 C C . ASN B 1 38 ? -0.215 -26.672 -20.812 1 93.88 38 ASN B C 1
ATOM 2361 O O . ASN B 1 38 ? -0.176 -26.672 -19.578 1 93.88 38 ASN B O 1
ATOM 2365 N N . LEU B 1 39 ? 0.674 -27.219 -21.547 1 93.62 39 LEU B N 1
ATOM 2366 C CA . LEU B 1 39 ? 1.815 -27.891 -20.922 1 93.62 39 LEU B CA 1
ATOM 2367 C C . LEU B 1 39 ? 2.734 -26.875 -20.25 1 93.62 39 LEU B C 1
ATOM 2369 O O . LEU B 1 39 ? 3.18 -27.094 -19.125 1 93.62 39 LEU B O 1
ATOM 2373 N N . GLU B 1 40 ? 2.988 -25.828 -20.969 1 94.88 40 GLU B N 1
ATOM 2374 C CA . GLU B 1 40 ? 3.826 -24.797 -20.375 1 94.88 40 GLU B CA 1
ATOM 2375 C C . GLU B 1 40 ? 3.189 -24.219 -19.109 1 94.88 40 GLU B C 1
ATOM 2377 O O . GLU B 1 40 ? 3.883 -23.953 -18.125 1 94.88 40 GLU B O 1
ATOM 2382 N N . TRP B 1 41 ? 1.908 -24.062 -19.109 1 96.25 41 TRP B N 1
ATOM 2383 C CA . TRP B 1 41 ? 1.182 -23.562 -17.953 1 96.25 41 TRP B CA 1
ATOM 2384 C C . TRP B 1 41 ? 1.289 -24.531 -16.781 1 96.25 41 TRP B C 1
ATOM 2386 O O . TRP B 1 41 ? 1.538 -24.125 -15.648 1 96.25 41 TRP B O 1
ATOM 2396 N N . LYS B 1 42 ? 1.108 -25.781 -17.062 1 94.94 42 LYS B N 1
ATOM 2397 C CA . LYS B 1 42 ? 1.142 -26.781 -16.016 1 94.94 42 LYS B CA 1
ATOM 2398 C C . LYS B 1 42 ? 2.498 -26.797 -15.312 1 94.94 42 LYS B C 1
ATOM 2400 O O . LYS B 1 42 ? 2.57 -26.859 -14.086 1 94.94 42 LYS B O 1
ATOM 2405 N N . ILE B 1 43 ? 3.549 -26.797 -16.062 1 93 43 ILE B N 1
ATOM 2406 C CA . ILE B 1 43 ? 4.898 -26.812 -15.516 1 93 43 ILE B CA 1
ATOM 2407 C C . ILE B 1 43 ? 5.121 -25.562 -14.68 1 93 43 ILE B C 1
ATOM 2409 O O . ILE B 1 43 ? 5.617 -25.641 -13.555 1 93 43 ILE B O 1
ATOM 2413 N N . ALA B 1 44 ? 4.715 -24.5 -15.219 1 92.12 44 ALA B N 1
ATOM 2414 C CA . ALA B 1 44 ? 4.883 -23.234 -14.516 1 92.12 44 ALA B CA 1
ATOM 2415 C C . ALA B 1 44 ? 4.051 -23.203 -13.234 1 92.12 44 ALA B C 1
ATOM 2417 O O . ALA B 1 44 ? 4.492 -22.672 -12.211 1 92.12 44 ALA B O 1
ATOM 2418 N N . ARG B 1 45 ? 2.871 -23.703 -13.344 1 92.5 45 ARG B N 1
ATOM 2419 C CA . ARG B 1 45 ? 1.974 -23.719 -12.195 1 92.5 45 ARG B CA 1
ATOM 2420 C C . ARG B 1 45 ? 2.553 -24.578 -11.07 1 92.5 45 ARG B C 1
ATOM 2422 O O . ARG B 1 45 ? 2.465 -24.203 -9.898 1 92.5 45 ARG B O 1
ATOM 2429 N N . ASP B 1 46 ? 3.115 -25.672 -11.43 1 89.5 46 ASP B N 1
ATOM 2430 C CA . ASP B 1 46 ? 3.75 -26.531 -10.43 1 89.5 46 ASP B CA 1
ATOM 2431 C C . ASP B 1 46 ? 4.914 -25.812 -9.75 1 89.5 46 ASP B C 1
ATOM 2433 O O . ASP B 1 46 ? 5.066 -25.875 -8.531 1 89.5 46 ASP B O 1
ATOM 2437 N N . LYS B 1 47 ? 5.629 -25.203 -10.523 1 87.69 47 LYS B N 1
ATOM 2438 C CA . LYS B 1 47 ? 6.727 -24.422 -9.977 1 87.69 47 LYS B CA 1
ATOM 2439 C C . LYS B 1 47 ? 6.211 -23.312 -9.062 1 87.69 47 LYS B C 1
ATOM 2441 O O . LYS B 1 47 ? 6.773 -23.078 -7.988 1 87.69 47 LYS B O 1
ATOM 2446 N N . TYR B 1 48 ? 5.219 -22.641 -9.5 1 87.25 48 TYR B N 1
ATOM 2447 C CA . TYR B 1 48 ? 4.551 -21.594 -8.742 1 87.25 48 TYR B CA 1
ATOM 2448 C C . TYR B 1 48 ? 4.09 -22.109 -7.387 1 87.25 48 TYR B C 1
ATOM 2450 O O . TYR B 1 48 ? 4.352 -21.484 -6.355 1 87.25 48 TYR B O 1
ATOM 2458 N N . LYS B 1 49 ? 3.525 -23.156 -7.398 1 85.31 49 LYS B N 1
ATOM 2459 C CA . LYS B 1 49 ? 3.018 -23.75 -6.164 1 85.31 49 LYS B CA 1
ATOM 2460 C C . LYS B 1 49 ? 4.16 -24.109 -5.223 1 85.31 49 LYS B C 1
ATOM 2462 O O . LYS B 1 49 ? 4.055 -23.922 -4.008 1 85.31 49 LYS B O 1
ATOM 2467 N N . ASP B 1 50 ? 5.223 -24.578 -5.789 1 85.19 50 ASP B N 1
ATOM 2468 C CA . ASP B 1 50 ? 6.363 -25.016 -4.984 1 85.19 50 ASP B CA 1
ATOM 2469 C C . ASP B 1 50 ? 7.082 -23.812 -4.359 1 85.19 50 ASP B C 1
ATOM 2471 O O . ASP B 1 50 ? 7.582 -23.906 -3.238 1 85.19 50 ASP B O 1
ATOM 2475 N N . LEU B 1 51 ? 7.047 -22.766 -5.039 1 84.56 51 LEU B N 1
ATOM 2476 C CA . LEU B 1 51 ? 7.84 -21.625 -4.613 1 84.56 51 LEU B CA 1
ATOM 2477 C C . LEU B 1 51 ? 7.047 -20.734 -3.666 1 84.56 51 LEU B C 1
ATOM 2479 O O . LEU B 1 51 ? 7.629 -20 -2.867 1 84.56 51 LEU B O 1
ATOM 2483 N N . LEU B 1 52 ? 5.766 -20.781 -3.771 1 87.62 52 LEU B N 1
ATOM 2484 C CA . LEU B 1 52 ? 4.938 -19.906 -2.949 1 87.62 52 LEU B CA 1
ATOM 2485 C C . LEU B 1 52 ? 4.5 -20.609 -1.671 1 87.62 52 LEU B C 1
ATOM 2487 O O . LEU B 1 52 ? 3.355 -21.062 -1.567 1 87.62 52 LEU B O 1
ATOM 2491 N N . LEU B 1 53 ? 5.305 -20.547 -0.748 1 90.19 53 LEU B N 1
ATOM 2492 C CA . LEU B 1 53 ? 5.113 -21.266 0.507 1 90.19 53 LEU B CA 1
ATOM 2493 C C . LEU B 1 53 ? 3.893 -20.75 1.254 1 90.19 53 LEU B C 1
ATOM 2495 O O . LEU B 1 53 ? 3.174 -21.516 1.897 1 90.19 53 LEU B O 1
ATOM 2499 N N . THR B 1 54 ? 3.621 -19.469 1.131 1 91.12 54 THR B N 1
ATOM 2500 C CA . THR B 1 54 ? 2.525 -18.828 1.861 1 91.12 54 THR B CA 1
ATOM 2501 C C . THR B 1 54 ? 1.177 -19.328 1.339 1 91.12 54 THR B C 1
ATOM 2503 O O . THR B 1 54 ? 0.156 -19.188 2.016 1 91.12 54 THR B O 1
ATOM 2506 N N . LYS B 1 55 ? 1.205 -19.875 0.173 1 85.25 55 LYS B N 1
ATOM 2507 C CA . LYS B 1 55 ? -0.054 -20.312 -0.427 1 85.25 55 LYS B CA 1
ATOM 2508 C C . LYS B 1 55 ? -0.289 -21.797 -0.196 1 85.25 55 LYS B C 1
ATOM 2510 O O . LYS B 1 55 ? -1.375 -22.312 -0.474 1 85.25 55 LYS B O 1
ATOM 2515 N N . GLN B 1 56 ? 0.678 -22.469 0.316 1 85.81 56 GLN B N 1
ATOM 2516 C CA . GLN B 1 56 ? 0.607 -23.922 0.467 1 85.81 56 GLN B CA 1
ATOM 2517 C C . GLN B 1 56 ? -0.142 -24.297 1.739 1 85.81 56 GLN B C 1
ATOM 2519 O O . GLN B 1 56 ? -0.57 -25.453 1.892 1 85.81 56 GLN B O 1
ATOM 2524 N N . ILE B 1 57 ? -0.267 -23.344 2.574 1 87.31 57 ILE B N 1
ATOM 2525 C CA . ILE B 1 57 ? -0.941 -23.625 3.838 1 87.31 57 ILE B CA 1
ATOM 2526 C C . ILE B 1 57 ? -2.027 -22.578 4.086 1 87.31 57 ILE B C 1
ATOM 2528 O O . ILE B 1 57 ? -1.896 -21.422 3.668 1 87.31 57 ILE B O 1
ATOM 2532 N N . GLU B 1 58 ? -3.025 -23 4.738 1 85.38 58 GLU B N 1
ATOM 2533 C CA . GLU B 1 58 ? -4.098 -22.062 5.078 1 85.38 58 GLU B CA 1
ATOM 2534 C C . GLU B 1 58 ? -3.777 -21.297 6.355 1 85.38 58 GLU B C 1
ATOM 2536 O O . GLU B 1 58 ? -4.027 -20.094 6.438 1 85.38 58 GLU B O 1
ATOM 2541 N N . THR B 1 59 ? -3.266 -22.016 7.332 1 90.94 59 THR B N 1
ATOM 2542 C CA . THR B 1 59 ? -2.867 -21.406 8.602 1 90.94 59 THR B CA 1
ATOM 2543 C C . THR B 1 59 ? -1.776 -22.234 9.273 1 90.94 59 THR B C 1
ATOM 2545 O O . THR B 1 59 ? -1.645 -23.438 9.008 1 90.94 59 THR B O 1
ATOM 2548 N N . GLY B 1 60 ? -0.916 -21.516 10.016 1 94.88 60 GLY B N 1
ATOM 2549 C CA . GLY B 1 60 ? 0.117 -22.234 10.742 1 94.88 60 GLY B CA 1
ATOM 2550 C C . GLY B 1 60 ? 1.521 -21.906 10.266 1 94.88 60 GLY B C 1
ATOM 2551 O O . GLY B 1 60 ? 1.77 -20.812 9.758 1 94.88 60 GLY B O 1
ATOM 2552 N N . LEU B 1 61 ? 2.424 -22.812 10.57 1 96.69 61 LEU B N 1
ATOM 2553 C CA . LEU B 1 61 ? 3.834 -22.609 10.258 1 96.69 61 LEU B CA 1
ATOM 2554 C C . LEU B 1 61 ? 4.074 -22.688 8.75 1 96.69 61 LEU B C 1
ATOM 2556 O O . LEU B 1 61 ? 3.793 -23.703 8.125 1 96.69 61 LEU B O 1
ATOM 2560 N N . VAL B 1 62 ? 4.547 -21.594 8.227 1 96 62 VAL B N 1
ATOM 2561 C CA . VAL B 1 62 ? 4.852 -21.547 6.805 1 96 62 VAL B CA 1
ATOM 2562 C C . VAL B 1 62 ? 6.262 -22.078 6.559 1 96 62 VAL B C 1
ATOM 2564 O O . VAL B 1 62 ? 6.465 -22.938 5.703 1 96 62 VAL B O 1
ATOM 2567 N N . VAL B 1 63 ? 7.238 -21.578 7.309 1 95.56 63 VAL B N 1
ATOM 2568 C CA . VAL B 1 63 ? 8.625 -22 7.16 1 95.56 63 VAL B CA 1
ATOM 2569 C C . VAL B 1 63 ? 9.398 -21.688 8.445 1 95.56 63 VAL B C 1
ATOM 2571 O O . VAL B 1 63 ? 9.047 -20.766 9.18 1 95.56 63 VAL B O 1
ATOM 2574 N N . GLU B 1 64 ? 10.273 -22.562 8.766 1 95.81 64 GLU B N 1
ATOM 2575 C CA . GLU B 1 64 ? 11.266 -22.344 9.82 1 95.81 64 GLU B CA 1
ATOM 2576 C C . GLU B 1 64 ? 12.68 -22.344 9.25 1 95.81 64 GLU B C 1
ATOM 2578 O O . GLU B 1 64 ? 13.109 -23.312 8.633 1 95.81 64 GLU B O 1
ATOM 2583 N N . ARG B 1 65 ? 13.297 -21.188 9.312 1 94.25 65 ARG B N 1
ATOM 2584 C CA . ARG B 1 65 ? 14.664 -21.031 8.82 1 94.25 65 ARG B CA 1
ATOM 2585 C C . ARG B 1 65 ? 15.617 -20.703 9.969 1 94.25 65 ARG B C 1
ATOM 2587 O O . ARG B 1 65 ? 15.195 -20.578 11.117 1 94.25 65 ARG B O 1
ATOM 2594 N N . LYS B 1 66 ? 16.891 -20.703 9.539 1 92.69 66 LYS B N 1
ATOM 2595 C CA . LYS B 1 66 ? 17.844 -20.266 10.555 1 92.69 66 LYS B CA 1
ATOM 2596 C C . LYS B 1 66 ? 17.625 -18.797 10.938 1 92.69 66 LYS B C 1
ATOM 2598 O O . LYS B 1 66 ? 17.781 -17.906 10.109 1 92.69 66 LYS B O 1
ATOM 2603 N N . GLY B 1 67 ? 17.109 -18.578 12.18 1 94.62 67 GLY B N 1
ATOM 2604 C CA . GLY B 1 67 ? 17 -17.219 12.688 1 94.62 67 GLY B CA 1
ATOM 2605 C C . GLY B 1 67 ? 15.562 -16.734 12.812 1 94.62 67 GLY B C 1
ATOM 2606 O O . GLY B 1 67 ? 15.289 -15.758 13.516 1 94.62 67 GLY B O 1
ATOM 2607 N N . TYR B 1 68 ? 14.625 -17.438 12.062 1 97.19 68 TYR B N 1
ATOM 2608 C CA . TYR B 1 68 ? 13.266 -16.906 12.164 1 97.19 68 TYR B CA 1
ATOM 2609 C C . TYR B 1 68 ? 12.242 -17.984 11.789 1 97.19 68 TYR B C 1
ATOM 2611 O O . TYR B 1 68 ? 12.609 -19.031 11.25 1 97.19 68 TYR B O 1
ATOM 2619 N N . LYS B 1 69 ? 11.055 -17.719 12.141 1 97.88 69 LYS B N 1
ATOM 2620 C CA . LYS B 1 69 ? 9.883 -18.484 11.734 1 97.88 69 LYS B CA 1
ATOM 2621 C C . LYS B 1 69 ? 8.805 -17.578 11.156 1 97.88 69 LYS B C 1
ATOM 2623 O O . LYS B 1 69 ? 8.617 -16.453 11.617 1 97.88 69 LYS B O 1
ATOM 2628 N N . LEU B 1 70 ? 8.125 -18.109 10.141 1 97.75 70 LEU B N 1
ATOM 2629 C CA . LEU B 1 70 ? 6.969 -17.438 9.578 1 97.75 70 LEU B CA 1
ATOM 2630 C C . LEU B 1 70 ? 5.695 -18.25 9.789 1 97.75 70 LEU B C 1
ATOM 2632 O O . LEU B 1 70 ? 5.629 -19.406 9.398 1 97.75 70 LEU B O 1
ATOM 2636 N N . HIS B 1 71 ? 4.742 -17.578 10.43 1 97.88 71 HIS B N 1
ATOM 2637 C CA . HIS B 1 71 ? 3.445 -18.203 10.656 1 97.88 71 HIS B CA 1
ATOM 2638 C C . HIS B 1 71 ? 2.34 -17.484 9.898 1 97.88 71 HIS B C 1
ATOM 2640 O O . HIS B 1 71 ? 2.322 -16.25 9.844 1 97.88 71 HIS B O 1
ATOM 2646 N N . LYS B 1 72 ? 1.538 -18.297 9.336 1 95 72 LYS B N 1
ATOM 2647 C CA . LYS B 1 72 ? 0.335 -17.734 8.727 1 95 72 LYS B CA 1
ATOM 2648 C C . LYS B 1 72 ? -0.844 -17.781 9.695 1 95 72 LYS B C 1
ATOM 2650 O O . LYS B 1 72 ? -1.257 -18.859 10.133 1 95 72 LYS B O 1
ATOM 2655 N N . THR B 1 73 ? -1.347 -16.578 10.008 1 88.81 73 THR B N 1
ATOM 2656 C CA . THR B 1 73 ? -2.438 -16.5 10.977 1 88.81 73 THR B CA 1
ATOM 2657 C C . THR B 1 73 ? -3.789 -16.5 10.266 1 88.81 73 THR B C 1
ATOM 2659 O O . THR B 1 73 ? -4.758 -17.078 10.773 1 88.81 73 THR B O 1
ATOM 2662 N N . ASN B 1 74 ? -3.908 -15.82 9.219 1 83.06 74 ASN B N 1
ATOM 2663 C CA . ASN B 1 74 ? -5.07 -15.734 8.344 1 83.06 74 ASN B CA 1
ATOM 2664 C C . ASN B 1 74 ? -4.668 -15.414 6.906 1 83.06 74 ASN B C 1
ATOM 2666 O O . ASN B 1 74 ? -3.48 -15.25 6.613 1 83.06 74 ASN B O 1
ATOM 2670 N N . ASP B 1 75 ? -5.727 -15.375 6.137 1 81.75 75 ASP B N 1
ATOM 2671 C CA . ASP B 1 75 ? -5.414 -15.031 4.754 1 81.75 75 ASP B CA 1
ATOM 2672 C C . ASP B 1 75 ? -4.723 -13.672 4.668 1 81.75 75 ASP B C 1
ATOM 2674 O O . ASP B 1 75 ? -5.211 -12.68 5.219 1 81.75 75 ASP B O 1
ATOM 2678 N N . LYS B 1 76 ? -3.568 -13.594 4.254 1 89.06 76 LYS B N 1
ATOM 2679 C CA . LYS B 1 76 ? -2.795 -12.383 3.98 1 89.06 76 LYS B CA 1
ATOM 2680 C C . LYS B 1 76 ? -2.15 -11.844 5.254 1 89.06 76 LYS B C 1
ATOM 2682 O O . LYS B 1 76 ? -1.65 -10.719 5.273 1 89.06 76 LYS B O 1
ATOM 2687 N N . LEU B 1 77 ? -2.361 -12.57 6.352 1 91.75 77 LEU B N 1
ATOM 2688 C CA . LEU B 1 77 ? -1.802 -12.156 7.633 1 91.75 77 LEU B CA 1
ATOM 2689 C C . LEU B 1 77 ? -0.753 -13.148 8.117 1 91.75 77 LEU B C 1
ATOM 2691 O O . LEU B 1 77 ? -1.037 -14.344 8.242 1 91.75 77 LEU B O 1
ATOM 2695 N N . PHE B 1 78 ? 0.435 -12.578 8.438 1 95.81 78 PHE B N 1
ATOM 2696 C CA . PHE B 1 78 ? 1.547 -13.43 8.836 1 95.81 78 PHE B CA 1
ATOM 2697 C C . PHE B 1 78 ? 2.266 -12.859 10.047 1 95.81 78 PHE B C 1
ATOM 2699 O O . PHE B 1 78 ? 2.195 -11.656 10.312 1 95.81 78 PHE B O 1
ATOM 2706 N N . ARG B 1 79 ? 2.857 -13.742 10.75 1 97 79 ARG B N 1
ATOM 2707 C CA . ARG B 1 79 ? 3.736 -13.359 11.844 1 97 79 ARG B CA 1
ATOM 2708 C C . ARG B 1 79 ? 5.164 -13.828 11.602 1 97 79 ARG B C 1
ATOM 2710 O O . ARG B 1 79 ? 5.406 -15.023 11.406 1 97 79 ARG B O 1
ATOM 2717 N N . LEU B 1 80 ? 6.023 -12.891 11.516 1 97.44 80 LEU B N 1
ATOM 2718 C CA . LEU B 1 80 ? 7.449 -13.172 11.398 1 97.44 80 LEU B CA 1
ATOM 2719 C C . LEU B 1 80 ? 8.141 -13.055 12.75 1 97.44 80 LEU B C 1
ATOM 2721 O O . LEU B 1 80 ? 8.188 -11.969 13.336 1 97.44 80 LEU B O 1
ATOM 2725 N N . GLU B 1 81 ? 8.68 -14.18 13.156 1 97.31 81 GLU B N 1
ATOM 2726 C CA . GLU B 1 81 ? 9.242 -14.211 14.5 1 97.31 81 GLU B CA 1
ATOM 2727 C C . GLU B 1 81 ? 10.711 -14.633 14.477 1 97.31 81 GLU B C 1
ATOM 2729 O O . GLU B 1 81 ? 11.062 -15.641 13.867 1 97.31 81 GLU B O 1
ATOM 2734 N N . GLY B 1 82 ? 11.516 -13.867 15.078 1 96 82 GLY B N 1
ATOM 2735 C CA . GLY B 1 82 ? 12.914 -14.172 15.336 1 96 82 GLY B CA 1
ATOM 2736 C C . GLY B 1 82 ? 13.32 -13.953 16.781 1 96 82 GLY B C 1
ATOM 2737 O O . GLY B 1 82 ? 12.461 -13.805 17.656 1 96 82 GLY B O 1
ATOM 2738 N N . GLU B 1 83 ? 14.594 -14.07 16.984 1 94.25 83 GLU B N 1
ATOM 2739 C CA . GLU B 1 83 ? 15.094 -13.914 18.344 1 94.25 83 GLU B CA 1
ATOM 2740 C C . GLU B 1 83 ? 14.812 -12.508 18.875 1 94.25 83 GLU B C 1
ATOM 2742 O O . GLU B 1 83 ? 14.391 -12.344 20.016 1 94.25 83 GLU B O 1
ATOM 2747 N N . SER B 1 84 ? 14.969 -11.477 18.031 1 94.25 84 SER B N 1
ATOM 2748 C CA . SER B 1 84 ? 14.906 -10.094 18.484 1 94.25 84 SER B CA 1
ATOM 2749 C C . SER B 1 84 ? 13.711 -9.359 17.891 1 94.25 84 SER B C 1
ATOM 2751 O O . SER B 1 84 ? 13.578 -8.148 18.047 1 94.25 84 SER B O 1
ATOM 2753 N N . PHE B 1 85 ? 12.82 -10.109 17.25 1 94.81 85 PHE B N 1
ATOM 2754 C CA . PHE B 1 85 ? 11.711 -9.422 16.609 1 94.81 85 PHE B CA 1
ATOM 2755 C C . PHE B 1 85 ? 10.5 -10.344 16.484 1 94.81 85 PHE B C 1
ATOM 2757 O O . PHE B 1 85 ? 10.641 -11.562 16.5 1 94.81 85 PHE B O 1
ATOM 2764 N N . SER B 1 86 ? 9.367 -9.789 16.562 1 95.62 86 SER B N 1
ATOM 2765 C CA . SER B 1 86 ? 8.07 -10.398 16.281 1 95.62 86 SER B CA 1
ATOM 2766 C C . SER B 1 86 ? 7.129 -9.406 15.594 1 95.62 86 SER B C 1
ATOM 2768 O O . SER B 1 86 ? 6.496 -8.586 16.266 1 95.62 86 SER B O 1
ATOM 2770 N N . ILE B 1 87 ? 7.008 -9.586 14.266 1 94.69 87 ILE B N 1
ATOM 2771 C CA . ILE B 1 87 ? 6.297 -8.555 13.523 1 94.69 87 ILE B CA 1
ATOM 2772 C C . ILE B 1 87 ? 5.137 -9.18 12.75 1 94.69 87 ILE B C 1
ATOM 2774 O O . ILE B 1 87 ? 5.184 -10.359 12.391 1 94.69 87 ILE B O 1
ATOM 2778 N N . VAL B 1 88 ? 4.133 -8.375 12.57 1 93.31 88 VAL B N 1
ATOM 2779 C CA . VAL B 1 88 ? 2.99 -8.773 11.75 1 93.31 88 VAL B CA 1
ATOM 2780 C C . VAL B 1 88 ? 3.199 -8.32 10.312 1 93.31 88 VAL B C 1
ATOM 2782 O O . VAL B 1 88 ? 3.529 -7.16 10.062 1 93.31 88 VAL B O 1
ATOM 2785 N N . ILE B 1 89 ? 3.055 -9.25 9.461 1 95.44 89 ILE B N 1
ATOM 2786 C CA . ILE B 1 89 ? 3.158 -8.953 8.031 1 95.44 89 ILE B CA 1
ATOM 2787 C C . ILE B 1 89 ? 1.783 -9.07 7.379 1 95.44 89 ILE B C 1
ATOM 2789 O O . ILE B 1 89 ? 1.112 -10.102 7.512 1 95.44 89 ILE B O 1
ATOM 2793 N N . VAL B 1 90 ? 1.47 -7.969 6.75 1 91.94 90 VAL B N 1
ATOM 2794 C CA . VAL B 1 90 ? 0.202 -7.945 6.027 1 91.94 90 VAL B CA 1
ATOM 2795 C C . VAL B 1 90 ? 0.464 -7.852 4.527 1 91.94 90 VAL B C 1
ATOM 2797 O O . VAL B 1 90 ? 1.192 -6.969 4.07 1 91.94 90 VAL B O 1
ATOM 2800 N N . THR B 1 91 ? -0.133 -8.75 3.789 1 91.44 91 THR B N 1
ATOM 2801 C CA . THR B 1 91 ? 0.171 -8.781 2.363 1 91.44 91 THR B CA 1
ATOM 2802 C C . THR B 1 91 ? -0.998 -8.242 1.547 1 91.44 91 THR B C 1
ATOM 2804 O O . THR B 1 91 ? -0.931 -8.188 0.318 1 91.44 91 THR B O 1
ATOM 2807 N N . GLY B 1 92 ? -1.998 -7.867 2.186 1 87.94 92 GLY B N 1
ATOM 2808 C CA . GLY B 1 92 ? -3.158 -7.293 1.525 1 87.94 92 GLY B CA 1
ATOM 2809 C C . GLY B 1 92 ? -4.301 -6.996 2.479 1 87.94 92 GLY B C 1
ATOM 2810 O O . GLY B 1 92 ? -4.246 -7.359 3.654 1 87.94 92 GLY B O 1
ATOM 2811 N N . ASN B 1 93 ? -5.246 -6.27 1.933 1 87.81 93 ASN B N 1
ATOM 2812 C CA . ASN B 1 93 ? -6.453 -6 2.711 1 87.81 93 ASN B CA 1
ATOM 2813 C C . ASN B 1 93 ? -7.27 -7.27 2.939 1 87.81 93 ASN B C 1
ATOM 2815 O O . ASN B 1 93 ? -7.371 -8.117 2.049 1 87.81 93 ASN B O 1
ATOM 2819 N N . SER B 1 94 ? -7.777 -7.402 4.125 1 82.44 94 SER B N 1
ATOM 2820 C CA . SER B 1 94 ? -8.555 -8.594 4.438 1 82.44 94 SER B CA 1
ATOM 2821 C C . SER B 1 94 ? -9.703 -8.273 5.387 1 82.44 94 SER B C 1
ATOM 2823 O O . SER B 1 94 ? -9.5 -7.664 6.438 1 82.44 94 SER B O 1
ATOM 2825 N N . LEU B 1 95 ? -10.875 -8.617 4.949 1 86.81 95 LEU B N 1
ATOM 2826 C CA . LEU B 1 95 ? -12.07 -8.516 5.781 1 86.81 95 LEU B CA 1
ATOM 2827 C C . LEU B 1 95 ? -12.766 -9.867 5.902 1 86.81 95 LEU B C 1
ATOM 2829 O O . LEU B 1 95 ? -12.844 -10.617 4.93 1 86.81 95 LEU B O 1
ATOM 2833 N N . TYR B 1 96 ? -13.125 -10.258 7.105 1 81.75 96 TYR B N 1
ATOM 2834 C CA . TYR B 1 96 ? -13.797 -11.531 7.332 1 81.75 96 TYR B CA 1
ATOM 2835 C C . TYR B 1 96 ? -14.734 -11.445 8.531 1 81.75 96 TYR B C 1
ATOM 2837 O O . TYR B 1 96 ? -14.562 -10.586 9.406 1 81.75 96 TYR B O 1
ATOM 2845 N N . PRO B 1 97 ? -15.734 -12.25 8.523 1 86.81 97 PRO B N 1
ATOM 2846 C CA . PRO B 1 97 ? -16.625 -12.266 9.688 1 86.81 97 PRO B CA 1
ATOM 2847 C C . PRO B 1 97 ? -15.992 -12.953 10.898 1 86.81 97 PRO B C 1
ATOM 2849 O O . PRO B 1 97 ? -15.32 -13.977 10.75 1 86.81 97 PRO B O 1
ATOM 2852 N N . ASN B 1 98 ? -16.172 -12.328 12.047 1 84.62 98 ASN B N 1
ATOM 2853 C CA . ASN B 1 98 ? -15.727 -13 13.266 1 84.62 98 ASN B CA 1
ATOM 2854 C C . ASN B 1 98 ? -16.781 -13.961 13.797 1 84.62 98 ASN B C 1
ATOM 2856 O O . ASN B 1 98 ? -17.797 -14.203 13.133 1 84.62 98 ASN B O 1
ATOM 2860 N N . LYS B 1 99 ? -16.484 -14.531 14.906 1 84.75 99 LYS B N 1
ATOM 2861 C CA . LYS B 1 99 ? -17.359 -15.539 15.492 1 84.75 99 LYS B CA 1
ATOM 2862 C C . LYS B 1 99 ? -18.734 -14.945 15.805 1 84.75 99 LYS B C 1
ATOM 2864 O O . LYS B 1 99 ? -19.75 -15.656 15.773 1 84.75 99 LYS B O 1
ATOM 2869 N N . GLU B 1 100 ? -18.812 -13.648 16.062 1 88.75 100 GLU B N 1
ATOM 2870 C CA . GLU B 1 100 ? -20.062 -12.984 16.438 1 88.75 100 GLU B CA 1
ATOM 2871 C C . GLU B 1 100 ? -20.766 -12.422 15.203 1 88.75 100 GLU B C 1
ATOM 2873 O O . GLU B 1 100 ? -21.812 -11.773 15.32 1 88.75 100 GLU B O 1
ATOM 2878 N N . GLY B 1 101 ? -20.203 -12.609 14.039 1 86.31 101 GLY B N 1
ATOM 2879 C CA . GLY B 1 101 ? -20.812 -12.133 12.812 1 86.31 101 GLY B CA 1
ATOM 2880 C C . GLY B 1 101 ? -20.406 -10.719 12.453 1 86.31 101 GLY B C 1
ATOM 2881 O O . GLY B 1 101 ? -20.875 -10.164 11.453 1 86.31 101 GLY B O 1
ATOM 2882 N N . LYS B 1 102 ? -19.594 -10.219 13.25 1 89.81 102 LYS B N 1
ATOM 2883 C CA . LYS B 1 102 ? -19.109 -8.875 12.969 1 89.81 102 LYS B CA 1
ATOM 2884 C C . LYS B 1 102 ? -17.938 -8.906 11.992 1 89.81 102 LYS B C 1
ATOM 2886 O O . LYS B 1 102 ? -17.078 -9.797 12.07 1 89.81 102 LYS B O 1
ATOM 2891 N N . THR B 1 103 ? -17.953 -7.887 11.055 1 91.19 103 THR B N 1
ATOM 2892 C CA . THR B 1 103 ? -16.844 -7.816 10.109 1 91.19 103 THR B CA 1
ATOM 2893 C C . THR B 1 103 ? -15.578 -7.352 10.805 1 91.19 103 THR B C 1
ATOM 2895 O O . THR B 1 103 ? -15.586 -6.344 11.523 1 91.19 103 THR B O 1
ATOM 2898 N N . THR B 1 104 ? -14.594 -8.164 10.672 1 90.62 104 THR B N 1
ATOM 2899 C CA . THR B 1 104 ? -13.289 -7.82 11.211 1 90.62 104 THR B CA 1
ATOM 2900 C C . THR B 1 104 ? -12.203 -7.961 10.148 1 90.62 104 THR B C 1
ATOM 2902 O O . THR B 1 104 ? -12.5 -8.305 9 1 90.62 104 THR B O 1
ATOM 2905 N N . GLY B 1 105 ? -10.898 -7.465 10.461 1 89.94 105 GLY B N 1
ATOM 2906 C CA . GLY B 1 105 ? -9.805 -7.57 9.516 1 89.94 105 GLY B CA 1
ATOM 2907 C C . GLY B 1 105 ? -8.906 -6.344 9.5 1 89.94 105 GLY B C 1
ATOM 2908 O O . GLY B 1 105 ? -8.867 -5.586 10.477 1 89.94 105 GLY B O 1
ATOM 2909 N N . ILE B 1 106 ? -8.102 -6.312 8.484 1 90.31 106 ILE B N 1
ATOM 2910 C CA . ILE B 1 106 ? -7.098 -5.258 8.406 1 90.31 106 ILE B CA 1
ATOM 2911 C C . ILE B 1 106 ? -7.184 -4.562 7.047 1 90.31 106 ILE B C 1
ATOM 2913 O O . ILE B 1 106 ? -7.281 -5.227 6.012 1 90.31 106 ILE B O 1
ATOM 2917 N N . LEU B 1 107 ? -7.211 -3.271 7.133 1 92.25 107 LEU B N 1
ATOM 2918 C CA . LEU B 1 107 ? -7.18 -2.455 5.926 1 92.25 107 LEU B CA 1
ATOM 2919 C C . LEU B 1 107 ? -5.996 -1.497 5.945 1 92.25 107 LEU B C 1
ATOM 2921 O O . LEU B 1 107 ? -5.691 -0.898 6.977 1 92.25 107 LEU B O 1
ATOM 2925 N N . PHE B 1 108 ? -5.375 -1.452 4.816 1 90.44 108 PHE B N 1
ATOM 2926 C CA . PHE B 1 108 ? -4.379 -0.407 4.613 1 90.44 108 PHE B CA 1
ATOM 2927 C C . PHE B 1 108 ? -5.004 0.813 3.947 1 90.44 108 PHE B C 1
ATOM 2929 O O . PHE B 1 108 ? -5.535 0.718 2.838 1 90.44 108 PHE B O 1
ATOM 2936 N N . VAL B 1 109 ? -4.922 1.886 4.691 1 92.19 109 VAL B N 1
ATOM 2937 C CA . VAL B 1 109 ? -5.551 3.107 4.203 1 92.19 109 VAL B CA 1
ATOM 2938 C C . VAL B 1 109 ? -4.582 4.281 4.34 1 92.19 109 VAL B C 1
ATOM 2940 O O . VAL B 1 109 ? -3.912 4.422 5.367 1 92.19 109 VAL B O 1
A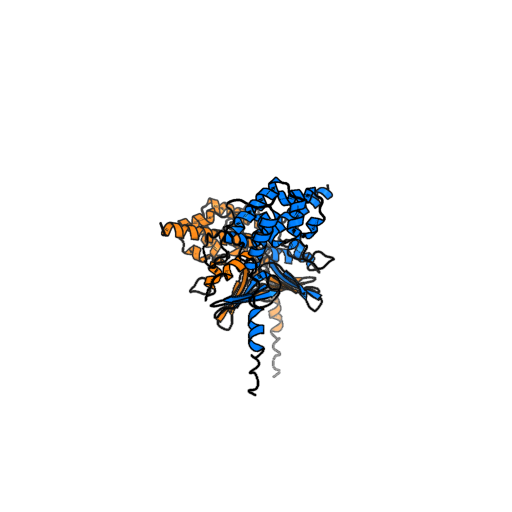TOM 2943 N N . ASP B 1 110 ? -4.559 5.043 3.289 1 89.62 110 ASP B N 1
ATOM 2944 C CA . ASP B 1 110 ? -3.799 6.285 3.395 1 89.62 110 ASP B CA 1
ATOM 2945 C C . ASP B 1 110 ? -4.324 7.156 4.535 1 89.62 110 ASP B C 1
ATOM 2947 O O . ASP B 1 110 ? -5.539 7.289 4.711 1 89.62 110 ASP B O 1
ATOM 2951 N N . GLU B 1 111 ? -3.379 7.727 5.199 1 88.69 111 GLU B N 1
ATOM 2952 C CA . GLU B 1 111 ? -3.814 8.484 6.367 1 88.69 111 GLU B CA 1
ATOM 2953 C C . GLU B 1 111 ? -4.645 9.695 5.961 1 88.69 111 GLU B C 1
ATOM 2955 O O . GLU B 1 111 ? -5.57 10.086 6.676 1 88.69 111 GLU B O 1
ATOM 2960 N N . GLY B 1 112 ? -4.227 10.344 4.895 1 88.38 112 GLY B N 1
ATOM 2961 C CA . GLY B 1 112 ? -5.031 11.445 4.391 1 88.38 112 GLY B CA 1
ATOM 2962 C C . GLY B 1 112 ? -6.453 11.031 4.047 1 88.38 112 GLY B C 1
ATOM 2963 O O . GLY B 1 112 ? -7.406 11.719 4.406 1 88.38 112 GLY B O 1
ATOM 2964 N N . GLU B 1 113 ? -6.555 9.898 3.439 1 91 113 GLU B N 1
ATOM 2965 C CA . GLU B 1 113 ? -7.871 9.375 3.078 1 91 113 GLU B CA 1
ATOM 2966 C C . GLU B 1 113 ? -8.688 9.023 4.32 1 91 113 GLU B C 1
ATOM 2968 O O . GLU B 1 113 ? -9.898 9.227 4.348 1 91 113 GLU B O 1
ATOM 2973 N N . LEU B 1 114 ? -7.969 8.477 5.242 1 93.88 114 LEU B N 1
ATOM 2974 C CA . LEU B 1 114 ? -8.648 8.172 6.496 1 93.88 114 LEU B CA 1
ATOM 2975 C C . LEU B 1 114 ? -9.242 9.43 7.117 1 93.88 114 LEU B C 1
ATOM 2977 O O . LEU B 1 114 ? -10.414 9.438 7.508 1 93.88 114 LEU B O 1
ATOM 2981 N N . ASN B 1 115 ? -8.469 10.469 7.195 1 91.44 115 ASN B N 1
ATOM 2982 C CA . ASN B 1 115 ? -8.938 11.734 7.762 1 91.44 115 ASN B CA 1
ATOM 2983 C C . ASN B 1 115 ? -10.109 12.305 6.965 1 91.44 115 ASN B C 1
ATOM 2985 O O . ASN B 1 115 ? -11.031 12.883 7.543 1 91.44 115 ASN B O 1
ATOM 2989 N N . GLN B 1 116 ? -10.039 12.133 5.73 1 90.06 116 GLN B N 1
ATOM 2990 C CA . GLN B 1 116 ? -11.148 12.586 4.895 1 90.06 116 GLN B CA 1
ATOM 2991 C C . GLN B 1 116 ? -12.398 11.75 5.141 1 90.06 116 GLN B C 1
ATOM 2993 O O . GLN B 1 116 ? -13.5 12.289 5.266 1 90.06 116 GLN B O 1
ATOM 2998 N N . ALA B 1 117 ? -12.227 10.5 5.207 1 91.94 117 ALA B N 1
ATOM 2999 C CA . ALA B 1 117 ? -13.352 9.586 5.359 1 91.94 117 ALA B CA 1
ATOM 3000 C C . ALA B 1 117 ? -14.086 9.836 6.672 1 91.94 117 ALA B C 1
ATOM 3002 O O . ALA B 1 117 ? -15.32 9.75 6.727 1 91.94 117 ALA B O 1
ATOM 3003 N N . ILE B 1 118 ? -13.375 10.211 7.691 1 92.69 118 ILE B N 1
ATOM 3004 C CA . ILE B 1 118 ? -13.977 10.273 9.016 1 92.69 118 ILE B CA 1
ATOM 3005 C C . ILE B 1 118 ? -14.594 11.648 9.234 1 92.69 118 ILE B C 1
ATOM 3007 O O . ILE B 1 118 ? -15.055 11.969 10.336 1 92.69 118 ILE B O 1
ATOM 3011 N N . GLN B 1 119 ? -14.562 12.477 8.148 1 87.56 119 GLN B N 1
ATOM 3012 C CA . GLN B 1 119 ? -15.297 13.734 8.203 1 87.56 119 GLN B CA 1
ATOM 3013 C C . GLN B 1 119 ? -16.797 13.5 8.055 1 87.56 119 GLN B C 1
ATOM 3015 O O . GLN B 1 119 ? -17.609 14.383 8.352 1 87.56 119 GLN B O 1
ATOM 3020 N N . ALA B 1 120 ? -17.188 12.344 7.582 1 88.81 120 ALA B N 1
ATOM 3021 C CA . ALA B 1 120 ? -18.594 12.039 7.301 1 88.81 120 ALA B CA 1
ATOM 3022 C C . ALA B 1 120 ? -19.125 10.984 8.266 1 88.81 120 ALA B C 1
ATOM 3024 O O . ALA B 1 120 ? -18.344 10.289 8.922 1 88.81 120 ALA B O 1
ATOM 3025 N N . ASP B 1 121 ? -20.469 10.961 8.242 1 92.19 121 ASP B N 1
ATOM 3026 C CA . ASP B 1 121 ? -21.141 9.922 9.016 1 92.19 121 ASP B CA 1
ATOM 3027 C C . ASP B 1 121 ? -21.469 8.711 8.148 1 92.19 121 ASP B C 1
ATOM 3029 O O . ASP B 1 121 ? -21.766 8.859 6.961 1 92.19 121 ASP B O 1
ATOM 3033 N N . PHE B 1 122 ? -21.312 7.527 8.742 1 91.75 122 PHE B N 1
ATOM 3034 C CA . PHE B 1 122 ? -21.766 6.293 8.109 1 91.75 122 PHE B CA 1
ATOM 3035 C C . PHE B 1 122 ? -22.078 5.238 9.164 1 91.75 122 PHE B C 1
ATOM 3037 O O . PHE B 1 122 ? -21.422 5.168 10.203 1 91.75 122 PHE B O 1
ATOM 3044 N N . SER B 1 123 ? -23.031 4.438 8.844 1 90.88 123 SER B N 1
ATOM 3045 C CA . SER B 1 123 ? -23.484 3.455 9.82 1 90.88 123 SER B CA 1
ATOM 3046 C C . SER B 1 123 ? -22.969 2.059 9.477 1 90.88 123 SER B C 1
ATOM 3048 O O . SER B 1 123 ? -22.953 1.172 10.336 1 90.88 123 SER B O 1
ATOM 3050 N N . GLN B 1 124 ? -22.672 1.905 8.203 1 91.56 124 GLN B N 1
ATOM 3051 C CA . GLN B 1 124 ? -22.172 0.606 7.758 1 91.56 124 GLN B CA 1
ATOM 3052 C C . GLN B 1 124 ? -20.75 0.713 7.211 1 91.56 124 GLN B C 1
ATOM 3054 O O . GLN B 1 124 ? -20.344 1.776 6.742 1 91.56 124 GLN B O 1
ATOM 3059 N N . LEU B 1 125 ? -20.047 -0.355 7.246 1 91.12 125 LEU B N 1
ATOM 3060 C CA . LEU B 1 125 ? -18.672 -0.383 6.789 1 91.12 125 LEU B CA 1
ATOM 3061 C C . LEU B 1 125 ? -18.562 0.064 5.336 1 91.12 125 LEU B C 1
ATOM 3063 O O . LEU B 1 125 ? -17.578 0.69 4.941 1 91.12 125 LEU B O 1
ATOM 3067 N N . GLU B 1 126 ? -19.578 -0.226 4.602 1 87.44 126 GLU B N 1
ATOM 3068 C CA . GLU B 1 126 ? -19.594 0.143 3.191 1 87.44 126 GLU B CA 1
ATOM 3069 C C . GLU B 1 126 ? -19.469 1.653 3.014 1 87.44 126 GLU B C 1
ATOM 3071 O O . GLU B 1 126 ? -18.859 2.119 2.045 1 87.44 126 GLU B O 1
ATOM 3076 N N . GLY B 1 127 ? -20.062 2.328 3.893 1 89.06 127 GLY B N 1
ATOM 3077 C CA . GLY B 1 127 ? -19.938 3.775 3.848 1 89.06 127 GLY B CA 1
ATOM 3078 C C . GLY B 1 127 ? -18.5 4.254 3.967 1 89.06 127 GLY B C 1
ATOM 3079 O O . GLY B 1 127 ? -18.109 5.219 3.309 1 89.06 127 GLY B O 1
ATOM 3080 N N . PHE B 1 128 ? -17.734 3.566 4.766 1 93.06 128 PHE B N 1
ATOM 3081 C CA . PHE B 1 128 ? -16.312 3.875 4.895 1 93.06 128 PHE B CA 1
ATOM 3082 C C . PHE B 1 128 ? -15.555 3.465 3.641 1 93.06 128 PHE B C 1
ATOM 3084 O O . PHE B 1 128 ? -14.758 4.238 3.113 1 93.06 128 PHE B O 1
ATOM 3091 N N . LEU B 1 129 ? -15.836 2.311 3.143 1 89.38 129 LEU B N 1
ATOM 3092 C CA . LEU B 1 129 ? -15.117 1.729 2.016 1 89.38 129 LEU B CA 1
ATOM 3093 C C . LEU B 1 129 ? -15.344 2.549 0.748 1 89.38 129 LEU B C 1
ATOM 3095 O O . LEU B 1 129 ? -14.469 2.596 -0.126 1 89.38 129 LEU B O 1
ATOM 3099 N N . ASP B 1 130 ? -16.406 3.221 0.705 1 85.12 130 ASP B N 1
ATOM 3100 C CA . ASP B 1 130 ? -16.719 4.062 -0.447 1 85.12 130 ASP B CA 1
ATOM 3101 C C . ASP B 1 130 ? -15.891 5.348 -0.428 1 85.12 130 ASP B C 1
ATOM 3103 O O . ASP B 1 130 ? -15.82 6.055 -1.433 1 85.12 130 ASP B O 1
ATOM 3107 N N . ARG B 1 131 ? -15.25 5.547 0.666 1 87.69 131 ARG B N 1
ATOM 3108 C CA . ARG B 1 131 ? -14.586 6.836 0.833 1 87.69 131 ARG B CA 1
ATOM 3109 C C . ARG B 1 131 ? -13.07 6.68 0.789 1 87.69 131 ARG B C 1
ATOM 3111 O O . ARG B 1 131 ? -12.336 7.664 0.899 1 87.69 131 ARG B O 1
ATOM 3118 N N . VAL B 1 132 ? -12.664 5.461 0.686 1 88.31 132 VAL B N 1
ATOM 3119 C CA . VAL B 1 132 ? -11.227 5.215 0.615 1 88.31 132 VAL B CA 1
ATOM 3120 C C . VAL B 1 132 ? -10.883 4.508 -0.696 1 88.31 132 VAL B C 1
ATOM 3122 O O . VAL B 1 132 ? -11.758 3.918 -1.335 1 88.31 132 VAL B O 1
ATOM 3125 N N . SER B 1 133 ? -9.594 4.691 -1.057 1 80 133 SER B N 1
ATOM 3126 C CA . SER B 1 133 ? -9.156 4.176 -2.35 1 80 133 SER B CA 1
ATOM 3127 C C . SER B 1 133 ? -8.742 2.713 -2.252 1 80 133 SER B C 1
ATOM 3129 O O . SER B 1 133 ? -7.613 2.357 -2.594 1 80 133 SER B O 1
ATOM 3131 N N . ILE B 1 134 ? -9.523 1.888 -1.747 1 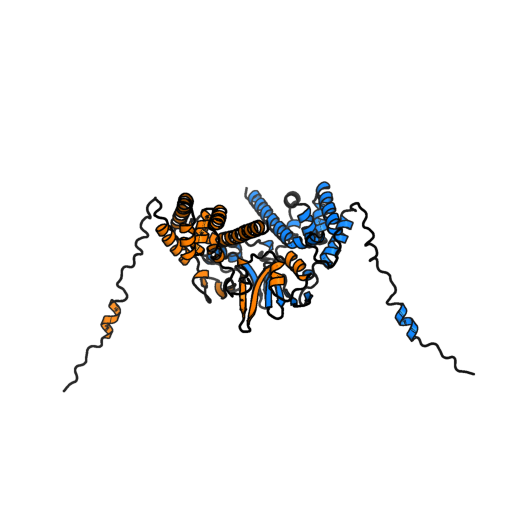80.19 134 ILE B N 1
ATOM 3132 C CA . ILE B 1 134 ? -9.266 0.452 -1.695 1 80.19 134 ILE B CA 1
ATOM 3133 C C . ILE B 1 134 ? -10.078 -0.256 -2.775 1 80.19 134 ILE B C 1
ATOM 3135 O O . ILE B 1 134 ? -11.297 -0.074 -2.865 1 80.19 134 ILE B O 1
ATOM 3139 N N . PRO B 1 135 ? -9.312 -0.986 -3.59 1 69.25 135 PRO B N 1
ATOM 3140 C CA . PRO B 1 135 ? -10.078 -1.711 -4.609 1 69.25 135 PRO B CA 1
ATOM 3141 C C . PRO B 1 135 ? -11.148 -2.619 -4.008 1 69.25 135 PRO B C 1
ATOM 3143 O O . PRO B 1 135 ? -10.906 -3.289 -3.004 1 69.25 135 PRO B O 1
ATOM 3146 N N . LYS B 1 136 ? -12.219 -2.547 -4.566 1 64.31 136 LYS B N 1
ATOM 3147 C CA . LYS B 1 136 ? -13.352 -3.34 -4.082 1 64.31 136 LYS B CA 1
ATOM 3148 C C . LYS B 1 136 ? -13.016 -4.828 -4.094 1 64.31 136 LYS B C 1
ATOM 3150 O O . LYS B 1 136 ? -13.539 -5.594 -3.281 1 64.31 136 LYS B O 1
ATOM 3155 N N . THR B 1 137 ? -12.172 -5.223 -4.953 1 63.06 137 THR B N 1
ATOM 3156 C CA . THR B 1 137 ? -11.773 -6.621 -5.059 1 63.06 137 THR B CA 1
ATOM 3157 C C . THR B 1 137 ? -11.023 -7.066 -3.807 1 63.06 137 THR B C 1
ATOM 3159 O O . THR B 1 137 ? -10.969 -8.258 -3.494 1 63.06 137 THR B O 1
ATOM 3162 N N . ASP B 1 138 ? -10.523 -6.082 -3.127 1 63.28 138 ASP B N 1
ATOM 3163 C CA . ASP B 1 138 ? -9.703 -6.406 -1.96 1 63.28 138 ASP B CA 1
ATOM 3164 C C . ASP B 1 138 ? -10.578 -6.613 -0.723 1 63.28 138 ASP B C 1
ATOM 3166 O O . ASP B 1 138 ? -10.125 -7.195 0.267 1 63.28 138 ASP B O 1
ATOM 3170 N N . THR B 1 139 ? -11.75 -6.023 -0.715 1 58.47 139 THR B N 1
ATOM 3171 C CA . THR B 1 139 ? -12.5 -5.949 0.533 1 58.47 139 THR B CA 1
ATOM 3172 C C . THR B 1 139 ? -13.609 -6.996 0.557 1 58.47 139 THR B C 1
ATOM 3174 O O . THR B 1 139 ? -14.227 -7.23 1.597 1 58.47 139 THR B O 1
ATOM 3177 N N . GLY B 1 140 ? -13.688 -7.801 -0.245 1 52.56 140 GLY B N 1
ATOM 3178 C CA . GLY B 1 140 ? -14.734 -8.805 -0.289 1 52.56 140 GLY B CA 1
ATOM 3179 C C . GLY B 1 140 ? -16.125 -8.242 -0.033 1 52.56 140 GLY B C 1
ATOM 3180 O O . GLY B 1 140 ? -17.078 -8.984 0.13 1 52.56 140 GLY B O 1
ATOM 3181 N N . VAL B 1 141 ? -16.328 -6.98 0.556 1 45.66 141 VAL B N 1
ATOM 3182 C CA . VAL B 1 141 ? -17.594 -6.453 1.054 1 45.66 141 VAL B CA 1
ATOM 3183 C C . VAL B 1 141 ? -18.562 -6.266 -0.106 1 45.66 141 VAL B C 1
ATOM 3185 O O . VAL B 1 141 ? -19.531 -5.512 0.003 1 45.66 141 VAL B O 1
ATOM 3188 N N . LEU B 1 142 ? -18.578 -6.531 -1.241 1 38.94 142 LEU B N 1
ATOM 3189 C CA . LEU B 1 142 ? -19.859 -6.309 -1.875 1 38.94 142 LEU B CA 1
ATOM 3190 C C . LEU B 1 142 ? -21 -6.859 -1.011 1 38.94 142 LEU B C 1
ATOM 3192 O O . LEU B 1 142 ? -20.781 -7.77 -0.209 1 38.94 142 LEU B O 1
ATOM 3196 N N . SER B 1 143 ? -22.172 -6.16 -0.937 1 34.88 143 SER B N 1
ATOM 3197 C CA . SER B 1 143 ? -23.438 -6.477 -0.278 1 34.88 143 SER B CA 1
ATOM 3198 C C . SER B 1 143 ? -23.531 -7.965 0.036 1 34.88 143 SER B C 1
ATOM 3200 O O . SER B 1 143 ? -23.766 -8.344 1.185 1 34.88 143 SER B O 1
ATOM 3202 N N . ASP B 1 144 ? -24.422 -8.68 -0.786 1 34.59 144 ASP B N 1
ATOM 3203 C CA . ASP B 1 144 ? -25 -9.969 -0.417 1 34.59 144 ASP B CA 1
ATOM 3204 C C . ASP B 1 144 ? -23.906 -10.969 -0.055 1 34.59 144 ASP B C 1
ATOM 3206 O O . ASP B 1 144 ? -24 -11.641 0.975 1 34.59 144 ASP B O 1
ATOM 3210 N N . SER B 1 145 ? -23.453 -11.844 -1.048 1 32.41 145 SER B N 1
ATOM 3211 C CA . SER B 1 145 ? -22.703 -13.07 -0.816 1 32.41 145 SER B CA 1
ATOM 3212 C C . SER B 1 145 ? -21.281 -12.773 -0.378 1 32.41 145 SER B C 1
ATOM 3214 O O . SER B 1 145 ? -20.672 -11.797 -0.833 1 32.41 145 SER B O 1
ATOM 3216 N N . SER B 1 146 ? -20.625 -13.164 0.846 1 35.03 146 SER B N 1
ATOM 3217 C CA . SER B 1 146 ? -19.438 -13.305 1.683 1 35.03 146 SER B CA 1
ATOM 3218 C C . SER B 1 146 ? -18.156 -13.18 0.857 1 35.03 146 SER B C 1
ATOM 3220 O O . SER B 1 146 ? -17.062 -13.195 1.406 1 35.03 146 SER B O 1
ATOM 3222 N N . LYS B 1 147 ? -17.984 -13.68 -0.365 1 39.81 147 LYS B N 1
ATOM 3223 C CA . LYS B 1 147 ? -16.719 -14.07 -0.978 1 39.81 147 LYS B CA 1
ATOM 3224 C C . LYS B 1 147 ? -16.016 -12.867 -1.602 1 39.81 147 LYS B C 1
ATOM 3226 O O . LYS B 1 147 ? -16.672 -11.992 -2.18 1 39.81 147 LYS B O 1
ATOM 3231 N N . PRO B 1 148 ? -14.844 -12.227 -1.166 1 42.75 148 PRO B N 1
ATOM 3232 C CA . PRO B 1 148 ? -13.969 -11.258 -1.833 1 42.75 148 PRO B CA 1
ATOM 3233 C C . PRO B 1 148 ? -14.336 -11.055 -3.303 1 42.75 148 PRO B C 1
ATOM 3235 O O . PRO B 1 148 ? -14.688 -12.008 -3.994 1 42.75 148 PRO B O 1
ATOM 3238 N N . LYS B 1 149 ? -15.023 -9.945 -3.746 1 47.47 149 LYS B N 1
ATOM 3239 C CA . LYS B 1 149 ? -15.328 -9.719 -5.156 1 47.47 149 LYS B CA 1
ATOM 3240 C C . LYS B 1 149 ? -14.266 -10.359 -6.051 1 47.47 149 LYS B C 1
ATOM 3242 O O . LYS B 1 149 ? -13.133 -9.875 -6.121 1 47.47 149 LYS B O 1
ATOM 3247 N N . ASP B 1 150 ? -14.289 -11.625 -6.207 1 61.81 150 ASP B N 1
ATOM 3248 C CA . ASP B 1 150 ? -13.672 -12.727 -6.938 1 61.81 150 ASP B CA 1
ATOM 3249 C C . ASP B 1 150 ? -13.5 -12.383 -8.414 1 61.81 150 ASP B C 1
ATOM 3251 O O . ASP B 1 150 ? -14.336 -11.703 -9 1 61.81 150 ASP B O 1
ATOM 3255 N N . TRP B 1 151 ? -12.359 -12.023 -8.812 1 80.62 151 TRP B N 1
ATOM 3256 C CA . TRP B 1 151 ? -12.117 -11.906 -10.25 1 80.62 151 TRP B CA 1
ATOM 3257 C C . TRP B 1 151 ? -13.156 -12.68 -11.039 1 80.62 151 TRP B C 1
ATOM 3259 O O . TRP B 1 151 ? -13.328 -12.461 -12.242 1 80.62 151 TRP B O 1
ATOM 3269 N N . LYS B 1 152 ? -13.992 -13.32 -10.359 1 83.81 152 LYS B N 1
ATOM 3270 C CA . LYS B 1 152 ? -14.938 -14.203 -11.023 1 83.81 152 LYS B CA 1
ATOM 3271 C C . LYS B 1 152 ? -16.109 -13.422 -11.594 1 83.81 152 LYS B C 1
ATOM 3273 O O . LYS B 1 152 ? -16.844 -13.922 -12.461 1 83.81 152 LYS B O 1
ATOM 3278 N N . MET B 1 153 ? -16.281 -12.234 -11.047 1 84.06 153 MET B N 1
ATOM 3279 C CA . MET B 1 153 ? -17.312 -11.383 -11.641 1 84.06 153 MET B CA 1
ATOM 3280 C C . MET B 1 153 ? -17.047 -11.141 -13.117 1 84.06 153 MET B C 1
ATOM 3282 O O . MET B 1 153 ? -17.969 -10.922 -13.898 1 84.06 153 MET B O 1
ATOM 3286 N N . VAL B 1 154 ? -15.82 -11.188 -13.445 1 90.88 154 VAL B N 1
ATOM 3287 C CA . VAL B 1 154 ? -15.406 -10.969 -14.828 1 90.88 154 VAL B CA 1
ATOM 3288 C C . VAL B 1 154 ? -15.984 -12.062 -15.727 1 90.88 154 VAL B C 1
ATOM 3290 O O . VAL B 1 154 ? -16.281 -11.82 -16.906 1 90.88 154 VAL B O 1
ATOM 3293 N N . LEU B 1 155 ? -16.172 -13.195 -15.18 1 91.56 155 LEU B N 1
ATOM 3294 C CA . LEU B 1 155 ? -16.672 -14.336 -15.945 1 91.56 155 LEU B CA 1
ATOM 3295 C C . LEU B 1 155 ? -18.078 -14.062 -16.469 1 91.56 155 LEU B C 1
ATOM 3297 O O . LEU B 1 155 ? -18.484 -14.648 -17.484 1 91.56 155 LEU B O 1
ATOM 3301 N N . ALA B 1 156 ? -18.719 -13.125 -15.828 1 90.5 156 ALA B N 1
ATOM 3302 C CA . ALA B 1 156 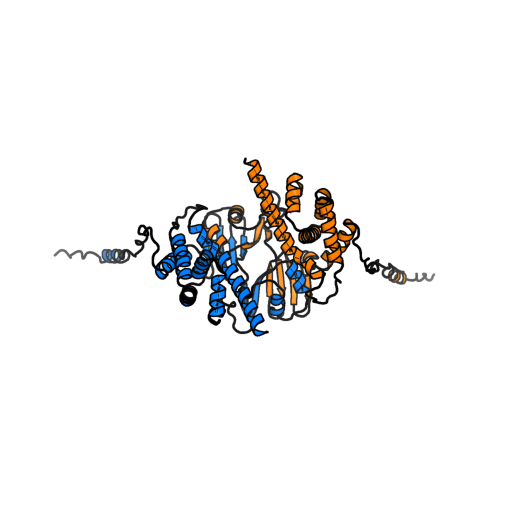? -20.094 -12.828 -16.219 1 90.5 156 ALA B CA 1
ATOM 3303 C C . ALA B 1 156 ? -20.156 -11.68 -17.203 1 90.5 156 ALA B C 1
ATOM 3305 O O . ALA B 1 156 ? -21.219 -11.352 -17.734 1 90.5 156 ALA B O 1
ATOM 3306 N N . TRP B 1 157 ? -19.062 -11.109 -17.422 1 93.69 157 TRP B N 1
ATOM 3307 C CA . TRP B 1 157 ? -19.016 -9.969 -18.344 1 93.69 157 TRP B CA 1
ATOM 3308 C C . TRP B 1 157 ? -19.25 -10.422 -19.781 1 93.69 157 TRP B C 1
ATOM 3310 O O . TRP B 1 157 ? -19 -11.578 -20.125 1 93.69 157 TRP B O 1
ATOM 3320 N N . ASP B 1 158 ? -19.703 -9.445 -20.516 1 94.69 158 ASP B N 1
ATOM 3321 C CA . ASP B 1 158 ? -19.734 -9.672 -21.969 1 94.69 158 ASP B CA 1
ATOM 3322 C C . ASP B 1 158 ? -18.312 -9.828 -22.516 1 94.69 158 ASP B C 1
ATOM 3324 O O . ASP B 1 158 ? -17.359 -9.281 -21.953 1 94.69 158 ASP B O 1
ATOM 3328 N N . ARG B 1 159 ? -18.312 -10.594 -23.656 1 94.5 159 ARG B N 1
ATOM 3329 C CA . ARG B 1 159 ? -17.031 -10.922 -24.266 1 94.5 159 ARG B CA 1
ATOM 3330 C C . ARG B 1 159 ? -16.234 -9.664 -24.578 1 94.5 159 ARG B C 1
ATOM 3332 O O . ARG B 1 159 ? -15.016 -9.641 -24.422 1 94.5 159 ARG B O 1
ATOM 3339 N N . PHE B 1 160 ? -16.891 -8.672 -24.969 1 95.62 160 PHE B N 1
ATOM 3340 C CA . PHE B 1 160 ? -16.219 -7.426 -25.328 1 95.62 160 PHE B CA 1
ATOM 3341 C C . PHE B 1 160 ? -15.398 -6.898 -24.156 1 95.62 160 PHE B C 1
ATOM 3343 O O . PHE B 1 160 ? -14.234 -6.535 -24.312 1 95.62 160 PHE B O 1
ATOM 3350 N N . TRP B 1 161 ? -15.961 -6.879 -23.016 1 96.12 161 TRP B N 1
ATOM 3351 C CA . TRP B 1 161 ? -15.312 -6.328 -21.844 1 96.12 161 TRP B CA 1
ATOM 3352 C C . TRP B 1 161 ? -14.195 -7.246 -21.344 1 96.12 161 TRP B C 1
ATOM 3354 O O . TRP B 1 161 ? -13.172 -6.777 -20.844 1 96.12 161 TRP B O 1
ATOM 3364 N N . LYS B 1 162 ? -14.414 -8.508 -21.516 1 96.62 162 LYS B N 1
ATOM 3365 C CA . LYS B 1 162 ? -13.367 -9.469 -21.188 1 96.62 162 LYS B CA 1
ATOM 3366 C C . LYS B 1 162 ? -12.125 -9.242 -22.047 1 96.62 162 LYS B C 1
ATOM 3368 O O . LYS B 1 162 ? -11.008 -9.25 -21.547 1 96.62 162 LYS B O 1
ATOM 3373 N N . GLU B 1 163 ? -12.367 -9.008 -23.297 1 96.44 163 GLU B N 1
ATOM 3374 C CA . GLU B 1 163 ? -11.266 -8.758 -24.219 1 96.44 163 GLU B CA 1
ATOM 3375 C C . GLU B 1 163 ? -10.555 -7.449 -23.906 1 96.44 163 GLU B C 1
ATOM 3377 O O . GLU B 1 163 ? -9.328 -7.367 -23.984 1 96.44 163 GLU B O 1
ATOM 3382 N N . GLN B 1 164 ? -11.336 -6.43 -23.516 1 96.31 164 GLN B N 1
ATOM 3383 C CA . GLN B 1 164 ? -10.75 -5.152 -23.125 1 96.31 164 GLN B CA 1
ATOM 3384 C C . GLN B 1 164 ? -9.828 -5.316 -21.922 1 96.31 164 GLN B C 1
ATOM 3386 O O . GLN B 1 164 ? -8.773 -4.684 -21.844 1 96.31 164 GLN B O 1
ATOM 3391 N N . LEU B 1 165 ? -10.219 -6.121 -21.047 1 96.19 165 LEU B N 1
ATOM 3392 C CA . LEU B 1 165 ? -9.422 -6.395 -19.844 1 96.19 165 LEU B CA 1
ATOM 3393 C C . LEU B 1 165 ? -8.094 -7.047 -20.219 1 96.19 165 LEU B C 1
ATOM 3395 O O . LEU B 1 165 ? -7.035 -6.609 -19.766 1 96.19 165 LEU B O 1
ATOM 3399 N N . LEU B 1 166 ? -8.125 -8.031 -21.078 1 96.81 166 LEU B N 1
ATOM 3400 C CA . LEU B 1 166 ? -6.918 -8.758 -21.469 1 96.81 166 LEU B CA 1
ATOM 3401 C C . LEU B 1 166 ? -5.949 -7.848 -22.203 1 96.81 166 LEU B C 1
ATOM 3403 O O . LEU B 1 166 ? -4.73 -7.984 -22.062 1 96.81 166 LEU B O 1
ATOM 3407 N N . LEU B 1 167 ? -6.477 -6.918 -22.891 1 95.94 167 LEU B N 1
ATOM 3408 C CA . LEU B 1 167 ? -5.66 -6.023 -23.703 1 95.94 167 LEU B CA 1
ATOM 3409 C C . LEU B 1 167 ? -4.863 -5.066 -22.828 1 95.94 167 LEU B C 1
ATOM 3411 O O . LEU B 1 167 ? -3.846 -4.52 -23.266 1 95.94 167 LEU B O 1
ATOM 3415 N N . GLN B 1 168 ? -5.32 -4.906 -21.641 1 95.38 168 GLN B N 1
ATOM 3416 C CA . GLN B 1 168 ? -4.707 -3.926 -20.75 1 95.38 168 GLN B CA 1
ATOM 3417 C C . GLN B 1 168 ? -3.557 -4.543 -19.969 1 95.38 168 GLN B C 1
ATOM 3419 O O . GLN B 1 168 ? -2.826 -3.838 -19.266 1 95.38 168 GLN B O 1
ATOM 3424 N N . ILE B 1 169 ? -3.377 -5.785 -20.094 1 96.31 169 ILE B N 1
ATOM 3425 C CA . ILE B 1 169 ? -2.402 -6.477 -19.266 1 96.31 169 ILE B CA 1
ATOM 3426 C C . ILE B 1 169 ? -1.255 -6.996 -20.125 1 96.31 169 ILE B C 1
ATOM 3428 O O . ILE B 1 169 ? -1.485 -7.621 -21.156 1 96.31 169 ILE B O 1
ATOM 3432 N N . SER B 1 170 ? -0.068 -6.691 -19.719 1 95.81 170 SER B N 1
ATOM 3433 C CA . SER B 1 170 ? 1.092 -7.195 -20.453 1 95.81 170 SER B CA 1
ATOM 3434 C C . SER B 1 170 ? 1.171 -8.719 -20.375 1 95.81 170 SER B C 1
ATOM 3436 O O . SER B 1 170 ? 0.684 -9.328 -19.422 1 95.81 170 SER B O 1
ATOM 3438 N N . PRO B 1 171 ? 1.827 -9.312 -21.375 1 95.62 171 PRO B N 1
ATOM 3439 C CA . PRO B 1 171 ? 1.92 -10.781 -21.391 1 95.62 171 PRO B CA 1
ATOM 3440 C C . PRO B 1 171 ? 2.6 -11.344 -20.156 1 95.62 171 PRO B C 1
ATOM 3442 O O . PRO B 1 171 ? 2.182 -12.383 -19.641 1 95.62 171 PRO B O 1
ATOM 3445 N N . ASN B 1 172 ? 3.602 -10.727 -19.75 1 94.38 172 ASN B N 1
ATOM 3446 C CA . ASN B 1 172 ? 4.312 -11.211 -18.562 1 94.38 172 ASN B CA 1
ATOM 3447 C C . ASN B 1 172 ? 3.42 -11.188 -17.328 1 94.38 172 ASN B C 1
ATOM 3449 O O . ASN B 1 172 ? 3.359 -12.172 -16.578 1 94.38 172 ASN B O 1
ATOM 3453 N N . ASN B 1 173 ? 2.758 -10.078 -17.172 1 95.25 173 ASN B N 1
ATOM 3454 C CA . ASN B 1 173 ? 1.836 -9.992 -16.047 1 95.25 173 ASN B CA 1
ATOM 3455 C C . ASN B 1 173 ? 0.675 -10.977 -16.203 1 95.25 173 ASN B C 1
ATOM 3457 O O . ASN B 1 173 ? 0.227 -11.57 -15.219 1 95.25 173 ASN B O 1
ATOM 3461 N N . MET B 1 174 ? 0.223 -11.109 -17.391 1 96.38 174 MET B N 1
ATOM 3462 C CA . MET B 1 174 ? -0.872 -12.047 -17.625 1 96.38 174 MET B CA 1
ATOM 3463 C C . MET B 1 174 ? -0.468 -13.469 -17.25 1 96.38 174 MET B C 1
ATOM 3465 O O . MET B 1 174 ? -1.252 -14.195 -16.641 1 96.38 174 MET B O 1
ATOM 3469 N N . ALA B 1 175 ? 0.745 -13.805 -17.594 1 95.94 175 ALA B N 1
ATOM 3470 C CA . ALA B 1 175 ? 1.236 -15.125 -17.219 1 95.94 175 ALA B CA 1
ATOM 3471 C C . ALA B 1 175 ? 1.189 -15.328 -15.711 1 95.94 175 ALA B C 1
ATOM 3473 O O . ALA B 1 175 ? 0.697 -16.344 -15.227 1 95.94 175 ALA B O 1
ATOM 3474 N N . LEU B 1 176 ? 1.655 -14.391 -15 1 93.69 176 LEU B N 1
ATOM 3475 C CA . LEU B 1 176 ? 1.686 -14.461 -13.539 1 93.69 176 LEU B CA 1
ATOM 3476 C C . LEU B 1 176 ? 0.272 -14.516 -12.969 1 93.69 176 LEU B C 1
ATOM 3478 O O . LEU B 1 176 ? 0.003 -15.273 -12.039 1 93.69 176 LEU B O 1
ATOM 3482 N N . ILE B 1 177 ? -0.602 -13.742 -13.508 1 93.75 177 ILE B N 1
ATOM 3483 C CA . ILE B 1 177 ? -1.994 -13.695 -13.07 1 93.75 177 ILE B CA 1
ATOM 3484 C C . ILE B 1 177 ? -2.643 -15.062 -13.273 1 93.75 177 ILE B C 1
ATOM 3486 O O . ILE B 1 177 ? -3.32 -15.578 -12.383 1 93.75 177 ILE B O 1
ATOM 3490 N N . LEU B 1 178 ? -2.393 -15.672 -14.406 1 94.75 178 LEU B N 1
ATOM 3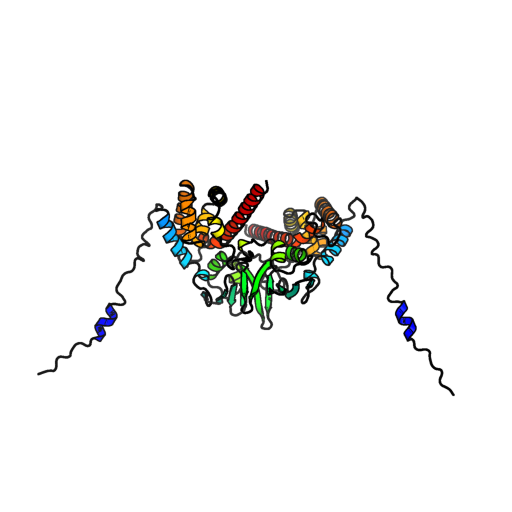491 C CA . LEU B 1 178 ? -2.988 -16.969 -14.711 1 94.75 178 LEU B CA 1
ATOM 3492 C C . LEU B 1 178 ? -2.48 -18.031 -13.75 1 94.75 178 LEU B C 1
ATOM 3494 O O . LEU B 1 178 ? -3.229 -18.938 -13.367 1 94.75 178 LEU B O 1
ATOM 3498 N N . LEU B 1 179 ? -1.271 -17.922 -13.422 1 92.56 179 LEU B N 1
ATOM 3499 C CA . LEU B 1 179 ? -0.733 -18.859 -12.445 1 92.56 179 LEU B CA 1
ATOM 3500 C C . LEU B 1 179 ? -1.408 -18.688 -11.094 1 92.56 179 LEU B C 1
ATOM 3502 O O . LEU B 1 179 ? -1.712 -19.672 -10.414 1 92.56 179 LEU B O 1
ATOM 3506 N N . ALA B 1 180 ? -1.649 -17.484 -10.758 1 89 180 ALA B N 1
ATOM 3507 C CA . ALA B 1 180 ? -2.271 -17.172 -9.469 1 89 180 ALA B CA 1
ATOM 3508 C C . ALA B 1 180 ? -3.736 -17.594 -9.453 1 89 180 ALA B C 1
ATOM 3510 O O . ALA B 1 180 ? -4.246 -18.062 -8.43 1 89 180 ALA B O 1
ATOM 3511 N N . LEU B 1 181 ? -4.414 -17.5 -10.539 1 89.88 181 LEU B N 1
ATOM 3512 C CA . LEU B 1 181 ? -5.84 -17.797 -10.609 1 89.88 181 LEU B CA 1
ATOM 3513 C C . LEU B 1 181 ? -6.082 -19.297 -10.727 1 89.88 181 LEU B C 1
ATOM 3515 O O . LEU B 1 181 ? -7.18 -19.781 -10.438 1 89.88 181 LEU B O 1
ATOM 3519 N N . GLY B 1 182 ? -5.152 -19.969 -11.266 1 91.12 182 GLY B N 1
ATOM 3520 C CA . GLY B 1 182 ? -5.281 -21.422 -11.383 1 91.12 182 GLY B CA 1
ATOM 3521 C C . GLY B 1 182 ? -6.07 -21.844 -12.609 1 91.12 182 GLY B C 1
ATOM 3522 O O . GLY B 1 182 ? -6.035 -21.172 -13.641 1 91.12 182 GLY B O 1
ATOM 3523 N N . GLU B 1 183 ? -6.672 -22.938 -12.484 1 92.38 183 GLU B N 1
ATOM 3524 C CA . GLU B 1 183 ? -7.332 -23.594 -13.609 1 92.38 183 GLU B CA 1
ATOM 3525 C C . GLU B 1 183 ? -8.469 -22.734 -14.164 1 92.38 183 GLU B C 1
ATOM 3527 O O . GLU B 1 183 ? -8.633 -22.625 -15.375 1 92.38 183 GLU B O 1
ATOM 3532 N N . GLU B 1 184 ? -9.133 -22.094 -13.289 1 91.06 184 GLU B N 1
ATOM 3533 C CA . GLU B 1 184 ? -10.25 -21.266 -13.734 1 91.06 184 GLU B CA 1
ATOM 3534 C C . GLU B 1 184 ? -9.75 -20.062 -14.539 1 91.06 184 GLU B C 1
ATOM 3536 O O . GLU B 1 184 ? -10.359 -19.688 -15.539 1 91.06 184 GLU B O 1
ATOM 3541 N N . GLY B 1 185 ? -8.688 -19.516 -14.102 1 93.81 185 GLY B N 1
ATOM 3542 C CA . GLY B 1 185 ? -8.094 -18.422 -14.844 1 93.81 185 GLY B CA 1
ATOM 3543 C C . GLY B 1 185 ? -7.555 -18.828 -16.203 1 93.81 185 GLY B C 1
ATOM 3544 O O . GLY B 1 185 ? -7.738 -18.109 -17.188 1 93.81 185 GLY B O 1
ATOM 3545 N N . ARG B 1 186 ? -6.945 -19.969 -16.156 1 95.56 186 ARG B N 1
ATOM 3546 C CA . ARG B 1 186 ? -6.414 -20.484 -17.406 1 95.56 186 ARG B CA 1
ATOM 3547 C C . ARG B 1 186 ? -7.523 -20.688 -18.438 1 95.56 186 ARG B C 1
ATOM 3549 O O . ARG B 1 186 ? -7.395 -20.281 -19.594 1 95.56 186 ARG B O 1
ATOM 3556 N N . GLN B 1 187 ? -8.586 -21.297 -18.047 1 95.12 187 GLN B N 1
ATOM 3557 C CA . GLN B 1 187 ? -9.703 -21.562 -18.938 1 95.12 187 GLN B CA 1
ATOM 3558 C C . GLN B 1 187 ? -10.32 -20.266 -19.453 1 95.12 187 GLN B C 1
ATOM 3560 O O . GLN B 1 187 ? -10.641 -20.156 -20.641 1 95.12 187 GLN B O 1
ATOM 3565 N N . PHE B 1 188 ? -10.469 -19.391 -18.547 1 96 188 PHE B N 1
ATOM 3566 C CA . PHE B 1 188 ? -10.969 -18.078 -18.906 1 96 188 PHE B CA 1
ATOM 3567 C C . PHE B 1 188 ? -10.109 -17.453 -20 1 96 188 PHE B C 1
ATOM 3569 O O . PHE B 1 188 ? -10.625 -17.031 -21.047 1 96 188 PHE B O 1
ATOM 3576 N N . PHE B 1 189 ? -8.875 -17.438 -19.797 1 97.56 189 PHE B N 1
ATOM 3577 C CA . PHE B 1 189 ? -7.945 -16.812 -20.75 1 97.56 189 PHE B CA 1
ATOM 3578 C C . PHE B 1 189 ? -7.992 -17.516 -22.094 1 97.56 189 PHE B C 1
ATOM 3580 O O . PHE B 1 189 ? -8.07 -16.875 -23.141 1 97.56 189 PHE B O 1
ATOM 3587 N N . GLU B 1 190 ? -7.996 -18.812 -22.062 1 96.25 190 GLU B N 1
ATOM 3588 C CA . GLU B 1 190 ? -7.992 -19.594 -23.297 1 96.25 190 GLU B CA 1
ATOM 3589 C C . GLU B 1 190 ? -9.266 -19.359 -24.109 1 96.25 190 GLU B C 1
ATOM 3591 O O . GLU B 1 190 ? -9.234 -19.391 -25.344 1 96.25 190 GLU B O 1
ATOM 3596 N N . THR B 1 191 ? -10.289 -19.047 -23.438 1 95.19 191 THR B N 1
ATOM 3597 C CA . THR B 1 191 ? -11.578 -18.859 -24.109 1 95.19 191 THR B CA 1
ATOM 3598 C C . THR B 1 191 ? -11.68 -17.469 -24.719 1 95.19 191 THR B C 1
ATOM 3600 O O . THR B 1 191 ? -12.312 -17.281 -25.766 1 95.19 191 THR B O 1
ATOM 3603 N N . VAL B 1 192 ? -11.031 -16.562 -24.125 1 96.88 192 VAL B N 1
ATOM 3604 C CA . VAL B 1 192 ? -11.273 -15.164 -24.484 1 96.88 192 VAL B CA 1
ATOM 3605 C C . VAL B 1 192 ? -10.117 -14.641 -25.344 1 96.88 192 VAL B C 1
ATOM 3607 O O . VAL B 1 192 ? -10.32 -13.836 -26.25 1 96.88 192 VAL B O 1
ATOM 3610 N N . ALA B 1 193 ? -8.953 -15.055 -25.109 1 97.38 193 ALA B N 1
ATOM 3611 C CA . ALA B 1 193 ? -7.738 -14.484 -25.688 1 97.38 193 ALA B CA 1
ATOM 3612 C C . ALA B 1 193 ? -7.625 -14.836 -27.172 1 97.38 193 ALA B C 1
ATOM 3614 O O . ALA B 1 193 ? -8.094 -15.891 -27.594 1 97.38 193 ALA B O 1
ATOM 3615 N N . THR B 1 194 ? -6.988 -13.984 -27.906 1 95.94 194 THR B N 1
ATOM 3616 C CA . THR B 1 194 ? -6.637 -14.273 -29.281 1 95.94 194 THR B CA 1
ATOM 3617 C C . THR B 1 194 ? -5.473 -15.258 -29.359 1 95.94 194 THR B C 1
ATOM 3619 O O . THR B 1 194 ? -4.789 -15.484 -28.359 1 95.94 194 THR B O 1
ATOM 3622 N N . ASP B 1 195 ? -5.312 -15.781 -30.578 1 95.19 195 ASP B N 1
ATOM 3623 C CA . ASP B 1 195 ? -4.207 -16.719 -30.781 1 95.19 195 ASP B CA 1
ATOM 3624 C C . ASP B 1 195 ? -2.863 -16.047 -30.516 1 95.19 195 ASP B C 1
ATOM 3626 O O . ASP B 1 195 ? -1.956 -16.656 -29.953 1 95.19 195 ASP B O 1
ATOM 3630 N N . ARG B 1 196 ? -2.775 -14.875 -30.891 1 95.75 196 ARG B N 1
ATOM 3631 C CA . ARG B 1 196 ? -1.532 -14.148 -30.656 1 95.75 196 ARG B CA 1
ATOM 3632 C C . ARG B 1 196 ? -1.269 -13.969 -29.172 1 95.75 196 ARG B C 1
ATOM 3634 O O . ARG B 1 196 ? -0.144 -14.156 -28.703 1 95.75 196 ARG B O 1
ATOM 3641 N N . GLN B 1 197 ? -2.283 -13.625 -28.391 1 96.56 197 GLN B N 1
ATOM 3642 C CA . GLN B 1 197 ? -2.152 -13.461 -26.953 1 96.56 197 GLN B CA 1
ATOM 3643 C C . GLN B 1 197 ? -1.752 -14.766 -26.281 1 96.56 197 GLN B C 1
ATOM 3645 O O . GLN B 1 197 ? -0.895 -14.781 -25.391 1 96.56 197 GLN B O 1
ATOM 3650 N N . LYS B 1 198 ? -2.316 -15.805 -26.734 1 97.19 198 LYS B N 1
ATOM 3651 C CA . LYS B 1 198 ? -1.995 -17.125 -26.188 1 97.19 198 LYS B CA 1
ATOM 3652 C C . LYS B 1 198 ? -0.532 -17.469 -26.438 1 97.19 198 LYS B C 1
ATOM 3654 O O . LYS B 1 198 ? 0.138 -18.016 -25.547 1 97.19 198 LYS B O 1
ATOM 3659 N N . LYS B 1 199 ? -0.097 -17.125 -27.578 1 96.19 199 LYS B N 1
ATOM 3660 C CA . LYS B 1 199 ? 1.294 -17.406 -27.906 1 96.19 199 LYS B CA 1
ATOM 3661 C C . LYS B 1 199 ? 2.25 -16.594 -27.031 1 96.19 199 LYS B C 1
ATOM 3663 O O . LYS B 1 199 ? 3.252 -17.125 -26.562 1 96.19 199 LYS B O 1
ATOM 3668 N N . LEU B 1 200 ? 1.947 -15.398 -26.844 1 96.88 200 LEU B N 1
ATOM 3669 C CA . LEU B 1 200 ? 2.803 -14.531 -26.047 1 96.88 200 LEU B CA 1
ATOM 3670 C C . LEU B 1 200 ? 2.861 -15.016 -24.609 1 96.88 200 LEU B C 1
ATOM 3672 O O . LEU B 1 200 ? 3.939 -15.062 -24 1 96.88 200 LEU B O 1
ATOM 3676 N N . VAL B 1 201 ? 1.734 -15.344 -24.094 1 97.25 201 VAL B N 1
ATOM 3677 C CA . VAL B 1 201 ? 1.677 -15.781 -22.703 1 97.25 201 VAL B CA 1
ATOM 3678 C C . VAL B 1 201 ? 2.344 -17.141 -22.562 1 97.25 201 VAL B C 1
ATOM 3680 O O . VAL B 1 201 ? 3.021 -17.406 -21.562 1 97.25 201 VAL B O 1
ATOM 3683 N N . ARG B 1 202 ? 2.201 -17.984 -23.547 1 96.25 202 ARG B N 1
ATOM 3684 C CA . ARG B 1 202 ? 2.906 -19.266 -23.578 1 96.25 202 ARG B CA 1
ATOM 3685 C C . ARG B 1 202 ? 4.414 -19.062 -23.516 1 96.25 202 ARG B C 1
ATOM 3687 O O . ARG B 1 202 ? 5.109 -19.75 -22.766 1 96.25 202 ARG B O 1
ATOM 3694 N N . ASP B 1 203 ? 4.824 -18.156 -24.25 1 94.94 203 ASP B N 1
ATOM 3695 C CA . ASP B 1 203 ? 6.254 -17.859 -24.266 1 94.94 203 ASP B CA 1
ATOM 3696 C C . ASP B 1 203 ? 6.723 -17.359 -22.891 1 94.94 203 ASP B C 1
ATOM 3698 O O . ASP B 1 203 ? 7.832 -17.672 -22.469 1 94.94 203 ASP B O 1
ATOM 3702 N N . GLU B 1 204 ? 5.883 -16.578 -22.25 1 94.44 204 GLU B N 1
ATOM 3703 C CA . GLU B 1 204 ? 6.215 -16.141 -20.891 1 94.44 204 GLU B CA 1
ATOM 3704 C C . GLU B 1 204 ? 6.309 -17.328 -19.938 1 94.44 204 GLU B C 1
ATOM 3706 O O . GLU B 1 204 ? 7.199 -17.375 -19.094 1 94.44 204 GLU B O 1
ATOM 3711 N N . PHE B 1 205 ? 5.41 -18.266 -20.094 1 94.31 205 PHE B N 1
ATOM 3712 C CA . PHE B 1 205 ? 5.496 -19.484 -19.281 1 94.31 205 PHE B CA 1
ATOM 3713 C C . PHE B 1 205 ? 6.812 -20.203 -19.531 1 94.31 205 PHE B C 1
ATOM 3715 O O . PHE B 1 205 ? 7.48 -20.641 -18.594 1 94.31 205 PHE B O 1
ATOM 3722 N N . PHE B 1 206 ? 7.086 -20.312 -20.781 1 93.12 206 PHE B N 1
ATOM 3723 C CA . PHE B 1 206 ? 8.312 -20.984 -21.156 1 93.12 206 PHE B CA 1
ATOM 3724 C C . PHE B 1 206 ? 9.523 -20.344 -20.5 1 93.12 206 PHE B C 1
ATOM 3726 O O . PHE B 1 206 ? 10.406 -21.031 -20 1 93.12 206 PHE B O 1
ATOM 3733 N N . PHE B 1 207 ? 9.562 -19.078 -20.516 1 90.31 207 PHE B N 1
ATOM 3734 C CA . PHE B 1 207 ? 10.641 -18.344 -19.891 1 90.31 207 PHE B CA 1
ATOM 3735 C C . PHE B 1 207 ? 10.688 -18.609 -18.391 1 90.31 207 PHE B C 1
ATOM 3737 O O . PHE B 1 207 ? 11.766 -18.859 -17.828 1 90.31 207 PHE B O 1
ATOM 3744 N N . LEU B 1 208 ? 9.57 -18.578 -17.719 1 88.88 208 LEU B N 1
ATOM 3745 C CA . LEU B 1 208 ? 9.484 -18.812 -16.281 1 88.88 208 LEU B CA 1
ATOM 3746 C C . LEU B 1 208 ? 9.953 -20.234 -15.938 1 88.88 208 LEU B C 1
ATOM 3748 O O . LEU B 1 208 ? 10.5 -20.453 -14.852 1 88.88 208 LEU B O 1
ATOM 3752 N N . ASN B 1 209 ? 9.781 -21.141 -16.859 1 88.75 209 ASN B N 1
ATOM 3753 C CA . ASN B 1 209 ? 10.102 -22.547 -16.641 1 88.75 209 ASN B CA 1
ATOM 3754 C C . ASN B 1 209 ? 11.602 -22.797 -16.719 1 88.75 209 ASN B C 1
ATOM 3756 O O . ASN B 1 209 ? 12.086 -23.844 -16.266 1 88.75 209 ASN B O 1
ATOM 3760 N N . GLN B 1 210 ? 12.336 -21.875 -17.344 1 82.5 210 GLN B N 1
ATOM 3761 C CA . GLN B 1 210 ? 13.766 -22.062 -17.531 1 82.5 210 GLN B CA 1
ATOM 3762 C C . GLN B 1 210 ? 14.531 -21.781 -16.234 1 82.5 210 GLN B C 1
ATOM 3764 O O . GLN B 1 210 ? 15.672 -22.219 -16.078 1 82.5 210 GLN B O 1
ATOM 3769 N N . GLY B 1 211 ? 14.023 -21.078 -15.375 1 69.31 211 GLY B N 1
ATOM 3770 C CA . GLY B 1 211 ? 14.742 -20.781 -14.141 1 69.31 211 GLY B CA 1
ATOM 3771 C C . GLY B 1 211 ? 14.867 -21.984 -13.227 1 69.31 211 GLY B C 1
ATOM 3772 O O . GLY B 1 211 ? 13.945 -22.797 -13.125 1 69.31 211 GLY B O 1
ATOM 3773 N N . LYS B 1 212 ? 16.141 -22.422 -12.961 1 57.75 212 LYS B N 1
ATOM 3774 C CA . LYS B 1 212 ? 16.344 -23.516 -12.016 1 57.75 212 LYS B CA 1
ATOM 3775 C C . LYS B 1 212 ? 15.828 -23.141 -10.625 1 57.75 212 LYS B C 1
ATOM 3777 O O . LYS B 1 212 ? 15.961 -22 -10.203 1 57.75 212 LYS B O 1
ATOM 3782 N N . ILE B 1 213 ? 14.852 -23.984 -10.109 1 52.59 213 ILE B N 1
ATOM 3783 C CA . ILE B 1 213 ? 14.359 -23.797 -8.75 1 52.59 213 ILE B CA 1
ATOM 3784 C C . ILE B 1 213 ? 15.539 -23.734 -7.773 1 52.59 213 ILE B C 1
ATOM 3786 O O . ILE B 1 213 ? 15.352 -23.75 -6.559 1 52.59 213 ILE B O 1
ATOM 3790 N N . SER B 1 214 ? 16.797 -23.672 -8.305 1 47.31 214 SER B N 1
ATOM 3791 C CA . SER B 1 214 ? 17.859 -23.828 -7.332 1 47.31 214 SER B CA 1
ATOM 3792 C C . SER B 1 214 ? 17.859 -22.688 -6.32 1 47.31 214 SER B C 1
ATOM 3794 O O . SER B 1 214 ? 17.359 -21.594 -6.617 1 47.31 214 SER B O 1
ATOM 3796 N N . SER B 1 215 ? 18.094 -23.031 -5.09 1 44.38 215 SER B N 1
ATOM 3797 C CA . SER B 1 215 ? 18.172 -22.328 -3.816 1 44.38 215 SER B CA 1
ATOM 3798 C C . SER B 1 215 ? 19 -21.062 -3.943 1 44.38 215 SER B C 1
ATOM 3800 O O . SER B 1 215 ? 19.172 -20.312 -2.971 1 44.38 215 SER B O 1
ATOM 3802 N N . THR B 1 216 ? 19.75 -20.953 -5.066 1 43.03 216 THR B N 1
ATOM 3803 C CA . THR B 1 216 ? 20.766 -19.906 -4.934 1 43.03 216 THR B CA 1
ATOM 3804 C C . THR B 1 216 ? 20.172 -18.531 -5.281 1 43.03 216 THR B C 1
ATOM 3806 O O . THR B 1 216 ? 19.344 -18.422 -6.18 1 43.03 216 THR B O 1
ATOM 3809 N N . ASP B 1 217 ? 20.203 -17.547 -4.445 1 46 217 ASP B N 1
ATOM 3810 C CA . ASP B 1 217 ? 19.875 -16.125 -4.332 1 46 217 ASP B CA 1
ATOM 3811 C C . ASP B 1 217 ? 20.297 -15.367 -5.59 1 46 217 ASP B C 1
ATOM 3813 O O . ASP B 1 217 ? 20.969 -14.336 -5.512 1 46 217 ASP B O 1
ATOM 3817 N N . ASN B 1 218 ? 20.359 -15.992 -6.73 1 44.69 218 ASN B N 1
ATOM 3818 C CA . ASN B 1 218 ? 20.797 -15.164 -7.852 1 44.69 218 ASN B CA 1
ATOM 3819 C C . ASN B 1 218 ? 19.75 -14.133 -8.242 1 44.69 218 ASN B C 1
ATOM 3821 O O . ASN B 1 218 ? 18.641 -14.492 -8.641 1 44.69 218 ASN B O 1
ATOM 3825 N N . PRO B 1 219 ? 19.953 -12.961 -7.934 1 46.41 219 PRO B N 1
ATOM 3826 C CA . PRO B 1 219 ? 19.062 -11.828 -8.203 1 46.41 219 PRO B CA 1
ATOM 3827 C C . PRO B 1 219 ? 18.562 -11.805 -9.641 1 46.41 219 PRO B C 1
ATOM 3829 O O . PRO B 1 219 ? 17.531 -11.188 -9.93 1 46.41 219 PRO B O 1
ATOM 3832 N N . HIS B 1 220 ? 19.359 -12.406 -10.531 1 44.84 220 HIS B N 1
ATOM 3833 C CA . HIS B 1 220 ? 19.016 -12.445 -11.945 1 44.84 220 HIS B CA 1
ATOM 3834 C C . HIS B 1 220 ? 18.344 -13.766 -12.32 1 44.84 220 HIS B C 1
ATOM 3836 O O . HIS B 1 220 ? 18.188 -14.07 -13.5 1 44.84 220 HIS B O 1
ATOM 3842 N N . GLY B 1 221 ? 17.969 -14.453 -11.414 1 53.06 221 GLY B N 1
ATOM 3843 C CA . GLY B 1 221 ? 17.422 -15.758 -11.711 1 53.06 221 GLY B CA 1
ATOM 3844 C C . GLY B 1 221 ? 16.031 -15.695 -12.328 1 53.06 221 GLY B C 1
ATOM 3845 O O . GLY B 1 221 ? 15.289 -14.727 -12.102 1 53.06 221 GLY B O 1
ATOM 3846 N N . LYS B 1 222 ? 15.812 -16.391 -13.391 1 57 222 LYS B N 1
ATOM 3847 C CA . LYS B 1 222 ? 14.555 -16.516 -14.109 1 57 222 LYS B CA 1
ATOM 3848 C C . LYS B 1 222 ? 13.398 -16.766 -13.156 1 57 222 LYS B C 1
ATOM 3850 O O . LYS B 1 222 ? 12.25 -16.422 -13.453 1 57 222 LYS B O 1
ATOM 3855 N N . ASN B 1 223 ? 13.688 -17.172 -11.945 1 57.31 223 ASN B N 1
ATOM 3856 C CA . ASN B 1 223 ? 12.648 -17.422 -10.953 1 57.31 223 ASN B CA 1
ATOM 3857 C C . ASN B 1 223 ? 12.188 -16.141 -10.281 1 57.31 223 ASN B C 1
ATOM 3859 O O . ASN B 1 223 ? 11.086 -16.078 -9.734 1 57.31 223 ASN B O 1
ATOM 3863 N N . LYS B 1 224 ? 12.977 -15.172 -10.352 1 62.94 224 LYS B N 1
ATOM 3864 C CA . LYS B 1 224 ? 12.648 -13.891 -9.727 1 62.94 224 LYS B CA 1
ATOM 3865 C C . LYS B 1 224 ? 11.383 -13.289 -10.32 1 62.94 224 LYS B C 1
ATOM 3867 O O . LYS B 1 224 ? 10.594 -12.656 -9.617 1 62.94 224 LYS B O 1
ATOM 3872 N N . ASN B 1 225 ? 11.078 -13.742 -11.438 1 78.44 225 ASN B N 1
ATOM 3873 C CA . ASN B 1 225 ? 9.914 -13.188 -12.117 1 78.44 225 ASN B CA 1
ATOM 3874 C C . ASN B 1 225 ? 8.617 -13.766 -11.562 1 78.44 225 ASN B C 1
ATOM 3876 O O . ASN B 1 225 ? 7.59 -13.086 -11.547 1 78.44 225 ASN B O 1
ATOM 3880 N N . LEU B 1 226 ? 8.797 -14.961 -10.938 1 84.56 226 LEU B N 1
ATOM 3881 C CA . LEU B 1 226 ? 7.594 -15.609 -10.422 1 84.56 226 LEU B CA 1
ATOM 3882 C C . LEU B 1 226 ? 7.074 -14.883 -9.188 1 84.56 226 LEU B C 1
ATOM 3884 O O . LEU B 1 226 ? 5.867 -14.859 -8.93 1 84.56 226 LEU B O 1
ATOM 3888 N N . PHE B 1 227 ? 7.969 -14.234 -8.555 1 85.06 227 PHE B N 1
ATOM 3889 C CA . PHE B 1 227 ? 7.605 -13.586 -7.305 1 85.06 227 PHE B CA 1
ATOM 3890 C C . PHE B 1 227 ? 6.91 -12.258 -7.562 1 85.06 227 PHE B C 1
ATOM 3892 O O . PHE B 1 227 ? 6.41 -11.617 -6.637 1 85.06 227 PHE B O 1
ATOM 3899 N N . GLY B 1 228 ? 6.805 -11.938 -8.781 1 87.12 228 GLY B N 1
ATOM 3900 C CA . GLY B 1 228 ? 6.105 -10.719 -9.156 1 87.12 228 GLY B CA 1
ATOM 3901 C C . GLY B 1 228 ? 4.598 -10.891 -9.211 1 87.12 228 GLY B C 1
ATOM 3902 O O . GLY B 1 228 ? 3.881 -9.977 -9.633 1 87.12 228 GLY B O 1
ATOM 3903 N N . PHE B 1 229 ? 4.07 -12 -8.758 1 85.38 229 PHE B N 1
ATOM 3904 C CA . PHE B 1 229 ? 2.648 -12.297 -8.906 1 85.38 229 PHE B CA 1
ATOM 3905 C C . PHE B 1 229 ? 1.803 -11.32 -8.094 1 85.38 229 PHE B C 1
ATOM 3907 O O . PHE B 1 229 ? 0.689 -10.977 -8.492 1 85.38 229 PHE B O 1
ATOM 3914 N N . GLY B 1 230 ? 2.316 -10.891 -6.973 1 82.69 230 GLY B N 1
ATOM 3915 C CA . GLY B 1 230 ? 1.563 -9.945 -6.164 1 82.69 230 GLY B CA 1
ATOM 3916 C C . GLY B 1 230 ? 1.274 -8.641 -6.887 1 82.69 230 GLY B C 1
ATOM 3917 O O . GLY B 1 230 ? 0.13 -8.18 -6.918 1 82.69 230 GLY B O 1
ATOM 3918 N N . ALA B 1 231 ? 2.293 -8.133 -7.383 1 84.06 231 ALA B N 1
ATOM 3919 C CA . ALA B 1 231 ? 2.145 -6.898 -8.148 1 84.06 231 ALA B CA 1
ATOM 3920 C C . ALA B 1 231 ? 1.239 -7.109 -9.359 1 84.06 231 ALA B C 1
ATOM 3922 O O . ALA B 1 231 ? 0.413 -6.254 -9.68 1 84.06 231 ALA B O 1
ATOM 3923 N N . ALA B 1 232 ? 1.396 -8.195 -9.969 1 89.69 232 ALA B N 1
ATOM 3924 C CA . ALA B 1 232 ? 0.564 -8.516 -11.133 1 89.69 232 ALA B CA 1
ATOM 3925 C C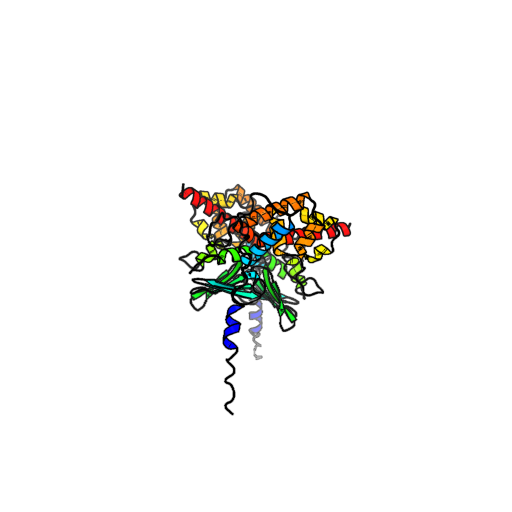 . ALA B 1 232 ? -0.909 -8.602 -10.742 1 89.69 232 ALA B C 1
ATOM 3927 O O . ALA B 1 232 ? -1.776 -8.094 -11.453 1 89.69 232 ALA B O 1
ATOM 3928 N N . MET B 1 233 ? -1.133 -9.195 -9.641 1 86.88 233 MET B N 1
ATOM 3929 C CA . MET B 1 233 ? -2.51 -9.344 -9.18 1 86.88 233 MET B CA 1
ATOM 3930 C C . MET B 1 233 ? -3.115 -7.996 -8.812 1 86.88 233 MET B C 1
ATOM 3932 O O . MET B 1 233 ? -4.309 -7.77 -9.023 1 86.88 233 MET B O 1
ATOM 3936 N N . ARG B 1 234 ? -2.328 -7.164 -8.258 1 83.56 234 ARG B N 1
ATOM 3937 C CA . ARG B 1 234 ? -2.805 -5.82 -7.961 1 83.56 234 ARG B CA 1
ATOM 3938 C C . ARG B 1 234 ? -3.162 -5.07 -9.242 1 83.56 234 ARG B C 1
ATOM 3940 O O . ARG B 1 234 ? -4.188 -4.391 -9.305 1 83.56 234 ARG B O 1
ATOM 3947 N N . GLU B 1 235 ? -2.32 -5.191 -10.164 1 87.12 235 GLU B N 1
ATOM 3948 C CA . GLU B 1 235 ? -2.621 -4.598 -11.469 1 87.12 235 GLU B CA 1
ATOM 3949 C C . GLU B 1 235 ? -3.928 -5.145 -12.031 1 87.12 235 GLU B C 1
ATOM 3951 O O . GLU B 1 235 ? -4.754 -4.391 -12.547 1 87.12 235 GLU B O 1
ATOM 3956 N N . PHE B 1 236 ? -4.047 -6.395 -11.938 1 91.44 236 PHE B N 1
ATOM 3957 C CA . PHE B 1 236 ? -5.254 -7.051 -12.422 1 91.44 236 PHE B CA 1
ATOM 3958 C C . PHE B 1 236 ? -6.496 -6.465 -11.758 1 91.44 236 PHE B C 1
ATOM 3960 O O . PHE B 1 236 ? -7.461 -6.117 -12.438 1 91.44 236 PHE B O 1
ATOM 3967 N N . SER B 1 237 ? -6.414 -6.336 -10.492 1 85.44 237 SER B N 1
ATOM 3968 C CA . SER B 1 237 ? -7.527 -5.789 -9.727 1 85.44 237 SER B CA 1
ATOM 3969 C C . SER B 1 237 ? -7.832 -4.352 -10.141 1 85.44 237 SER B C 1
ATOM 3971 O O . SER B 1 237 ? -9 -3.982 -10.297 1 85.44 237 SER B O 1
ATOM 3973 N N . ASN B 1 238 ? -6.859 -3.633 -10.328 1 84.88 238 ASN B N 1
ATOM 3974 C CA . ASN B 1 238 ? -7.027 -2.246 -10.75 1 84.88 238 ASN B CA 1
ATOM 3975 C C . ASN B 1 238 ? -7.668 -2.154 -12.133 1 84.88 238 ASN B C 1
ATOM 3977 O O . ASN B 1 238 ? -8.523 -1.298 -12.367 1 84.88 238 ASN B O 1
ATOM 3981 N N . LYS B 1 239 ? -7.203 -3.021 -12.992 1 90.5 239 LYS B N 1
ATOM 3982 C CA . LYS B 1 239 ? -7.742 -3.012 -14.344 1 90.5 239 LYS B CA 1
ATOM 3983 C C . LYS B 1 239 ? -9.211 -3.438 -14.359 1 90.5 239 LYS B C 1
ATOM 3985 O O . LYS B 1 239 ? -10.008 -2.904 -15.133 1 90.5 239 LYS B O 1
ATOM 3990 N N . ILE B 1 240 ? -9.555 -4.395 -13.547 1 89.56 240 ILE B N 1
ATOM 3991 C CA . ILE B 1 240 ? -10.953 -4.805 -13.43 1 89.56 240 ILE B CA 1
ATOM 3992 C C . ILE B 1 240 ? -11.805 -3.613 -13.008 1 89.56 240 ILE B C 1
ATOM 3994 O O . ILE B 1 240 ? -12.867 -3.363 -13.586 1 89.56 240 ILE B O 1
ATOM 3998 N N . THR B 1 241 ? -11.297 -2.926 -12.023 1 83.62 241 THR B N 1
ATOM 3999 C CA . THR B 1 241 ? -12.023 -1.763 -11.531 1 83.62 241 THR B CA 1
ATOM 4000 C C . THR B 1 241 ? -12.172 -0.71 -12.625 1 83.62 241 THR B C 1
ATOM 4002 O O . THR B 1 241 ? -13.242 -0.11 -12.773 1 83.62 241 THR B O 1
ATOM 4005 N N . LEU B 1 242 ? -11.164 -0.528 -13.367 1 87.25 242 LEU B N 1
ATOM 4006 C CA . LEU B 1 242 ? -11.18 0.432 -14.469 1 87.25 242 LEU B CA 1
ATOM 4007 C C . LEU B 1 242 ? -12.242 0.065 -15.5 1 87.25 242 LEU B C 1
ATOM 4009 O O . LEU B 1 242 ? -13 0.926 -15.945 1 87.25 242 LEU B O 1
ATOM 4013 N N . ILE B 1 243 ? -12.273 -1.16 -15.828 1 91.25 243 ILE B N 1
ATOM 4014 C CA . ILE B 1 243 ? -13.211 -1.624 -16.844 1 91.25 243 ILE B CA 1
ATOM 4015 C C . ILE B 1 243 ? -14.641 -1.539 -16.297 1 91.25 243 ILE B C 1
ATOM 4017 O O . ILE B 1 243 ? -15.562 -1.162 -17.016 1 91.25 243 ILE B O 1
ATOM 4021 N N . GLN B 1 244 ? -14.758 -1.842 -15.109 1 86.25 244 GLN B N 1
ATOM 4022 C CA . GLN B 1 244 ? -16.062 -1.738 -14.484 1 86.25 244 GLN B CA 1
ATOM 4023 C C . GLN B 1 244 ? -16.594 -0.305 -14.531 1 86.25 244 GLN B C 1
ATOM 4025 O O . GLN B 1 244 ? -17.781 -0.079 -14.789 1 86.25 244 GLN B O 1
ATOM 4030 N N . ASN B 1 245 ? -15.766 0.52 -14.258 1 84.44 245 ASN B N 1
ATOM 4031 C CA . ASN B 1 245 ? -16.156 1.926 -14.312 1 84.44 245 ASN B CA 1
ATOM 4032 C C . ASN B 1 245 ? -16.562 2.34 -15.719 1 84.44 245 ASN B C 1
ATOM 4034 O O . ASN B 1 245 ? -17.531 3.1 -15.891 1 84.44 245 ASN B O 1
ATOM 4038 N N . LYS B 1 246 ? -15.875 1.869 -16.641 1 89.56 246 LYS B N 1
ATOM 4039 C CA . LYS B 1 246 ? -16.219 2.156 -18.031 1 89.56 246 LYS B CA 1
ATOM 4040 C C . LYS B 1 246 ? -17.578 1.552 -18.391 1 89.56 246 LYS B C 1
ATOM 4042 O O . LYS B 1 246 ? -18.359 2.176 -19.109 1 89.56 246 LYS B O 1
ATOM 4047 N N . MET B 1 247 ? -17.766 0.371 -17.938 1 89.94 247 MET B N 1
ATOM 4048 C CA . MET B 1 247 ? -19.047 -0.298 -18.172 1 89.94 247 MET B CA 1
ATOM 4049 C C . MET B 1 247 ? -20.203 0.519 -17.609 1 89.94 247 MET B C 1
ATOM 4051 O O . MET B 1 247 ? -21.234 0.654 -18.266 1 89.94 247 MET B O 1
ATOM 4055 N N . GLU B 1 248 ? -20.016 1.014 -16.484 1 84.12 248 GLU B N 1
ATOM 4056 C CA . GLU B 1 248 ? -21.062 1.775 -15.812 1 84.12 248 GLU B CA 1
ATOM 4057 C C . GLU B 1 248 ? -21.328 3.094 -16.531 1 84.12 248 GLU B C 1
ATOM 4059 O O . GLU B 1 248 ? -22.484 3.525 -16.641 1 84.12 248 GLU B O 1
ATOM 4064 N N . LYS B 1 249 ? -20.406 3.689 -17.031 1 85.69 249 LYS B N 1
ATOM 4065 C CA . LYS B 1 249 ? -20.562 4.945 -17.766 1 85.69 249 LYS B CA 1
ATOM 4066 C C . LYS B 1 249 ? -21.297 4.73 -19.094 1 85.69 249 LYS B C 1
ATOM 4068 O O . LYS B 1 249 ? -22.094 5.574 -19.5 1 85.69 249 LYS B O 1
ATOM 4073 N N . GLU B 1 250 ? -21 3.711 -19.641 1 82.06 250 GLU B N 1
ATOM 4074 C CA . GLU B 1 250 ? -21.672 3.391 -20.906 1 82.06 250 GLU B CA 1
ATOM 4075 C C . GLU B 1 250 ? -23.141 3.043 -20.688 1 82.06 250 GLU B C 1
ATOM 4077 O O . GLU B 1 250 ? -23.984 3.332 -21.547 1 82.06 250 GLU B O 1
ATOM 4082 N N . ASN B 1 251 ? -23.406 2.43 -19.625 1 76.88 251 ASN B N 1
ATOM 4083 C CA . ASN B 1 251 ? -24.797 2.094 -19.328 1 76.88 251 ASN B CA 1
ATOM 4084 C C . ASN B 1 251 ? -25.594 3.324 -18.906 1 76.88 251 ASN B C 1
ATOM 4086 O O . ASN B 1 251 ? -26.812 3.342 -19.016 1 76.88 251 ASN B O 1
ATOM 4090 N N . GLU B 1 252 ? -24.969 4.281 -18.312 1 70.5 252 GLU B N 1
ATOM 4091 C CA . GLU B 1 252 ? -25.641 5.523 -17.938 1 70.5 252 GLU B CA 1
ATOM 4092 C C . GLU B 1 252 ? -25.859 6.418 -19.156 1 70.5 252 GLU B C 1
ATOM 4094 O O . GLU B 1 252 ? -26.719 7.297 -19.141 1 70.5 252 GLU B O 1
ATOM 4099 N N . SER B 1 253 ? -25.141 6.285 -20.156 1 58.38 253 SER B N 1
ATOM 4100 C CA . SER B 1 253 ? -25.406 7.055 -21.359 1 58.38 253 SER B CA 1
ATOM 4101 C C . SER B 1 253 ? -26.438 6.359 -22.25 1 58.38 253 SER B C 1
ATOM 4103 O O . SER B 1 253 ? -26.375 5.141 -22.422 1 58.38 253 SER B O 1
#

Nearest PDB structures (foldseek):
  3ajc-assembly1_A  TM=8.064E-01  e=1.056E-01  Thermotoga maritima
  4fhr-assembly2_B  TM=7.007E-01  e=2.340E-01  Thermotoga maritima
  8ucs-assembly1_I  TM=6.359E-01  e=2.211E-01  Clostridium sporogenes
  8ucs-assembly1_H  TM=6.494E-01  e=2.622E-01  Clostridium sporogenes
  3hjl-assembly1_A  TM=7.014E-01  e=8.175E-01  Aquifex aeolicus

Sequence (506 aa):
MAKKNKPSLWNRILSFLFGSGSESEIVKTRKKEPQHFNLEWKIARDKYKDLLLTKQIETGLVVERKGYKLHKTNDKLFRLEGESFSIVIVTGNSLYPNKEGKTTGILFVDEGELNQAIQADFSQLEGFLDRVSIPKTDTGVLSDSSKPKDWKMVLAWDRFWKEQLLLQISPNNMALILLALGEEGRQFFETVATDRQKKLVRDEFFFLNQGKISSTDNPHGKNKNLFGFGAAMREFSNKITLIQNKMEKENESMAKKNKPSLWNRILSFLFGSGSESEIVKTRKKEPQHFNLEWKIARDKYKDLLLTKQIETGLVVERKGYKLHKTNDKLFRLEGESFSIVIVTGNSLYPNKEGKTTGILFVDEGELNQAIQADFSQLEGFLDRVSIPKTDTGVLSDSSKPKDWKMVLAWDRFWKEQLLLQISPNNMALILLALGEEGRQFFETVATDRQKKLVRDEFFFLNQGKISSTDNPHGKNKNLFGFGAAMREFSNKITLIQNKMEKENES

pLDDT: mean 78.61, std 22.63, range [18.84, 97.88]

Organism: NCBI:txid2484901

Foldseek 3Di:
DPPPPPPDPVPPPVPPVPDDPPVPVVVPVPDPDFDALVVLLVLLLVVLQVVCQLVVDQWAWSDDDVFWTWTRHHDQWIWIDGDPDTDIGGLAWDWAADPVRDIDTDHDFDPVQVVVQVVDDDDDVVSSVVSTDDQQLRYCPDPDDRGRVPVCVLVVDDLVLLLVLLVVADLLLLLLQDSVNDPVSVVSCVVRPDPVSSVSNSVSSVQLSPFDPDPDPPVPTSPVSNVCSSVSVVVSSVSVVVSVVVVVVVVVD/DDPDPPDDPVPPPVPPPPDDPPVPVVVPVPDPDFDALVVLLVLLLVVLQVVCQLVVDAWAWSDDDVFWTWTRHHDQWIWIDGPPDTDIGGLAWDWAADPVRDIDTDHDFDPVQVVVQVVDDDDDVVSSVVSTDHQQLRYCPDPDDGGRVPVCVLVVDDLVLLLVLLVVADLLLLLLQLSVNDPVSVVSCVVRPDPVSSVSNSVSSVQLSPFDPDPDPPVPTSPVSNVCSSVSVVVSSVSVVVSVVVVVVVVVD

Radius of gyration: 29.77 Å; Cα contacts (8 Å, |Δi|>4): 682; chains: 2; bounding box: 64×133×92 Å

Solvent-accessible surface area (backbone atoms only — not comparable to full-atom values): 28350 Å² total; per-residue (Å²): 134,82,80,78,76,71,81,70,78,73,69,61,69,70,57,66,83,72,52,88,79,69,84,69,63,73,72,46,82,72,64,99,60,78,70,58,51,69,59,28,45,51,55,33,37,52,51,48,56,68,58,32,47,74,74,72,47,76,60,39,80,57,47,78,52,65,42,33,33,36,30,29,74,38,84,48,31,30,38,43,35,39,86,59,32,50,30,36,38,32,42,53,51,34,57,44,68,44,97,86,63,30,39,25,44,41,37,74,42,51,50,19,39,49,37,55,41,68,69,54,76,40,63,50,70,65,56,52,54,72,49,40,97,58,61,62,52,46,43,14,63,63,82,82,74,80,61,42,52,49,79,59,64,55,74,73,47,56,69,68,58,49,46,56,50,55,71,72,45,52,44,63,42,46,37,38,36,31,53,72,53,35,70,64,35,44,52,50,45,68,71,62,50,50,73,66,55,48,51,49,24,30,50,39,25,40,51,47,56,64,27,69,86,58,84,67,84,53,84,82,39,47,46,56,62,64,34,45,29,37,61,27,43,50,50,50,50,52,47,52,51,52,50,49,52,50,53,53,52,55,68,72,95,134,81,79,78,78,72,82,74,79,69,71,66,70,69,63,69,80,76,56,84,80,70,86,69,65,74,70,46,82,71,66,98,61,77,71,58,50,69,59,28,45,51,55,34,38,53,49,49,55,69,57,32,48,74,73,71,49,73,62,41,80,56,48,77,52,64,41,32,37,35,29,31,74,37,83,48,32,30,38,42,35,36,87,57,30,49,30,38,37,31,44,53,49,33,57,45,68,44,96,86,65,30,38,26,45,41,38,73,41,51,49,19,38,48,38,54,41,68,70,54,74,39,65,48,70,64,55,53,53,73,48,40,97,57,62,60,52,45,42,14,62,63,83,84,69,82,60,42,50,47,79,58,63,56,73,72,45,56,68,68,58,48,45,56,52,55,71,72,46,54,47,62,42,45,38,37,36,30,52,72,55,34,71,65,36,44,52,51,46,67,71,61,50,51,72,66,54,48,52,49,25,29,49,40,26,40,51,49,56,66,26,68,87,60,82,68,86,51,85,80,38,44,48,56,61,64,35,44,29,38,61,29,42,51,50,50,50,51,47,51,53,53,51,49,52,51,51,52,53,55,69,73,96